Protein AF-A0A838A3Z7-F1 (afdb_monomer_lite)

Radius of gyration: 29.77 Å; chains: 1; bounding box: 67×49×85 Å

Secondary structure (DSSP, 8-state):
--HHHHHHHHTTS-TT-THHHHHHHHHHHHHHHHHHHHHHHHHHS--HHHHHHHHHHHHHHHHHHHHHTGGGS-HHHHHHHHTTHHHHHHHHHHHHHHHHTSS---HHHHHHHHHHHHHHHHHHHHHHHHHT--HHHHHHHHH-TT-----HHHHHHHHHHHHHHHHHHHHHHHHHHTT--SSHHHHHHHHHHHHHHHHHHHIIIIIIS-----TTSHHHIIIIIHHHHHHHHHHHHHHHHHHHHHHHHHHHHHHHHHHHHHHHHHH-GGG-PPPPTT--HHHHHHHHHHHHHHHHHHHHHHTT--SS-SPPPSSHHHHHHHHHHHHTT---TT--HHHHSPPTTS-HHHHHHHHHHHHHHHHHHHHHHT---S---

Sequence (377 aa):
MTLSSVVAAWDQLPPGLGFLPVANAVILVGLLPVMAYRVWRWRQHRSPATAMTAVAAGGLWLWVLLSWCWEFLPPVIQAMEICGGPGVIMVSVLQVFVVSLRRKIQSRQMWLVAAAGSSVLAVMAAAMMVGNATSLDLLSYRFDVAGHPNNAGLIVALVAANLYIAAVLVQVVWLGLRSADNTPTGWGVGLLAVGSASCLVSVAHDGIAMRSTAAGDPGFVWFKAVPAVVAVLCIVAGFTAPPLVLYLQARRKQRQLNPIRQHLIDALPNLDAPLAPGISHTDVVHEWCSQIQDGLTLTAQQRYTPLSGAVPPTMLNERADAVAGWLAGIPEPNLNCQWLTTPEAVTGQAWMLAIAAAYQRYVSEVGLSGSPSAVRR

Foldseek 3Di:
DDPVVVVVVLVPDDPPCNVVLVVLVCVLVVLVVVLVVLVVVCVVPVDPLSVLSNQLSVLVNVLSVCVNCVVVDDPLVLLCVLLCLSLLSNLLSVLLNLQSPPPDDDPVVNVVSVVLSVVLSVLLSVLCVVQVDDPVLSVCSVQVLLDDRPGPSSLRSNQSSLVSSLVSLVVLLVSLVVQLDPAQLNQLSVLQNQLSVLVNLLSVQCRNVVPGDGDVRPVCCVRPVVSNVSNVVSNVCSVPRSVVVVLVVLVVLCVLLVVLLVLLCVVPVVLPDDDDPPDDSVVVLVSSLVSSLVSLVVVCVVVVFAADFDDADPDLLVLLLLSLCVSVVNDDPGDHPVSSDDDPVDDSSVSSSSNSNSNVVVVVVVVVVPDPPVDDD

Structure (mmCIF, N/CA/C/O backbone):
data_AF-A0A838A3Z7-F1
#
_entry.id   AF-A0A838A3Z7-F1
#
loop_
_atom_site.group_PDB
_atom_site.id
_atom_site.type_symbol
_atom_site.label_atom_id
_atom_site.label_alt_id
_atom_site.label_comp_id
_atom_site.label_asym_id
_atom_site.label_entity_id
_atom_site.label_seq_id
_atom_site.pdbx_PDB_ins_code
_atom_site.Cartn_x
_atom_site.Cartn_y
_atom_site.Cartn_z
_atom_site.occupancy
_atom_site.B_iso_or_equiv
_atom_site.auth_seq_id
_atom_site.auth_comp_id
_atom_site.auth_asym_id
_atom_site.auth_atom_id
_atom_site.pdbx_PDB_model_num
ATOM 1 N N . MET A 1 1 ? 6.325 -24.074 -33.991 1.00 44.91 1 MET A N 1
ATOM 2 C CA . MET A 1 1 ? 7.546 -24.395 -33.220 1.00 44.91 1 MET A CA 1
ATOM 3 C C . MET A 1 1 ? 7.177 -25.360 -32.107 1.00 44.91 1 MET A C 1
ATOM 5 O O . MET A 1 1 ? 6.150 -25.155 -31.474 1.00 44.91 1 MET A O 1
ATOM 9 N N . THR A 1 2 ? 7.941 -26.437 -31.930 1.00 42.19 2 THR A N 1
ATOM 10 C CA . THR A 1 2 ? 7.712 -27.489 -30.926 1.00 42.19 2 THR A CA 1
ATOM 11 C C . THR A 1 2 ? 8.409 -27.135 -29.610 1.00 42.19 2 THR A C 1
ATOM 13 O O . THR A 1 2 ? 9.401 -26.417 -29.610 1.00 42.19 2 THR A O 1
ATOM 16 N N . LEU A 1 3 ? 7.941 -27.665 -28.475 1.00 38.59 3 LEU A N 1
ATOM 17 C CA . LEU A 1 3 ? 8.603 -27.506 -27.165 1.00 38.59 3 LEU A CA 1
ATOM 18 C C . LEU A 1 3 ? 10.105 -27.860 -27.212 1.00 38.59 3 LEU A C 1
ATOM 20 O O . LEU A 1 3 ? 10.912 -27.238 -26.529 1.00 38.59 3 LEU A O 1
ATOM 24 N N . SER A 1 4 ? 10.490 -28.786 -28.094 1.00 38.28 4 SER A N 1
ATOM 25 C CA . SER A 1 4 ? 11.884 -29.158 -28.344 1.00 38.28 4 SER A CA 1
ATOM 26 C C . SER A 1 4 ? 12.743 -28.043 -28.955 1.00 38.28 4 SER A C 1
ATOM 28 O O . SER A 1 4 ? 13.924 -27.963 -28.635 1.00 38.28 4 SER A O 1
ATOM 30 N N . SER A 1 5 ? 12.185 -27.153 -29.785 1.00 39.88 5 SER A N 1
ATOM 31 C CA . SER A 1 5 ? 12.951 -26.035 -30.359 1.00 39.88 5 SER A CA 1
ATOM 32 C C . SER A 1 5 ? 13.191 -24.913 -29.349 1.00 39.88 5 SER A C 1
ATOM 34 O O . SER A 1 5 ? 14.165 -24.183 -29.473 1.00 39.88 5 SER A O 1
ATOM 36 N N . VAL A 1 6 ? 12.322 -24.792 -28.342 1.00 44.66 6 VAL A N 1
ATOM 37 C CA . VAL A 1 6 ? 12.483 -23.834 -27.237 1.00 44.66 6 VAL A CA 1
ATOM 38 C C . VAL A 1 6 ? 13.580 -24.302 -26.280 1.00 44.66 6 VAL A C 1
ATOM 40 O O . VAL A 1 6 ? 14.421 -23.509 -25.879 1.00 44.66 6 VAL A O 1
ATOM 43 N N . VAL A 1 7 ? 13.625 -25.604 -25.982 1.00 47.47 7 VAL A N 1
ATOM 44 C CA . VAL A 1 7 ? 14.679 -26.194 -25.142 1.00 47.47 7 VAL A CA 1
ATOM 45 C C . VAL A 1 7 ? 16.051 -26.112 -25.823 1.00 47.47 7 VAL A C 1
ATOM 47 O O . VAL A 1 7 ? 17.028 -25.768 -25.173 1.00 47.47 7 VAL A O 1
ATOM 50 N N . ALA A 1 8 ? 16.130 -26.328 -27.140 1.00 44.00 8 ALA A N 1
ATOM 51 C CA . ALA A 1 8 ? 17.393 -26.220 -27.878 1.00 44.00 8 ALA A CA 1
ATOM 52 C C . ALA A 1 8 ? 17.959 -24.784 -27.937 1.00 44.00 8 ALA A C 1
ATOM 54 O O . ALA A 1 8 ? 19.173 -24.606 -27.993 1.00 44.00 8 ALA A O 1
ATOM 55 N N . ALA A 1 9 ? 17.099 -23.760 -27.903 1.00 44.38 9 ALA A N 1
ATOM 56 C CA . ALA A 1 9 ? 17.523 -22.362 -27.807 1.00 44.38 9 ALA A CA 1
ATOM 57 C C . ALA A 1 9 ? 18.064 -22.008 -26.405 1.00 44.38 9 ALA A C 1
ATOM 59 O O . ALA A 1 9 ? 18.898 -21.114 -26.269 1.00 44.38 9 ALA A O 1
ATOM 60 N N . TRP A 1 10 ? 17.643 -22.732 -25.361 1.00 47.06 10 TRP A N 1
ATOM 61 C CA . TRP A 1 10 ? 18.108 -22.519 -23.985 1.00 47.06 10 TRP A CA 1
ATOM 62 C C . TRP A 1 10 ? 19.544 -22.984 -23.745 1.00 47.06 10 TRP A C 1
ATOM 64 O O . TRP A 1 10 ? 20.252 -22.353 -22.962 1.00 47.06 10 TRP A O 1
ATOM 74 N N . ASP A 1 11 ? 20.000 -24.012 -24.461 1.00 43.59 11 ASP A N 1
ATOM 75 C CA . ASP A 1 11 ? 21.378 -24.516 -24.364 1.00 43.59 11 ASP A CA 1
ATOM 76 C C . ASP A 1 11 ? 22.414 -23.598 -25.046 1.00 43.59 11 ASP A C 1
ATOM 78 O O . ASP A 1 11 ? 23.617 -23.792 -24.880 1.00 43.59 11 ASP A O 1
ATOM 82 N N . GLN A 1 12 ? 21.971 -22.579 -25.796 1.00 49.28 12 GLN A N 1
ATOM 83 C CA . GLN A 1 12 ? 22.845 -21.618 -26.484 1.00 49.28 12 GLN A CA 1
ATOM 84 C C . GLN A 1 12 ? 23.055 -20.301 -25.720 1.00 49.28 12 GLN A C 1
ATOM 86 O O . GLN A 1 12 ? 23.792 -19.431 -26.190 1.00 49.28 12 GLN A O 1
ATOM 91 N N . LEU A 1 13 ? 22.435 -20.125 -24.548 1.00 46.81 13 LEU A N 1
ATOM 92 C CA . LEU A 1 13 ? 22.657 -18.931 -23.734 1.00 46.81 13 LEU A CA 1
ATOM 93 C C . LEU A 1 13 ? 24.088 -18.929 -23.156 1.00 46.81 13 LEU A C 1
ATOM 95 O O . LEU A 1 13 ? 24.562 -19.973 -22.701 1.00 46.81 13 LEU A O 1
ATOM 99 N N . PRO A 1 14 ? 24.777 -17.770 -23.122 1.00 46.84 14 PRO A N 1
ATOM 100 C CA . PRO A 1 14 ? 26.102 -17.648 -22.522 1.00 46.84 14 PRO A CA 1
ATOM 101 C C . PRO A 1 14 ? 26.152 -18.267 -21.113 1.00 46.84 14 PRO A C 1
ATOM 103 O O . PRO A 1 14 ? 25.201 -18.087 -20.336 1.00 46.84 14 PRO A O 1
ATOM 106 N N . PRO A 1 15 ? 27.243 -18.967 -20.746 1.00 42.28 15 PRO A N 1
ATOM 107 C CA . PRO A 1 15 ? 27.371 -19.587 -19.431 1.00 42.28 15 PRO A CA 1
ATOM 108 C C . PRO A 1 15 ? 27.202 -18.523 -18.335 1.00 42.28 15 PRO A C 1
ATOM 110 O O . PRO A 1 15 ? 27.986 -17.584 -18.241 1.00 42.28 15 PRO A O 1
ATOM 113 N N . GLY A 1 16 ? 26.135 -18.653 -17.537 1.00 50.50 16 GLY A N 1
ATOM 114 C CA . GLY A 1 16 ? 25.745 -17.697 -16.487 1.00 50.50 16 GLY A CA 1
ATOM 115 C C . GLY A 1 16 ? 24.329 -17.117 -16.621 1.00 50.50 16 GLY A C 1
ATOM 116 O O . GLY A 1 16 ? 23.761 -16.680 -15.623 1.00 50.50 16 GLY A O 1
ATOM 117 N N . LEU A 1 17 ? 23.709 -17.173 -17.808 1.00 53.09 17 LEU A N 1
ATOM 118 C CA . LEU A 1 17 ? 22.360 -16.627 -18.050 1.00 53.09 17 LEU A CA 1
ATOM 119 C C . LEU A 1 17 ? 21.223 -17.661 -17.935 1.00 53.09 17 LEU A C 1
ATOM 121 O O . LEU A 1 17 ? 20.054 -17.281 -17.958 1.00 53.09 17 LEU A O 1
ATOM 125 N N . GLY A 1 18 ? 21.529 -18.946 -17.719 1.00 58.44 18 GLY A N 1
ATOM 126 C CA . GLY A 1 18 ? 20.524 -20.011 -17.540 1.00 58.44 18 GLY A CA 1
ATOM 127 C C . GLY A 1 18 ? 19.597 -19.834 -16.323 1.00 58.44 18 GLY A C 1
ATOM 128 O O . GLY A 1 18 ? 18.542 -20.459 -16.250 1.00 58.44 18 GLY A O 1
ATOM 129 N N . PHE A 1 19 ? 19.944 -18.948 -15.382 1.00 65.31 19 PHE A N 1
ATOM 130 C CA . PHE A 1 19 ? 19.106 -18.620 -14.223 1.00 65.31 19 PHE A CA 1
ATOM 131 C C . PHE A 1 19 ? 17.980 -17.622 -14.540 1.00 65.31 19 PHE A C 1
ATOM 133 O O . PHE A 1 19 ? 16.937 -17.660 -13.893 1.00 65.31 19 PHE A O 1
ATOM 140 N N . LEU A 1 20 ? 18.150 -16.743 -15.534 1.00 67.00 20 LEU A N 1
ATOM 141 C CA . LEU A 1 20 ? 17.175 -15.693 -15.872 1.00 67.00 20 LEU A CA 1
ATOM 142 C C . LEU A 1 20 ? 15.797 -16.239 -16.284 1.00 67.00 20 LEU A C 1
ATOM 144 O O . LEU A 1 20 ? 14.795 -15.742 -15.766 1.00 67.00 20 LEU A O 1
ATOM 148 N N . PRO A 1 21 ? 15.705 -17.274 -17.143 1.00 68.69 21 PRO A N 1
ATOM 149 C CA . PRO A 1 21 ? 14.430 -17.905 -17.466 1.00 68.69 21 PRO A CA 1
ATOM 150 C C . PRO A 1 21 ? 13.778 -18.506 -16.220 1.00 68.69 21 PRO A C 1
ATOM 152 O O . PRO A 1 21 ? 12.619 -18.237 -15.941 1.00 68.69 21 PRO A O 1
ATOM 155 N N . VAL A 1 22 ? 14.529 -19.247 -15.401 1.00 74.19 22 VAL A N 1
ATOM 156 C CA . VAL A 1 22 ? 13.994 -19.852 -14.169 1.00 74.19 22 VAL A CA 1
ATOM 157 C C . VAL A 1 22 ? 13.486 -18.777 -13.202 1.00 74.19 22 VAL A C 1
ATOM 159 O O . VAL A 1 22 ? 12.375 -18.887 -12.683 1.00 74.19 22 VAL A O 1
ATOM 162 N N . ALA A 1 23 ? 14.249 -17.700 -13.012 1.00 73.19 23 ALA A N 1
ATOM 163 C CA . ALA A 1 23 ? 13.873 -16.574 -12.165 1.00 73.19 23 ALA A CA 1
ATOM 164 C C . ALA A 1 23 ? 12.602 -15.876 -12.667 1.00 73.19 23 ALA A C 1
ATOM 166 O O . ALA A 1 23 ? 11.675 -15.662 -11.886 1.00 73.19 23 ALA A O 1
ATOM 167 N N . ASN A 1 24 ? 12.505 -15.597 -13.970 1.00 74.81 24 ASN A N 1
ATOM 168 C CA . ASN A 1 24 ? 11.306 -15.007 -14.563 1.00 74.81 24 ASN A CA 1
ATOM 169 C C . ASN A 1 24 ? 10.074 -15.910 -14.380 1.00 74.81 24 ASN A C 1
ATOM 171 O O . ASN A 1 24 ? 8.968 -15.398 -14.238 1.00 74.81 24 ASN A O 1
ATOM 175 N N . ALA A 1 25 ? 10.248 -17.234 -14.307 1.00 78.25 25 ALA A N 1
ATOM 176 C CA . ALA A 1 25 ? 9.148 -18.205 -14.189 1.00 78.25 25 ALA A CA 1
ATOM 177 C C . ALA A 1 25 ? 8.613 -18.176 -12.778 1.00 78.25 25 ALA A C 1
ATOM 179 O O . ALA A 1 25 ? 7.410 -18.066 -12.559 1.00 78.25 25 ALA A O 1
ATOM 180 N N . VAL A 1 26 ? 9.537 -18.228 -11.821 1.00 81.94 26 VAL A N 1
ATOM 181 C CA . VAL A 1 26 ? 9.230 -18.098 -10.403 1.00 81.94 26 VAL A CA 1
ATOM 182 C C . VAL A 1 26 ? 8.532 -16.761 -10.143 1.00 81.94 26 VAL A C 1
ATOM 184 O O . VAL A 1 26 ? 7.509 -16.738 -9.460 1.00 81.94 26 VAL A O 1
ATOM 187 N N . ILE A 1 27 ? 9.010 -15.664 -10.739 1.00 80.38 27 ILE A N 1
ATOM 188 C CA . ILE A 1 27 ? 8.384 -14.340 -10.622 1.00 80.38 27 ILE A CA 1
ATOM 189 C C . ILE A 1 27 ? 6.988 -14.326 -11.264 1.00 80.38 27 ILE A C 1
ATOM 191 O O . ILE A 1 27 ? 6.042 -13.873 -10.624 1.00 80.38 27 ILE A O 1
ATOM 195 N N . LEU A 1 28 ? 6.814 -14.848 -12.483 1.00 82.25 28 LEU A N 1
ATOM 196 C CA . LEU A 1 28 ? 5.517 -14.901 -13.176 1.00 82.25 28 LEU A CA 1
ATOM 197 C C . LEU A 1 28 ? 4.479 -15.719 -12.411 1.00 82.25 28 LEU A C 1
ATOM 199 O O . LEU A 1 28 ? 3.352 -15.258 -12.210 1.00 82.25 28 LEU A O 1
ATOM 203 N N . VAL A 1 29 ? 4.862 -16.918 -11.971 1.00 84.56 29 VAL A N 1
ATOM 204 C CA . VAL A 1 29 ? 4.000 -17.815 -11.194 1.00 84.56 29 VAL A CA 1
ATOM 205 C C . VAL A 1 29 ? 3.693 -17.202 -9.829 1.00 84.56 29 VAL A C 1
ATOM 207 O O . VAL A 1 29 ? 2.551 -17.259 -9.385 1.00 84.56 29 VAL A O 1
ATOM 210 N N . GLY A 1 30 ? 4.665 -16.548 -9.188 1.00 81.81 30 GLY A N 1
ATOM 211 C CA . GLY A 1 30 ? 4.474 -15.861 -7.909 1.00 81.81 30 GLY A CA 1
ATOM 212 C C . GLY A 1 30 ? 3.599 -14.605 -8.001 1.00 81.81 30 GLY A C 1
ATOM 213 O O . GLY A 1 30 ? 2.827 -14.320 -7.085 1.00 81.81 30 GLY A O 1
ATOM 214 N N . LEU A 1 31 ? 3.671 -13.859 -9.108 1.00 80.50 31 LEU A N 1
ATOM 215 C CA . LEU A 1 31 ? 2.883 -12.642 -9.331 1.00 80.50 31 LEU A CA 1
ATOM 216 C C . LEU A 1 31 ? 1.455 -12.928 -9.814 1.00 80.50 31 LEU A C 1
ATOM 218 O O . LEU A 1 31 ? 0.570 -12.101 -9.590 1.00 80.50 31 LEU A O 1
ATOM 222 N N . LEU A 1 32 ? 1.194 -14.083 -10.433 1.00 83.31 32 LEU A N 1
ATOM 223 C CA . LEU A 1 32 ? -0.125 -14.431 -10.972 1.00 83.31 32 LEU A CA 1
ATOM 224 C C . LEU A 1 32 ? -1.249 -14.440 -9.909 1.00 83.31 32 LEU A C 1
ATOM 226 O O . LEU A 1 32 ? -2.276 -13.798 -10.148 1.00 83.31 32 LEU A O 1
ATOM 230 N N . PRO A 1 33 ? -1.087 -15.048 -8.714 1.00 83.69 33 PRO A N 1
ATOM 231 C CA . PRO A 1 33 ? -2.078 -14.967 -7.641 1.00 83.69 33 PRO A CA 1
ATOM 232 C C . PRO A 1 33 ? -2.324 -13.530 -7.180 1.00 83.69 33 PRO A C 1
ATOM 234 O O . PRO A 1 33 ? -3.464 -13.144 -6.922 1.00 83.69 33 PRO A O 1
ATOM 237 N N . VAL A 1 34 ? -1.263 -12.718 -7.105 1.00 79.06 34 VAL A N 1
ATOM 238 C CA . VAL A 1 34 ? -1.350 -11.308 -6.705 1.00 79.06 34 VAL A CA 1
ATOM 239 C C . VAL A 1 34 ? -2.155 -10.523 -7.735 1.00 79.06 34 VAL A C 1
ATOM 241 O O . VAL A 1 34 ? -3.073 -9.791 -7.365 1.00 79.06 34 VAL A O 1
ATOM 244 N N . MET A 1 35 ? -1.862 -10.706 -9.022 1.00 85.62 35 MET A N 1
ATOM 245 C CA . MET A 1 35 ? -2.595 -10.084 -10.120 1.00 85.62 35 MET A CA 1
ATOM 246 C C . MET A 1 35 ? -4.070 -10.497 -10.108 1.00 85.62 35 MET A C 1
ATOM 248 O O . MET A 1 35 ? -4.948 -9.633 -10.084 1.00 85.62 35 MET A O 1
ATOM 252 N N . ALA A 1 36 ? -4.352 -11.802 -10.049 1.00 84.56 36 ALA A N 1
ATOM 253 C CA . ALA A 1 36 ? -5.709 -12.339 -10.034 1.00 84.56 36 ALA A CA 1
ATOM 254 C C . ALA A 1 36 ? -6.511 -11.809 -8.838 1.00 84.56 36 ALA A C 1
ATOM 256 O O . ALA A 1 36 ? -7.638 -11.341 -9.006 1.00 84.56 36 ALA A O 1
ATOM 257 N N . TYR A 1 37 ? -5.905 -11.785 -7.648 1.00 83.12 37 TYR A N 1
ATOM 258 C CA . TYR A 1 37 ? -6.519 -11.222 -6.449 1.00 83.12 37 TYR A CA 1
ATOM 259 C C . TYR A 1 37 ? -6.805 -9.722 -6.591 1.00 83.12 37 TYR A C 1
ATOM 261 O O . TYR A 1 37 ? -7.886 -9.266 -6.219 1.00 83.12 37 TYR A O 1
ATOM 269 N N . ARG A 1 38 ? -5.872 -8.933 -7.141 1.00 82.62 38 ARG A N 1
ATOM 270 C CA . ARG A 1 38 ? -6.051 -7.480 -7.322 1.00 82.62 38 ARG A CA 1
ATOM 271 C C . ARG A 1 38 ? -7.143 -7.164 -8.339 1.00 82.62 38 ARG A C 1
ATOM 273 O O . ARG A 1 38 ? -7.969 -6.294 -8.071 1.00 82.62 38 ARG A O 1
ATOM 280 N N . VAL A 1 39 ? -7.196 -7.896 -9.451 1.00 82.88 39 VAL A N 1
ATOM 281 C CA . VAL A 1 39 ? -8.252 -7.766 -10.468 1.00 82.88 39 VAL A CA 1
ATOM 282 C C . VAL A 1 39 ? -9.607 -8.188 -9.902 1.00 82.88 39 VAL A C 1
ATOM 284 O O . VAL A 1 39 ? -10.587 -7.459 -10.050 1.00 82.88 39 VAL A O 1
ATOM 287 N N . TRP A 1 40 ? -9.671 -9.315 -9.189 1.00 86.81 40 TRP A N 1
ATOM 288 C CA . TRP A 1 40 ? -10.890 -9.758 -8.513 1.00 86.81 40 TRP A CA 1
ATOM 289 C C . TRP A 1 40 ? -11.367 -8.731 -7.478 1.00 86.81 40 TRP A C 1
ATOM 291 O O . TRP A 1 40 ? -12.539 -8.355 -7.467 1.00 86.81 40 TRP A O 1
ATOM 301 N N . ARG A 1 41 ? -10.456 -8.194 -6.661 1.00 78.94 41 ARG A N 1
ATOM 302 C CA . ARG A 1 41 ? -10.770 -7.164 -5.665 1.00 78.94 41 ARG A CA 1
ATOM 303 C C . ARG A 1 41 ? -11.249 -5.866 -6.304 1.00 78.94 41 ARG A C 1
ATOM 305 O O . ARG A 1 41 ? -12.175 -5.260 -5.777 1.00 78.94 41 ARG A O 1
ATOM 312 N N . TRP A 1 42 ? -10.654 -5.443 -7.417 1.00 82.56 42 TRP A N 1
ATOM 313 C CA . TRP A 1 42 ? -11.140 -4.298 -8.190 1.00 82.56 42 TRP A CA 1
ATOM 314 C C . TRP A 1 42 ? -12.546 -4.541 -8.749 1.00 82.56 42 TRP A C 1
ATOM 316 O O . TRP A 1 42 ? -13.399 -3.658 -8.671 1.00 82.56 42 TRP A O 1
ATOM 326 N N . ARG A 1 43 ? -12.823 -5.755 -9.242 1.00 84.94 43 ARG A N 1
ATOM 327 C CA . ARG A 1 43 ? -14.155 -6.136 -9.724 1.00 84.94 43 ARG A CA 1
ATOM 328 C C . ARG A 1 43 ? -15.212 -6.055 -8.619 1.00 84.94 43 ARG A C 1
ATOM 330 O O . ARG A 1 43 ? -16.318 -5.605 -8.899 1.00 84.94 43 ARG A O 1
ATOM 337 N N . GLN A 1 44 ? -14.862 -6.460 -7.397 1.00 77.44 44 GLN A N 1
ATOM 338 C CA . GLN A 1 44 ? -15.747 -6.392 -6.227 1.00 77.44 44 GLN A CA 1
ATOM 339 C C . GLN A 1 44 ? -15.906 -4.961 -5.695 1.00 77.44 44 GLN A C 1
ATOM 341 O O . GLN A 1 44 ? -17.009 -4.511 -5.412 1.00 77.44 44 GLN A O 1
ATOM 346 N N . HIS A 1 45 ? -14.802 -4.223 -5.589 1.00 70.94 45 HIS A N 1
ATOM 347 C CA . HIS A 1 45 ? -14.760 -2.871 -5.041 1.00 70.94 45 HIS A CA 1
ATOM 348 C C . HIS A 1 45 ? -14.267 -1.927 -6.134 1.00 70.94 45 HIS A C 1
ATOM 350 O O . HIS A 1 45 ? -13.056 -1.725 -6.277 1.00 70.94 45 HIS A O 1
ATOM 356 N N . ARG A 1 46 ? -15.199 -1.356 -6.911 1.00 76.06 46 ARG A N 1
ATOM 357 C CA . ARG A 1 46 ? -14.924 -0.411 -8.009 1.00 76.06 46 ARG A CA 1
ATOM 358 C C . ARG A 1 46 ? -14.448 0.948 -7.485 1.00 76.06 46 ARG A C 1
ATOM 360 O O . ARG A 1 46 ? -15.136 1.955 -7.616 1.00 76.06 46 ARG A O 1
ATOM 367 N N . SER A 1 47 ? -13.267 0.978 -6.876 1.00 74.31 47 SER A N 1
ATOM 368 C CA . SER A 1 47 ? -12.607 2.210 -6.457 1.00 74.31 47 SER A CA 1
ATOM 369 C C . SER A 1 47 ? -11.431 2.532 -7.389 1.00 74.31 47 SER A C 1
ATOM 371 O O . SER A 1 47 ? -10.820 1.627 -7.965 1.00 74.31 47 SER A O 1
ATOM 373 N N . PRO A 1 48 ? -11.082 3.818 -7.559 1.00 70.69 48 PRO A N 1
ATOM 374 C CA . PRO A 1 48 ? -9.934 4.210 -8.375 1.00 70.69 48 PRO A CA 1
ATOM 375 C C . PRO A 1 48 ? -8.622 3.627 -7.830 1.00 70.69 48 PRO A C 1
ATOM 377 O O . PRO A 1 48 ? -7.774 3.190 -8.601 1.00 70.69 48 PRO A O 1
ATOM 380 N N . ALA A 1 49 ? -8.483 3.526 -6.505 1.00 69.69 49 ALA A N 1
ATOM 381 C CA . ALA A 1 49 ? -7.293 2.965 -5.873 1.00 69.69 49 ALA A CA 1
ATOM 382 C C . ALA A 1 49 ? -7.126 1.462 -6.164 1.00 69.69 49 ALA A C 1
ATOM 384 O O . ALA A 1 49 ? -6.024 1.012 -6.480 1.00 69.69 49 ALA A O 1
ATOM 385 N N . THR A 1 50 ? -8.207 0.671 -6.104 1.00 74.56 50 THR A N 1
ATOM 386 C CA . THR A 1 50 ? -8.138 -0.761 -6.447 1.00 74.56 50 THR A CA 1
ATOM 387 C C . THR A 1 50 ? -7.850 -0.954 -7.932 1.00 74.56 50 THR A C 1
ATOM 389 O O . THR A 1 50 ? -7.013 -1.796 -8.260 1.00 74.56 50 THR A O 1
ATOM 392 N N . ALA A 1 51 ? -8.440 -0.126 -8.802 1.00 78.94 51 ALA A N 1
ATOM 393 C CA . ALA A 1 51 ? -8.165 -0.122 -10.238 1.00 78.94 51 ALA A CA 1
ATOM 394 C C . ALA A 1 51 ? -6.677 0.117 -10.529 1.00 78.94 51 ALA A C 1
ATOM 396 O O . ALA A 1 51 ? -6.057 -0.662 -11.245 1.00 78.94 51 ALA A O 1
ATOM 397 N N . MET A 1 52 ? -6.072 1.134 -9.910 1.00 78.31 52 MET A N 1
ATOM 398 C CA . MET A 1 52 ? -4.656 1.464 -10.109 1.00 78.31 52 MET A CA 1
ATOM 399 C C . MET A 1 52 ? -3.732 0.340 -9.643 1.00 78.31 52 MET A C 1
ATOM 401 O O . MET A 1 52 ? -2.802 -0.020 -10.357 1.00 78.31 52 MET A O 1
ATOM 405 N N . THR A 1 53 ? -4.008 -0.277 -8.487 1.00 77.56 53 THR A N 1
ATOM 406 C CA . THR A 1 53 ? -3.202 -1.422 -8.026 1.00 77.56 53 THR A CA 1
ATOM 407 C C . THR A 1 53 ? -3.361 -2.655 -8.916 1.00 77.56 53 THR A C 1
ATOM 409 O O . THR A 1 53 ? -2.408 -3.414 -9.068 1.00 77.56 53 THR A O 1
ATOM 412 N N . ALA A 1 54 ? -4.538 -2.854 -9.518 1.00 82.44 54 ALA A N 1
ATOM 413 C CA . ALA A 1 54 ? -4.771 -3.931 -10.474 1.00 82.44 54 ALA A CA 1
ATOM 414 C C . ALA A 1 54 ? -4.039 -3.674 -11.798 1.00 82.44 54 ALA A C 1
ATOM 416 O O . ALA A 1 54 ? -3.394 -4.584 -12.309 1.00 82.44 54 ALA A O 1
ATOM 417 N N . VAL A 1 55 ? -4.069 -2.438 -12.308 1.00 83.00 55 VAL A N 1
ATOM 418 C CA . VAL A 1 55 ? -3.323 -2.034 -13.510 1.00 83.00 55 VAL A CA 1
ATOM 419 C C . VAL A 1 55 ? -1.817 -2.141 -13.282 1.00 83.00 55 VAL A C 1
ATOM 421 O O . VAL A 1 55 ? -1.128 -2.682 -14.135 1.00 83.00 55 VAL A O 1
ATOM 424 N N . ALA A 1 56 ? -1.301 -1.706 -12.129 1.00 79.88 56 ALA A N 1
ATOM 425 C CA . ALA A 1 56 ? 0.120 -1.835 -11.803 1.00 79.88 56 ALA A CA 1
ATOM 426 C C . ALA A 1 56 ? 0.559 -3.307 -11.718 1.00 79.88 56 ALA A C 1
ATOM 428 O O . ALA A 1 56 ? 1.564 -3.686 -12.312 1.00 79.88 56 ALA A O 1
ATOM 429 N N . ALA A 1 57 ? -0.204 -4.152 -11.014 1.00 81.44 57 ALA A N 1
ATOM 430 C CA . ALA A 1 57 ? 0.108 -5.577 -10.894 1.00 81.44 57 ALA A CA 1
ATOM 431 C C . ALA A 1 57 ? -0.015 -6.314 -12.239 1.00 81.44 57 ALA A C 1
ATOM 433 O O . ALA A 1 57 ? 0.842 -7.129 -12.567 1.00 81.44 57 ALA A O 1
ATOM 434 N N . GLY A 1 58 ? -1.052 -6.008 -13.024 1.00 83.31 58 GLY A N 1
ATOM 435 C CA . GLY A 1 58 ? -1.249 -6.543 -14.372 1.00 83.31 58 GLY A CA 1
ATOM 436 C C . GLY A 1 58 ? -0.168 -6.090 -15.346 1.00 83.31 58 GLY A C 1
ATOM 437 O O . GLY A 1 58 ? 0.357 -6.912 -16.084 1.00 83.31 58 GLY A O 1
ATOM 438 N N . GLY A 1 59 ? 0.213 -4.813 -15.301 1.00 83.12 59 GLY A N 1
ATOM 439 C CA . GLY A 1 59 ? 1.294 -4.250 -16.106 1.00 83.12 59 GLY A CA 1
ATOM 440 C C . GLY A 1 59 ? 2.648 -4.867 -15.769 1.00 83.12 59 GLY A C 1
ATOM 441 O O . GLY A 1 59 ? 3.364 -5.268 -16.679 1.00 83.12 59 GLY A O 1
ATOM 442 N N . LEU A 1 60 ? 2.967 -5.028 -14.478 1.00 81.75 60 LEU A N 1
ATOM 443 C CA . LEU A 1 60 ? 4.187 -5.711 -14.035 1.00 81.75 60 LEU A CA 1
ATOM 444 C C . LEU A 1 60 ? 4.211 -7.169 -14.507 1.00 81.75 60 LEU A C 1
ATOM 446 O O . LEU A 1 60 ? 5.212 -7.621 -15.049 1.00 81.75 60 LEU A O 1
ATOM 450 N N . TRP A 1 61 ? 3.109 -7.900 -14.319 1.00 85.31 61 TRP A N 1
ATOM 451 C CA . TRP A 1 61 ? 3.012 -9.299 -14.731 1.00 85.31 61 TRP A CA 1
ATOM 452 C C . TRP A 1 61 ? 3.142 -9.453 -16.251 1.00 85.31 61 TRP A C 1
ATOM 454 O O . TRP A 1 61 ? 3.929 -10.272 -16.721 1.00 85.31 61 TRP A O 1
ATOM 464 N N . LEU A 1 62 ? 2.428 -8.620 -17.018 1.00 84.62 62 LEU A N 1
ATOM 465 C CA . LEU A 1 62 ? 2.514 -8.591 -18.477 1.00 84.62 62 LEU A CA 1
ATOM 466 C C . LEU A 1 62 ? 3.924 -8.227 -18.941 1.00 84.62 62 LEU A C 1
ATOM 468 O O . LEU A 1 62 ? 4.402 -8.804 -19.906 1.00 84.62 62 LEU A O 1
ATOM 472 N N . TRP A 1 63 ? 4.604 -7.308 -18.256 1.00 84.06 63 TRP A N 1
ATOM 473 C CA . TRP A 1 63 ? 5.977 -6.949 -18.587 1.00 84.06 63 TRP A CA 1
ATOM 474 C C . TRP A 1 63 ? 6.937 -8.125 -18.399 1.00 84.06 63 TRP A C 1
ATOM 476 O O . TRP A 1 63 ? 7.657 -8.451 -19.335 1.00 84.06 63 TRP A O 1
ATOM 486 N N . VAL A 1 64 ? 6.891 -8.831 -17.263 1.00 83.38 64 VAL A N 1
ATOM 487 C CA . VAL A 1 64 ? 7.729 -10.030 -17.065 1.00 83.38 64 VAL A CA 1
ATOM 488 C C . VAL A 1 64 ? 7.399 -11.108 -18.108 1.00 83.38 64 VAL A C 1
ATOM 490 O O . VAL A 1 64 ? 8.300 -11.789 -18.598 1.00 83.38 64 VAL A O 1
ATOM 493 N N . LEU A 1 65 ? 6.125 -11.236 -18.501 1.00 84.38 65 LEU A N 1
ATOM 494 C CA . LEU A 1 65 ? 5.705 -12.145 -19.571 1.00 84.38 65 LEU A CA 1
ATOM 495 C C . LEU A 1 65 ? 6.288 -11.732 -20.930 1.00 84.38 65 LEU A C 1
ATOM 497 O O . LEU A 1 65 ? 6.772 -12.584 -21.668 1.00 84.38 65 LEU A O 1
ATOM 501 N N . LEU A 1 66 ? 6.265 -10.440 -21.261 1.00 84.75 66 LEU A N 1
ATOM 502 C CA . LEU A 1 66 ? 6.861 -9.907 -22.488 1.00 84.75 66 LEU A CA 1
ATOM 503 C C . LEU A 1 66 ? 8.374 -10.148 -22.504 1.00 84.75 66 LEU A C 1
ATOM 505 O O . LEU A 1 66 ? 8.885 -10.680 -23.485 1.00 84.75 66 LEU A O 1
ATOM 509 N N . SER A 1 67 ? 9.067 -9.886 -21.393 1.00 81.12 67 SER A N 1
ATOM 510 C CA . SER A 1 67 ? 10.502 -10.151 -21.268 1.00 81.12 67 SER A CA 1
ATOM 511 C C . SER A 1 67 ? 10.839 -11.640 -21.414 1.00 81.12 67 SER A C 1
ATOM 513 O O . SER A 1 67 ? 11.886 -11.983 -21.971 1.00 81.12 67 SER A O 1
ATOM 515 N N . TRP A 1 68 ? 9.957 -12.537 -20.953 1.00 81.75 68 TRP A N 1
ATOM 516 C CA . TRP A 1 68 ? 10.069 -13.977 -21.200 1.00 81.75 68 TRP A CA 1
ATOM 517 C C . TRP A 1 68 ? 9.888 -14.307 -22.683 1.00 81.75 68 TRP A C 1
ATOM 519 O O . TRP A 1 68 ? 10.692 -15.027 -23.268 1.00 81.75 68 TRP A O 1
ATOM 529 N N . CYS A 1 69 ? 8.828 -13.793 -23.303 1.00 84.75 69 CYS A N 1
ATOM 530 C CA . CYS A 1 69 ? 8.463 -14.071 -24.692 1.00 84.75 69 CYS A CA 1
ATOM 531 C C . CYS A 1 69 ? 9.201 -13.187 -25.708 1.00 84.75 69 CYS A C 1
ATOM 533 O O . CYS A 1 69 ? 8.766 -13.094 -26.854 1.00 84.75 69 CYS A O 1
ATOM 535 N N . TRP A 1 70 ? 10.307 -12.561 -25.305 1.00 81.56 70 TRP A N 1
ATOM 536 C CA . TRP A 1 70 ? 11.010 -11.536 -26.071 1.00 81.56 70 TRP A CA 1
ATOM 537 C C . TRP A 1 70 ? 11.293 -11.923 -27.522 1.00 81.56 70 TRP A C 1
ATOM 539 O O . TRP A 1 70 ? 11.064 -11.128 -28.428 1.00 81.56 70 TRP A O 1
ATOM 549 N N . GLU A 1 71 ? 11.773 -13.146 -27.755 1.00 81.81 71 GLU A N 1
ATOM 550 C CA . GLU A 1 71 ? 12.155 -13.635 -29.089 1.00 81.81 71 GLU A CA 1
ATOM 551 C C . GLU A 1 71 ? 10.981 -13.671 -30.073 1.00 81.81 71 GLU A C 1
ATOM 553 O O . GLU A 1 71 ? 11.179 -13.580 -31.282 1.00 81.81 71 GLU A O 1
ATOM 558 N N . PHE A 1 72 ? 9.753 -13.757 -29.559 1.00 84.88 72 PHE A N 1
ATOM 559 C CA . PHE A 1 72 ? 8.529 -13.781 -30.354 1.00 84.88 72 PHE A CA 1
ATOM 560 C C . PHE A 1 72 ? 7.927 -12.389 -30.570 1.00 84.88 72 PHE A C 1
ATOM 562 O O . PHE A 1 72 ? 6.936 -12.255 -31.290 1.00 84.88 72 PHE A O 1
ATOM 569 N N . LEU A 1 73 ? 8.479 -11.353 -29.934 1.00 83.50 73 LEU A N 1
ATOM 570 C CA . LEU A 1 73 ? 7.955 -9.999 -30.042 1.00 83.50 73 LEU A CA 1
ATOM 571 C C . LEU A 1 73 ? 8.358 -9.353 -31.377 1.00 83.50 73 LEU A C 1
ATOM 573 O O . LEU A 1 73 ? 9.504 -9.487 -31.808 1.00 83.50 73 LEU A O 1
ATOM 577 N N . PRO A 1 74 ? 7.454 -8.590 -32.020 1.00 86.19 74 PRO A N 1
ATOM 578 C CA . PRO A 1 74 ? 7.813 -7.740 -33.147 1.00 86.19 74 PRO A CA 1
ATOM 579 C C . PRO A 1 74 ? 8.957 -6.776 -32.780 1.00 86.19 74 PRO A C 1
ATOM 581 O O . PRO A 1 74 ? 8.969 -6.273 -31.650 1.00 86.19 74 PRO A O 1
ATOM 584 N N . PRO A 1 75 ? 9.847 -6.416 -33.726 1.00 81.69 75 PRO A N 1
ATOM 585 C CA . PRO A 1 75 ? 10.990 -5.530 -33.466 1.00 81.69 75 PRO A CA 1
ATOM 586 C C . PRO A 1 75 ? 10.609 -4.193 -32.820 1.00 81.69 75 PRO A C 1
ATOM 588 O O . PRO A 1 75 ? 11.337 -3.664 -31.990 1.00 81.69 75 PRO A O 1
ATOM 591 N N . VAL A 1 76 ? 9.425 -3.670 -33.146 1.00 81.19 76 VAL A N 1
ATOM 592 C CA . VAL A 1 76 ? 8.888 -2.433 -32.559 1.00 81.19 76 VAL A CA 1
ATOM 593 C C . VAL A 1 76 ? 8.608 -2.592 -31.061 1.00 81.19 76 VAL A C 1
ATOM 595 O O . VAL A 1 76 ? 8.894 -1.688 -30.282 1.00 81.19 76 VAL A O 1
ATOM 598 N N . ILE A 1 77 ? 8.064 -3.737 -30.638 1.00 84.12 77 ILE A N 1
ATOM 599 C CA . ILE A 1 77 ? 7.768 -4.001 -29.222 1.00 84.12 77 ILE A CA 1
ATOM 600 C C . ILE A 1 77 ? 9.067 -4.248 -28.455 1.00 84.12 77 ILE A C 1
ATOM 602 O O . ILE A 1 77 ? 9.227 -3.720 -27.358 1.00 84.12 77 ILE A O 1
ATOM 606 N N . GLN A 1 78 ? 10.014 -4.967 -29.062 1.00 84.12 78 GLN A N 1
ATOM 607 C CA . GLN A 1 78 ? 11.364 -5.133 -28.523 1.00 84.12 78 GLN A CA 1
ATOM 608 C C . GLN A 1 78 ? 12.035 -3.768 -28.309 1.00 84.12 78 GLN A C 1
ATOM 610 O O . GLN A 1 78 ? 12.472 -3.453 -27.205 1.00 84.12 78 GLN A O 1
ATOM 615 N N . ALA A 1 79 ? 12.030 -2.899 -29.323 1.00 80.75 79 ALA A N 1
ATOM 616 C CA . ALA A 1 79 ? 12.573 -1.546 -29.215 1.00 80.75 79 ALA A CA 1
ATOM 617 C C . ALA A 1 79 ? 11.885 -0.735 -28.114 1.00 80.75 79 ALA A C 1
ATOM 619 O O . ALA A 1 79 ? 12.546 -0.051 -27.334 1.00 80.75 79 ALA A O 1
ATOM 620 N N . MET A 1 80 ? 10.563 -0.854 -27.993 1.00 84.12 80 MET A N 1
ATOM 621 C CA . MET A 1 80 ? 9.807 -0.149 -26.965 1.00 84.12 80 MET A CA 1
ATOM 622 C C . MET A 1 80 ? 10.111 -0.644 -25.550 1.00 84.12 80 MET A C 1
ATOM 624 O O . MET A 1 80 ? 10.177 0.172 -24.631 1.00 84.12 80 MET A O 1
ATOM 628 N N . GLU A 1 81 ? 10.333 -1.943 -25.354 1.00 84.25 81 GLU A N 1
ATOM 629 C CA . GLU A 1 81 ? 10.761 -2.489 -24.064 1.00 84.25 81 GLU A CA 1
ATOM 630 C C . GLU A 1 81 ? 12.177 -2.019 -23.702 1.00 84.25 81 GLU A C 1
ATOM 632 O O . GLU A 1 81 ? 12.386 -1.517 -22.597 1.00 84.25 81 GLU A O 1
ATOM 637 N N . ILE A 1 82 ? 13.113 -2.077 -24.651 1.00 80.69 82 ILE A N 1
ATOM 638 C CA . ILE A 1 82 ? 14.507 -1.638 -24.483 1.00 80.69 82 ILE A CA 1
ATOM 639 C C . ILE A 1 82 ? 14.617 -0.145 -24.156 1.00 80.69 82 ILE A C 1
ATOM 641 O O . ILE A 1 82 ? 15.367 0.243 -23.259 1.00 80.69 82 ILE A O 1
ATOM 645 N N . CYS A 1 83 ? 13.848 0.700 -24.842 1.00 80.00 83 CYS A N 1
ATOM 646 C CA . CYS A 1 83 ? 13.870 2.145 -24.627 1.00 80.00 83 CYS A CA 1
ATOM 647 C C . CYS A 1 83 ? 13.123 2.586 -23.356 1.00 80.00 83 CYS A C 1
ATOM 649 O O . CYS A 1 83 ? 13.027 3.784 -23.101 1.00 80.00 83 CYS A O 1
ATOM 651 N N . GLY A 1 84 ? 12.588 1.658 -22.552 1.00 82.25 84 GLY A N 1
ATOM 652 C CA . GLY A 1 84 ? 11.961 1.972 -21.266 1.00 82.25 84 GLY A CA 1
ATOM 653 C C . GLY A 1 84 ? 10.455 2.243 -21.323 1.00 82.25 84 GLY A C 1
ATOM 654 O O . GLY A 1 84 ? 9.906 2.839 -20.396 1.00 82.25 84 GLY A O 1
ATOM 655 N N . GLY A 1 85 ? 9.755 1.783 -22.363 1.00 86.44 85 GLY A N 1
ATOM 656 C CA . GLY A 1 85 ? 8.297 1.898 -22.497 1.00 86.44 85 GLY A CA 1
ATOM 657 C C . GLY A 1 85 ? 7.512 1.350 -21.292 1.00 86.44 85 GLY A C 1
ATOM 658 O O . GLY A 1 85 ? 6.645 2.059 -20.775 1.00 86.44 85 GLY A O 1
ATOM 659 N N . PRO A 1 86 ? 7.832 0.152 -20.760 1.00 84.88 86 PRO A N 1
ATOM 660 C CA . PRO A 1 86 ? 7.231 -0.344 -19.521 1.00 84.88 86 PRO A CA 1
ATOM 661 C C . PRO A 1 86 ? 7.458 0.600 -18.334 1.00 84.88 86 PRO A C 1
ATOM 663 O O . PRO A 1 86 ? 6.553 0.810 -17.528 1.00 84.88 86 PRO A O 1
ATOM 666 N N . GLY A 1 87 ? 8.638 1.225 -18.259 1.00 86.06 87 GLY A N 1
ATOM 667 C CA . GLY A 1 87 ? 8.966 2.233 -17.253 1.00 86.06 87 GLY A CA 1
ATOM 668 C C . GLY A 1 87 ? 8.052 3.455 -17.338 1.00 86.06 87 GLY A C 1
ATOM 669 O O . GLY A 1 87 ? 7.499 3.863 -16.319 1.00 86.06 87 GLY A O 1
ATOM 670 N N . VAL A 1 88 ? 7.819 3.983 -18.546 1.00 90.56 88 VAL A N 1
ATOM 671 C CA . VAL A 1 88 ? 6.878 5.092 -18.792 1.00 90.56 88 VAL A CA 1
ATOM 672 C C . VAL A 1 88 ? 5.488 4.738 -18.262 1.00 90.56 88 VAL A C 1
ATOM 674 O O . VAL A 1 88 ? 4.937 5.486 -17.459 1.00 90.56 88 VAL A O 1
ATOM 677 N N . ILE A 1 89 ? 4.955 3.566 -18.625 1.00 88.94 89 ILE A N 1
ATOM 678 C CA . ILE A 1 89 ? 3.626 3.110 -18.185 1.00 88.94 89 ILE A CA 1
ATOM 679 C C . ILE A 1 89 ? 3.563 2.992 -16.658 1.00 88.94 89 ILE A C 1
ATOM 681 O O . ILE A 1 89 ? 2.647 3.525 -16.028 1.00 88.94 89 ILE A O 1
ATOM 685 N N . MET A 1 90 ? 4.537 2.316 -16.046 1.00 86.50 90 MET A N 1
ATOM 686 C CA . MET A 1 90 ? 4.550 2.067 -14.602 1.00 86.50 90 MET A CA 1
ATOM 687 C C . MET A 1 90 ? 4.662 3.360 -13.799 1.00 86.50 90 MET A C 1
ATOM 689 O O . MET A 1 90 ? 3.974 3.529 -12.792 1.00 86.50 90 MET A O 1
ATOM 693 N N . VAL A 1 91 ? 5.481 4.298 -14.264 1.00 90.06 91 VAL A N 1
ATOM 694 C CA . VAL A 1 91 ? 5.685 5.588 -13.610 1.00 90.06 91 VAL A CA 1
ATOM 695 C C . VAL A 1 91 ? 4.466 6.503 -13.796 1.00 90.06 91 VAL A C 1
ATOM 697 O O . VAL A 1 91 ? 4.068 7.163 -12.836 1.00 90.06 91 VAL A O 1
ATOM 700 N N . SER A 1 92 ? 3.777 6.461 -14.944 1.00 90.69 92 SER A N 1
ATOM 701 C CA . SER A 1 92 ? 2.469 7.118 -15.112 1.00 90.69 92 SER A CA 1
ATOM 702 C C . SER A 1 92 ? 1.417 6.549 -14.154 1.00 90.69 92 SER A C 1
ATOM 704 O O . SER A 1 92 ? 0.692 7.309 -13.511 1.00 90.69 92 SER A O 1
ATOM 706 N N . VAL A 1 93 ? 1.336 5.220 -14.008 1.00 87.25 93 VAL A N 1
ATOM 707 C CA . VAL A 1 93 ? 0.405 4.565 -13.068 1.00 87.25 93 VAL A CA 1
ATOM 708 C C . VAL A 1 93 ? 0.736 4.942 -11.625 1.00 87.25 93 VAL A C 1
ATOM 710 O O . VAL A 1 93 ? -0.169 5.266 -10.854 1.00 87.25 93 VAL A O 1
ATOM 713 N N . LEU A 1 94 ? 2.021 4.956 -11.263 1.00 85.88 94 LEU A N 1
ATOM 714 C CA . LEU A 1 94 ? 2.484 5.396 -9.951 1.00 85.88 94 LEU A CA 1
ATOM 715 C C . LEU A 1 94 ? 2.092 6.853 -9.688 1.00 85.88 94 LEU A C 1
ATOM 717 O O . LEU A 1 94 ? 1.553 7.156 -8.629 1.00 85.88 94 LEU A O 1
ATOM 721 N N . GLN A 1 95 ? 2.299 7.754 -10.644 1.00 88.31 95 GLN A N 1
ATOM 722 C CA . GLN A 1 95 ? 1.929 9.161 -10.503 1.00 88.31 95 GLN A CA 1
ATOM 723 C C . GLN A 1 95 ? 0.425 9.336 -10.334 1.00 88.31 95 GLN A C 1
ATOM 725 O O . GLN A 1 95 ? -0.008 10.055 -9.437 1.00 88.31 95 GLN A O 1
ATOM 730 N N . VAL A 1 96 ? -0.378 8.645 -11.145 1.00 86.12 96 VAL A N 1
ATOM 731 C CA . VAL A 1 96 ? -1.835 8.635 -11.004 1.00 86.12 96 VAL A CA 1
ATOM 732 C C . VAL A 1 96 ? -2.236 8.120 -9.619 1.00 86.12 96 VAL A C 1
ATOM 734 O O . VAL A 1 96 ? -3.097 8.726 -8.985 1.00 86.12 96 VAL A O 1
ATOM 737 N N . PHE A 1 97 ? -1.578 7.077 -9.106 1.00 82.31 97 PHE A N 1
ATOM 738 C CA . PHE A 1 97 ? -1.807 6.553 -7.760 1.00 82.31 97 PHE A CA 1
ATOM 739 C C . PHE A 1 97 ? -1.458 7.565 -6.664 1.00 82.31 97 PHE A C 1
ATOM 741 O O . PHE A 1 97 ? -2.297 7.844 -5.808 1.00 82.31 97 PHE A O 1
ATOM 748 N N . VAL A 1 98 ? -0.263 8.156 -6.689 1.00 81.00 98 VAL A N 1
ATOM 749 C CA . VAL A 1 98 ? 0.158 9.125 -5.664 1.00 81.00 98 VAL A CA 1
ATOM 750 C C . VAL A 1 98 ? -0.710 10.379 -5.725 1.00 81.00 98 VAL A C 1
ATOM 752 O O . VAL A 1 98 ? -1.109 10.895 -4.681 1.00 81.00 98 VAL A O 1
ATOM 755 N N . VAL A 1 99 ? -1.077 10.827 -6.931 1.00 81.50 99 VAL A N 1
ATOM 756 C CA . VAL A 1 99 ? -2.069 11.885 -7.106 1.00 81.50 99 VAL A CA 1
ATOM 757 C C . VAL A 1 99 ? -3.364 11.443 -6.440 1.00 81.50 99 VAL A C 1
ATOM 759 O O . VAL A 1 99 ? -3.752 12.162 -5.531 1.00 81.50 99 VAL A O 1
ATOM 762 N N . SER A 1 100 ? -3.933 10.263 -6.769 1.00 78.06 100 SER A N 1
ATOM 763 C CA . SER A 1 100 ? -5.205 9.684 -6.253 1.00 78.06 100 SER A CA 1
ATOM 764 C C . SER A 1 100 ? -5.369 9.712 -4.731 1.00 78.06 100 SER A C 1
ATOM 766 O O . SER A 1 100 ? -6.487 9.831 -4.228 1.00 78.06 100 SER A O 1
ATOM 768 N N . LEU A 1 101 ? -4.262 9.639 -3.988 1.00 73.31 101 LEU A N 1
ATOM 769 C CA . LEU A 1 101 ? -4.267 9.651 -2.527 1.00 73.31 101 LEU A CA 1
ATOM 770 C C . LEU A 1 101 ? -4.632 11.020 -1.937 1.00 73.31 101 LEU A C 1
ATOM 772 O O . LEU A 1 101 ? -5.090 11.098 -0.794 1.00 73.31 101 LEU A O 1
ATOM 776 N N . ARG A 1 102 ? -4.484 12.115 -2.690 1.00 73.38 102 ARG A N 1
ATOM 777 C CA . ARG A 1 102 ? -4.938 13.434 -2.239 1.00 73.38 102 ARG A CA 1
ATOM 778 C C . ARG A 1 102 ? -6.459 13.518 -2.353 1.00 73.38 102 ARG A C 1
ATOM 780 O O . ARG A 1 102 ? -7.013 13.562 -3.434 1.00 73.38 102 ARG A O 1
ATOM 787 N N . ARG A 1 103 ? -7.169 13.637 -1.230 1.00 56.44 103 ARG A N 1
ATOM 788 C CA . ARG A 1 103 ? -8.652 13.678 -1.155 1.00 56.44 103 ARG A CA 1
ATOM 789 C C . ARG A 1 103 ? -9.363 14.802 -1.958 1.00 56.44 103 ARG A C 1
ATOM 791 O O . ARG A 1 103 ? -10.574 14.940 -1.846 1.00 56.44 103 ARG A O 1
ATOM 798 N N . LYS A 1 104 ? -8.656 15.604 -2.766 1.00 56.03 104 LYS A N 1
ATOM 799 C CA . LYS A 1 104 ? -9.186 16.689 -3.616 1.00 56.03 104 LYS A CA 1
ATOM 800 C C . LYS A 1 104 ? -8.631 16.619 -5.047 1.00 56.03 104 LYS A C 1
ATOM 802 O O . LYS A 1 104 ? -7.903 17.517 -5.463 1.00 56.03 104 LYS A O 1
ATOM 807 N N . ILE A 1 105 ? -8.939 15.569 -5.805 1.00 53.84 105 ILE A N 1
ATOM 808 C CA . ILE A 1 105 ? -8.445 15.457 -7.189 1.00 53.84 105 ILE A CA 1
ATOM 809 C C . ILE A 1 105 ? -9.575 15.621 -8.177 1.00 53.84 105 ILE A C 1
ATOM 811 O O . ILE A 1 105 ? -10.560 14.885 -8.176 1.00 53.84 105 ILE A O 1
ATOM 815 N N . GLN A 1 106 ? -9.363 16.577 -9.072 1.00 66.19 106 GLN A N 1
ATOM 816 C CA . GLN A 1 106 ? -10.112 16.731 -10.302 1.00 66.19 106 GLN A CA 1
ATOM 817 C C . GLN A 1 106 ? -9.693 15.644 -11.295 1.00 66.19 106 GLN A C 1
ATOM 819 O O . GLN A 1 106 ? -8.505 15.499 -11.585 1.00 66.19 106 GLN A O 1
ATOM 824 N N . SER A 1 107 ? -10.676 14.964 -11.894 1.00 72.88 107 SER A N 1
ATOM 825 C CA . SER A 1 107 ? -10.532 14.064 -13.057 1.00 72.88 107 SER A CA 1
ATOM 826 C C . SER A 1 107 ? -9.508 14.563 -14.096 1.00 72.88 107 SER A C 1
ATOM 828 O O . SER A 1 107 ? -8.720 13.791 -14.640 1.00 72.88 107 SER A O 1
ATOM 830 N N . ARG A 1 108 ? -9.429 15.888 -14.278 1.00 80.19 108 ARG A N 1
ATOM 831 C CA . ARG A 1 108 ? -8.476 16.584 -15.148 1.00 80.19 108 ARG A CA 1
ATOM 832 C C . ARG A 1 108 ? -7.003 16.216 -14.919 1.00 80.19 108 ARG A C 1
ATOM 834 O O . ARG A 1 108 ? -6.276 16.078 -15.894 1.00 80.19 108 ARG A O 1
ATOM 841 N N . GLN A 1 109 ? -6.544 16.049 -13.677 1.00 82.06 109 GLN A N 1
ATOM 842 C CA . GLN A 1 109 ? -5.134 15.722 -13.407 1.00 82.06 109 GLN A CA 1
ATOM 843 C C . GLN A 1 109 ? -4.780 14.296 -13.839 1.00 82.06 109 GLN A C 1
ATOM 845 O O . GLN A 1 109 ? -3.709 14.081 -14.395 1.00 82.06 109 GLN A O 1
ATOM 850 N N . MET A 1 110 ? -5.694 13.339 -13.653 1.00 81.94 110 MET A N 1
ATOM 851 C CA . MET A 1 110 ? -5.497 11.962 -14.123 1.00 81.94 110 MET A CA 1
ATOM 852 C C . MET A 1 110 ? -5.408 11.910 -15.653 1.00 81.94 110 MET A C 1
ATOM 854 O O . MET A 1 110 ? -4.517 11.258 -16.193 1.00 81.94 110 MET A O 1
ATOM 858 N N . TRP A 1 111 ? -6.270 12.663 -16.345 1.00 85.69 111 TRP A N 1
ATOM 859 C CA . TRP A 1 111 ? -6.219 12.796 -17.802 1.00 85.69 111 TRP A CA 1
ATOM 860 C C . TRP A 1 111 ? -4.921 13.426 -18.300 1.00 85.69 111 TRP A C 1
ATOM 862 O O . TRP A 1 111 ? -4.378 12.962 -19.295 1.00 85.69 111 TRP A O 1
ATOM 872 N N . LEU A 1 112 ? -4.396 14.442 -17.609 1.00 88.38 112 LEU A N 1
ATOM 873 C CA . LEU A 1 112 ? -3.120 15.063 -17.976 1.00 88.38 112 LEU A CA 1
ATOM 874 C C . LEU A 1 112 ? -1.949 14.079 -17.870 1.00 88.38 112 LEU A C 1
ATOM 876 O O . LEU A 1 112 ? -1.118 14.039 -18.773 1.00 88.38 112 LEU A O 1
ATOM 880 N N . VAL A 1 113 ? -1.899 13.263 -16.812 1.00 88.12 113 VAL A N 1
ATOM 881 C CA . VAL A 1 113 ? -0.849 12.241 -16.659 1.00 88.12 113 VAL A CA 1
ATOM 882 C C . VAL A 1 113 ? -0.957 11.177 -17.750 1.00 88.12 113 VAL A C 1
ATOM 884 O O . VAL A 1 113 ? 0.049 10.842 -18.372 1.00 88.12 113 VAL A O 1
ATOM 887 N N . ALA A 1 114 ? -2.171 10.688 -18.023 1.00 86.81 114 ALA A N 1
ATOM 888 C CA . ALA A 1 114 ? -2.409 9.708 -19.079 1.00 86.81 114 ALA A CA 1
ATOM 889 C C . ALA A 1 114 ? -2.050 10.263 -20.468 1.00 86.81 114 ALA A C 1
ATOM 891 O O . ALA A 1 114 ? -1.360 9.595 -21.235 1.00 86.81 114 ALA A O 1
ATOM 892 N N . ALA A 1 115 ? -2.455 11.502 -20.766 1.00 91.44 115 ALA A N 1
ATOM 893 C CA . ALA A 1 115 ? -2.131 12.178 -22.016 1.00 91.44 115 ALA A CA 1
ATOM 894 C C . ALA A 1 115 ? -0.615 12.348 -22.183 1.00 91.44 115 ALA A C 1
ATOM 896 O O . ALA A 1 115 ? -0.084 12.004 -23.235 1.00 91.44 115 ALA A O 1
ATOM 897 N N . ALA A 1 116 ? 0.091 12.792 -21.138 1.00 92.56 116 ALA A N 1
ATOM 898 C CA . ALA A 1 1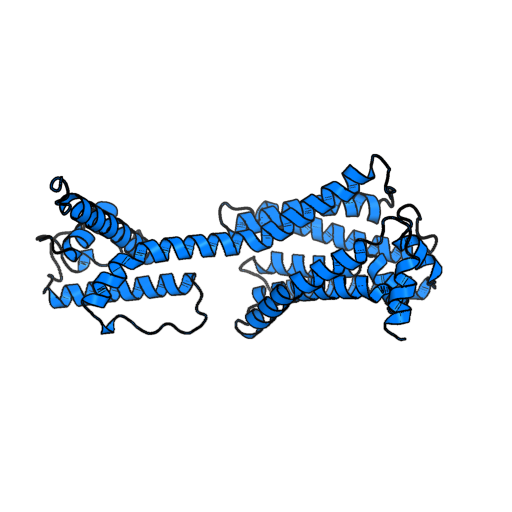16 ? 1.544 12.953 -21.165 1.00 92.56 116 ALA A CA 1
ATOM 899 C C . ALA A 1 116 ? 2.289 11.617 -21.338 1.00 92.56 116 ALA A C 1
ATOM 901 O O . ALA A 1 116 ? 3.227 11.536 -22.122 1.00 92.56 116 ALA A O 1
ATOM 902 N N . GLY A 1 117 ? 1.858 10.550 -20.656 1.00 90.69 117 GLY A N 1
ATOM 903 C CA . GLY A 1 11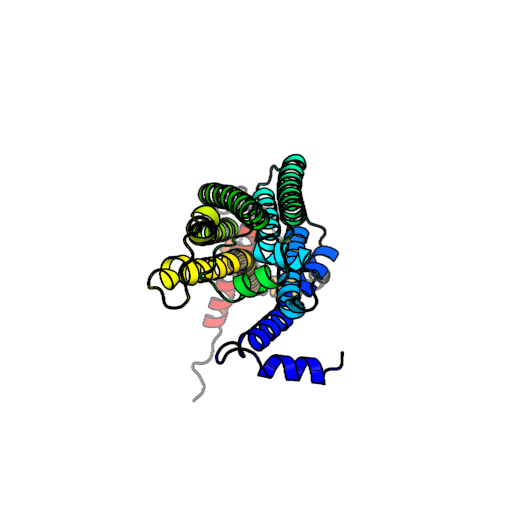7 ? 2.429 9.216 -20.864 1.00 90.69 117 GLY A CA 1
ATOM 904 C C . GLY A 1 117 ? 2.188 8.712 -22.291 1.00 90.69 117 GLY A C 1
ATOM 905 O O . GLY A 1 117 ? 3.107 8.226 -22.947 1.00 90.69 117 GLY A O 1
ATOM 906 N N . SER A 1 118 ? 0.970 8.895 -22.812 1.00 90.62 118 SER A N 1
ATOM 907 C CA . SER A 1 118 ? 0.616 8.484 -24.176 1.00 90.62 118 SER A CA 1
ATOM 908 C C . SER A 1 118 ? 1.374 9.259 -25.256 1.00 90.62 118 SER A C 1
ATOM 910 O O . SER A 1 118 ? 1.783 8.663 -26.250 1.00 90.62 118 SER A O 1
ATOM 912 N N . SER A 1 119 ? 1.616 10.560 -25.059 1.00 93.00 119 SER A N 1
ATOM 913 C CA . SER A 1 119 ? 2.365 11.370 -26.019 1.00 93.00 119 SER A CA 1
ATOM 914 C C . SER A 1 119 ? 3.833 10.963 -26.067 1.00 93.00 119 SER A C 1
ATOM 916 O O . SER A 1 119 ? 4.393 10.866 -27.154 1.00 93.00 119 SER A O 1
ATOM 918 N N . VAL A 1 120 ? 4.445 10.645 -24.922 1.00 92.50 120 VAL A N 1
ATOM 919 C CA . VAL A 1 120 ? 5.824 10.138 -24.869 1.00 92.50 120 VAL A CA 1
ATOM 920 C C . VAL A 1 120 ? 5.933 8.789 -25.570 1.00 92.50 120 VAL A C 1
ATOM 922 O O . VAL A 1 120 ? 6.814 8.620 -26.407 1.00 92.50 120 VAL A O 1
ATOM 925 N N . LEU A 1 121 ? 5.006 7.860 -25.316 1.00 91.00 121 LEU A N 1
ATOM 926 C CA . LEU A 1 121 ? 4.971 6.575 -26.026 1.00 91.00 121 LEU A CA 1
ATOM 927 C C . LEU A 1 121 ? 4.795 6.755 -27.543 1.00 91.00 121 LEU A C 1
ATOM 929 O O . LEU A 1 121 ? 5.444 6.061 -28.322 1.00 91.00 121 LEU A O 1
ATOM 933 N N . ALA A 1 122 ? 3.968 7.710 -27.975 1.00 91.75 122 ALA A N 1
ATOM 934 C CA . ALA A 1 122 ? 3.802 8.027 -29.392 1.00 91.75 122 ALA A CA 1
ATOM 935 C C . ALA A 1 122 ? 5.089 8.598 -30.014 1.00 91.75 122 ALA A C 1
ATOM 937 O O . ALA A 1 122 ? 5.470 8.188 -31.109 1.00 91.75 122 ALA A O 1
ATOM 938 N N . VAL A 1 123 ? 5.790 9.494 -29.307 1.00 91.69 123 VAL A N 1
ATOM 939 C CA . VAL A 1 123 ? 7.090 10.039 -29.738 1.00 91.69 123 VAL A CA 1
ATOM 940 C C . VAL A 1 123 ? 8.141 8.933 -29.834 1.00 91.69 123 VAL A C 1
ATOM 942 O O . VAL A 1 123 ? 8.866 8.876 -30.824 1.00 91.69 123 VAL A O 1
ATOM 945 N N . MET A 1 124 ? 8.191 8.025 -28.856 1.00 89.56 124 MET A N 1
ATOM 946 C CA . MET A 1 124 ? 9.076 6.858 -28.883 1.00 89.56 124 MET A CA 1
ATOM 947 C C . MET A 1 124 ? 8.809 5.985 -30.112 1.00 89.56 124 MET A C 1
ATOM 949 O O . MET A 1 124 ? 9.736 5.682 -30.859 1.00 89.56 124 MET A O 1
ATOM 953 N N . ALA A 1 125 ? 7.546 5.624 -30.355 1.00 87.44 125 ALA A N 1
ATOM 954 C CA . ALA A 1 125 ? 7.164 4.804 -31.500 1.00 87.44 125 ALA A CA 1
ATOM 955 C C . ALA A 1 125 ? 7.514 5.486 -32.834 1.00 87.44 125 ALA A C 1
ATOM 957 O O . ALA A 1 125 ? 8.084 4.850 -33.718 1.00 87.44 125 ALA A O 1
ATOM 958 N N . ALA A 1 126 ? 7.237 6.786 -32.969 1.00 89.19 126 ALA A N 1
ATOM 959 C CA . ALA A 1 126 ? 7.583 7.550 -34.165 1.00 89.19 126 ALA A CA 1
ATOM 960 C C . ALA A 1 126 ? 9.103 7.603 -34.400 1.00 89.19 126 ALA A C 1
ATOM 962 O O . ALA A 1 126 ? 9.557 7.367 -35.518 1.00 89.19 126 ALA A O 1
ATOM 963 N N . ALA A 1 127 ? 9.895 7.849 -33.352 1.00 86.94 127 ALA A N 1
ATOM 964 C CA . ALA A 1 127 ? 11.355 7.889 -33.441 1.00 86.94 127 ALA A CA 1
ATOM 965 C C . ALA A 1 127 ? 11.949 6.535 -33.865 1.00 86.94 127 ALA A C 1
ATOM 967 O O . ALA A 1 127 ? 12.855 6.496 -34.698 1.00 86.94 127 ALA A O 1
ATOM 968 N N . MET A 1 128 ? 11.405 5.425 -33.358 1.00 83.81 128 MET A N 1
ATOM 969 C CA . MET A 1 128 ? 11.824 4.074 -33.751 1.00 83.81 128 MET A CA 1
ATOM 970 C C . MET A 1 128 ? 11.496 3.767 -35.215 1.00 83.81 128 MET A C 1
ATOM 972 O O . MET A 1 128 ? 12.330 3.201 -35.918 1.00 83.81 128 MET A O 1
ATOM 976 N N . MET A 1 129 ? 10.306 4.163 -35.680 1.00 85.25 129 MET A N 1
ATOM 977 C CA . MET A 1 129 ? 9.876 3.953 -37.068 1.00 85.25 129 MET A CA 1
ATOM 978 C C . MET A 1 129 ? 10.730 4.750 -38.057 1.00 85.25 129 MET A C 1
ATOM 980 O O . MET A 1 129 ? 11.095 4.231 -39.104 1.00 85.25 129 MET A O 1
ATOM 984 N N . VAL A 1 130 ? 11.088 5.992 -37.719 1.00 86.56 130 VAL A N 1
ATOM 985 C CA . VAL A 1 130 ? 11.965 6.831 -38.555 1.00 86.56 130 VAL A CA 1
ATOM 986 C C . VAL A 1 130 ? 13.413 6.329 -38.530 1.00 86.56 130 VAL A C 1
ATOM 988 O O . VAL A 1 130 ? 14.114 6.420 -39.533 1.00 86.56 130 VAL A O 1
ATOM 991 N N . GLY A 1 131 ? 13.862 5.782 -37.398 1.00 78.50 131 GLY A N 1
ATOM 992 C CA . GLY A 1 131 ? 15.227 5.291 -37.221 1.00 78.50 131 GLY A CA 1
ATOM 993 C C . GLY A 1 131 ? 15.544 3.967 -37.920 1.00 78.50 131 GLY A C 1
ATOM 994 O O . GLY A 1 131 ? 16.718 3.617 -37.988 1.00 78.50 131 GLY A O 1
ATOM 995 N N . ASN A 1 132 ? 14.554 3.220 -38.431 1.00 78.75 132 ASN A N 1
ATOM 996 C CA . ASN A 1 132 ? 14.743 1.878 -39.011 1.00 78.75 132 ASN A CA 1
ATOM 997 C C . ASN A 1 132 ? 15.567 0.936 -38.106 1.00 78.75 132 ASN A C 1
ATOM 999 O O . ASN A 1 132 ? 16.497 0.272 -38.564 1.00 78.75 132 ASN A O 1
ATOM 1003 N N . ALA A 1 133 ? 15.256 0.894 -36.806 1.00 68.06 133 ALA A N 1
ATOM 1004 C CA . ALA A 1 133 ? 15.957 0.025 -35.861 1.00 68.06 133 ALA A CA 1
ATOM 1005 C C . ALA A 1 133 ? 15.840 -1.453 -36.275 1.00 68.06 133 ALA A C 1
ATOM 1007 O O . ALA A 1 133 ? 14.735 -1.969 -36.466 1.00 68.06 133 ALA A O 1
ATOM 1008 N N . THR A 1 134 ? 16.977 -2.135 -36.421 1.00 68.50 134 THR A N 1
ATOM 1009 C CA . THR A 1 134 ? 17.015 -3.542 -36.839 1.00 68.50 134 THR A CA 1
ATOM 1010 C C . THR A 1 134 ? 17.050 -4.483 -35.634 1.00 68.50 134 THR A C 1
ATOM 1012 O O . THR A 1 134 ? 17.465 -4.104 -34.541 1.00 68.50 134 THR A O 1
ATOM 1015 N N . SER A 1 135 ? 16.655 -5.747 -35.822 1.00 62.50 135 SER A N 1
ATOM 1016 C CA . SER A 1 135 ? 16.731 -6.785 -34.777 1.00 62.50 135 SER A CA 1
ATOM 1017 C C . SER A 1 135 ? 18.153 -7.020 -34.253 1.00 62.50 135 SER A C 1
ATOM 1019 O O . SER A 1 135 ? 18.321 -7.465 -33.120 1.00 62.50 135 SER A O 1
ATOM 1021 N N . LEU A 1 136 ? 19.175 -6.704 -35.057 1.00 59.62 136 LEU A N 1
ATOM 1022 C CA . LEU A 1 136 ? 20.582 -6.830 -34.679 1.00 59.62 136 LEU A CA 1
ATOM 1023 C C . LEU A 1 136 ? 20.996 -5.758 -33.654 1.00 59.62 136 LEU A C 1
ATOM 1025 O O . LEU A 1 136 ? 21.673 -6.082 -32.682 1.00 59.62 136 LEU A O 1
ATOM 1029 N N . ASP A 1 137 ? 20.516 -4.519 -33.826 1.00 62.50 137 ASP A N 1
ATOM 1030 C CA . ASP A 1 137 ? 20.740 -3.404 -32.888 1.00 62.50 137 ASP A CA 1
ATOM 1031 C C . ASP A 1 137 ? 20.059 -3.641 -31.527 1.00 62.50 137 ASP A C 1
ATOM 1033 O O . ASP A 1 137 ? 20.475 -3.118 -30.495 1.00 62.50 137 ASP A O 1
ATOM 1037 N N . LEU A 1 138 ? 18.987 -4.436 -31.523 1.00 65.62 138 LEU A N 1
ATOM 1038 C CA . LEU A 1 138 ? 18.189 -4.759 -30.338 1.00 65.62 138 LEU A CA 1
ATOM 1039 C C . LEU A 1 138 ? 18.822 -5.877 -29.496 1.00 65.62 138 LEU A C 1
ATOM 1041 O O . LEU A 1 138 ? 18.762 -5.845 -28.267 1.00 65.62 138 LEU A O 1
ATOM 1045 N N . LEU A 1 139 ? 19.440 -6.863 -30.151 1.00 59.34 139 LEU A N 1
ATOM 1046 C CA . LEU A 1 139 ? 20.131 -7.976 -29.494 1.00 59.34 139 LEU A CA 1
ATOM 1047 C C . LEU A 1 139 ? 21.408 -7.524 -28.783 1.00 59.34 139 LEU A C 1
ATOM 1049 O O . LEU A 1 139 ? 21.649 -7.954 -27.655 1.00 59.34 139 LEU A O 1
ATOM 1053 N N . SER A 1 140 ? 22.188 -6.633 -29.404 1.00 58.91 140 SER A N 1
ATOM 1054 C CA . SER A 1 140 ? 23.372 -6.047 -28.772 1.00 58.91 140 SER A CA 1
ATOM 1055 C C . SER A 1 140 ? 22.983 -5.247 -27.534 1.00 58.91 140 SER A C 1
ATOM 1057 O O . SER A 1 140 ? 23.520 -5.500 -26.471 1.00 58.91 140 SER A O 1
ATOM 1059 N N . TYR A 1 141 ? 21.964 -4.393 -27.594 1.00 61.91 141 TYR A N 1
ATOM 1060 C CA . TYR A 1 141 ? 21.560 -3.589 -26.436 1.00 61.91 141 TYR A CA 1
ATOM 1061 C C . TYR A 1 141 ? 20.971 -4.412 -25.270 1.00 61.91 141 TYR A C 1
ATOM 1063 O O . TYR A 1 141 ? 21.085 -4.028 -24.106 1.00 61.91 141 TYR A O 1
ATOM 1071 N N . ARG A 1 142 ? 20.334 -5.560 -25.546 1.00 65.31 142 ARG A N 1
ATOM 1072 C CA . ARG A 1 142 ? 19.764 -6.419 -24.491 1.00 65.31 142 ARG A CA 1
ATOM 1073 C C . ARG A 1 142 ? 20.834 -7.099 -23.634 1.00 65.31 142 ARG A C 1
ATOM 1075 O O . ARG A 1 142 ? 20.612 -7.298 -22.440 1.00 65.31 142 ARG A O 1
ATOM 1082 N N . PHE A 1 143 ? 21.947 -7.497 -24.245 1.00 57.19 143 PHE A N 1
ATOM 1083 C CA . PHE A 1 143 ? 22.977 -8.323 -23.606 1.00 57.19 143 PHE A CA 1
ATOM 1084 C C . PHE A 1 143 ? 24.309 -7.597 -23.405 1.00 57.19 143 PHE A C 1
ATOM 1086 O O . PHE A 1 143 ? 25.035 -7.912 -22.464 1.00 57.19 143 PHE A O 1
ATOM 1093 N N . ASP A 1 144 ? 24.611 -6.609 -24.241 1.00 53.88 144 ASP A N 1
ATOM 1094 C CA . ASP A 1 144 ? 25.788 -5.761 -24.146 1.00 53.88 144 ASP A CA 1
ATOM 1095 C C . ASP A 1 144 ? 25.418 -4.448 -23.457 1.00 53.88 144 ASP A C 1
ATOM 1097 O O . ASP A 1 144 ? 25.009 -3.458 -24.064 1.00 53.88 144 ASP A O 1
ATOM 1101 N N . VAL A 1 145 ? 25.551 -4.463 -22.131 1.00 49.94 145 VAL A N 1
ATOM 1102 C CA . VAL A 1 145 ? 25.267 -3.308 -21.279 1.00 49.94 145 VAL A CA 1
ATOM 1103 C C . VAL A 1 145 ? 26.164 -2.120 -21.656 1.00 49.94 145 VAL A C 1
ATOM 1105 O O . VAL A 1 145 ? 25.795 -0.996 -21.355 1.00 49.94 1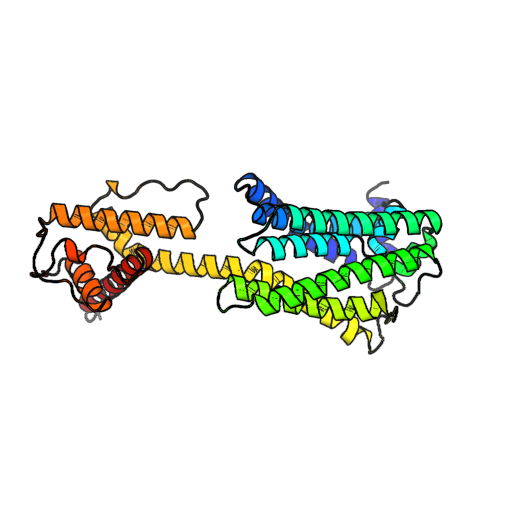45 VAL A O 1
ATOM 1108 N N . ALA A 1 146 ? 27.297 -2.306 -22.341 1.00 45.06 146 ALA A N 1
ATOM 1109 C CA . ALA A 1 146 ? 28.216 -1.222 -22.702 1.00 45.06 146 ALA A CA 1
ATOM 1110 C C . ALA A 1 146 ? 27.927 -0.555 -24.064 1.00 45.06 146 ALA A C 1
ATOM 1112 O O . ALA A 1 146 ? 28.485 0.507 -24.344 1.00 45.06 146 ALA A O 1
ATOM 1113 N N . GLY A 1 147 ? 27.078 -1.144 -24.914 1.00 53.06 147 GLY A N 1
ATOM 1114 C CA . GLY A 1 147 ? 26.844 -0.661 -26.275 1.00 53.06 147 GLY A CA 1
ATOM 1115 C C . GLY A 1 147 ? 25.853 0.502 -26.339 1.00 53.06 147 GLY A C 1
ATOM 1116 O O . GLY A 1 147 ? 24.645 0.307 -26.208 1.00 53.06 147 GLY A O 1
ATOM 1117 N N . HIS A 1 148 ? 26.334 1.723 -26.593 1.00 58.94 148 HIS A N 1
ATOM 1118 C CA . HIS A 1 148 ? 25.455 2.842 -26.948 1.00 58.94 148 HIS A CA 1
ATOM 1119 C C . HIS A 1 148 ? 24.677 2.525 -28.232 1.00 58.94 148 HIS A C 1
ATOM 1121 O O . HIS A 1 148 ? 25.269 2.033 -29.197 1.00 58.94 148 HIS A O 1
ATOM 1127 N N . PRO A 1 149 ? 23.369 2.832 -28.300 1.00 62.88 149 PRO A N 1
ATOM 1128 C CA . PRO A 1 149 ? 22.633 2.676 -29.542 1.00 62.88 149 PRO A CA 1
ATOM 1129 C C . PRO A 1 149 ? 23.218 3.637 -30.584 1.00 62.88 149 PRO A C 1
ATOM 1131 O O . PRO A 1 149 ? 23.070 4.845 -30.459 1.00 62.88 149 PRO A O 1
ATOM 1134 N N . ASN A 1 150 ? 23.848 3.116 -31.640 1.00 71.19 150 ASN A N 1
ATOM 1135 C CA . ASN A 1 150 ? 24.320 3.938 -32.767 1.00 71.19 150 ASN A CA 1
ATOM 1136 C C . ASN A 1 150 ? 23.164 4.507 -33.611 1.00 71.19 150 ASN A C 1
ATOM 1138 O O . ASN A 1 150 ? 23.363 5.377 -34.458 1.00 71.19 150 ASN A O 1
ATOM 1142 N N . ASN A 1 151 ? 21.944 4.018 -33.387 1.00 80.94 151 ASN A N 1
ATOM 1143 C CA . ASN A 1 151 ? 20.758 4.463 -34.092 1.00 80.94 151 ASN A CA 1
ATOM 1144 C C . ASN A 1 151 ? 20.162 5.718 -33.434 1.00 80.94 151 ASN A C 1
ATOM 1146 O O . ASN A 1 151 ? 19.678 5.673 -32.299 1.00 80.94 151 ASN A O 1
ATOM 1150 N N . ALA A 1 152 ? 20.124 6.822 -34.182 1.00 83.62 152 ALA A N 1
ATOM 1151 C CA . ALA A 1 152 ? 19.573 8.095 -33.720 1.00 83.62 152 ALA A CA 1
ATOM 1152 C C . ALA A 1 152 ? 18.110 7.991 -33.241 1.00 83.62 152 ALA A C 1
ATOM 1154 O O . ALA A 1 152 ? 17.733 8.660 -32.280 1.00 83.62 152 ALA A O 1
ATOM 1155 N N . GLY A 1 153 ? 17.293 7.125 -33.851 1.00 84.25 153 GLY A N 1
ATOM 1156 C CA . GLY A 1 153 ? 15.904 6.906 -33.436 1.00 84.25 153 GLY A CA 1
ATOM 1157 C C . GLY A 1 153 ? 15.788 6.255 -32.055 1.00 84.25 153 GLY A C 1
ATOM 1158 O O . GLY A 1 153 ? 14.973 6.683 -31.236 1.00 84.25 153 GLY A O 1
ATOM 1159 N N . LEU A 1 154 ? 16.649 5.273 -31.759 1.00 81.75 154 LEU A N 1
ATOM 1160 C CA . LEU A 1 154 ? 16.711 4.617 -30.445 1.00 81.75 154 LEU A CA 1
ATOM 1161 C C . LEU A 1 154 ? 17.231 5.569 -29.363 1.00 81.75 154 LEU A C 1
ATOM 1163 O O . LEU A 1 154 ? 16.673 5.596 -28.268 1.00 81.75 154 LEU A O 1
ATOM 1167 N N . ILE A 1 155 ? 18.241 6.390 -29.679 1.00 84.25 155 ILE A N 1
ATOM 1168 C CA . ILE A 1 155 ? 18.751 7.444 -28.785 1.00 84.25 155 ILE A CA 1
ATOM 1169 C C . ILE A 1 155 ? 17.615 8.394 -28.394 1.00 84.25 155 ILE A C 1
ATOM 1171 O O . ILE A 1 155 ? 17.381 8.623 -27.208 1.00 84.25 155 ILE A O 1
ATOM 1175 N N . VAL A 1 156 ? 16.884 8.930 -29.376 1.00 87.94 156 VAL A N 1
ATOM 1176 C CA . VAL A 1 156 ? 15.786 9.877 -29.124 1.00 87.94 156 VAL A CA 1
ATOM 1177 C C . VAL A 1 156 ? 14.688 9.229 -28.283 1.00 87.94 156 VAL A C 1
ATOM 1179 O O . VAL A 1 156 ? 14.235 9.834 -27.311 1.00 87.94 156 VAL A O 1
ATOM 1182 N N . ALA A 1 157 ? 14.288 7.997 -28.609 1.00 86.81 157 ALA A N 1
ATOM 1183 C CA . ALA A 1 157 ? 13.280 7.271 -27.843 1.00 86.81 157 ALA A CA 1
ATOM 1184 C C . ALA A 1 157 ? 13.719 7.023 -26.391 1.00 86.81 157 ALA A C 1
ATOM 1186 O O . ALA A 1 157 ? 12.941 7.266 -25.467 1.00 86.81 157 ALA A O 1
ATOM 1187 N N . LEU A 1 158 ? 14.966 6.594 -26.183 1.00 85.88 158 LEU A N 1
ATOM 1188 C CA . LEU A 1 158 ? 15.536 6.340 -24.862 1.00 85.88 158 LEU A CA 1
ATOM 1189 C C . LEU A 1 158 ? 15.596 7.621 -24.021 1.00 85.88 158 LEU A C 1
ATOM 1191 O O . LEU A 1 158 ? 15.157 7.625 -22.871 1.00 85.88 158 LEU A O 1
ATOM 1195 N N . VAL A 1 159 ? 16.100 8.722 -24.584 1.00 88.00 159 VAL A N 1
ATOM 1196 C CA . VAL A 1 159 ? 16.205 10.005 -23.872 1.00 88.00 159 VAL A CA 1
ATOM 1197 C C . VAL A 1 159 ? 14.823 10.556 -23.545 1.00 88.00 159 VAL A C 1
ATOM 1199 O O . VAL A 1 159 ? 14.592 10.972 -22.411 1.00 88.00 159 VAL A O 1
ATOM 1202 N N . ALA A 1 160 ? 13.882 10.524 -24.492 1.00 89.81 160 ALA A N 1
ATOM 1203 C CA . ALA A 1 160 ? 12.519 11.003 -24.269 1.00 89.81 160 ALA A CA 1
ATOM 1204 C C . ALA A 1 160 ? 11.815 10.224 -23.144 1.00 89.81 160 ALA A C 1
ATOM 1206 O O . ALA A 1 160 ? 11.216 10.834 -22.254 1.00 89.81 160 ALA A O 1
ATOM 1207 N N . ALA A 1 161 ? 11.938 8.893 -23.143 1.00 89.31 161 ALA A N 1
ATOM 1208 C CA . ALA A 1 161 ? 11.388 8.037 -22.097 1.00 89.31 161 ALA A CA 1
ATOM 1209 C C . ALA A 1 161 ? 12.001 8.349 -20.726 1.00 89.31 161 ALA A C 1
ATOM 1211 O O . ALA A 1 161 ? 11.274 8.585 -19.760 1.00 89.31 161 ALA A O 1
ATOM 1212 N N . ASN A 1 162 ? 13.333 8.405 -20.642 1.00 90.50 162 ASN A N 1
ATOM 1213 C CA . ASN A 1 162 ? 14.038 8.644 -19.384 1.00 90.50 162 ASN A CA 1
ATOM 1214 C C . ASN A 1 162 ? 13.823 10.063 -18.844 1.00 90.50 162 ASN A C 1
ATOM 1216 O O . ASN A 1 162 ? 13.690 10.227 -17.634 1.00 90.50 162 ASN A O 1
ATOM 1220 N N . LEU A 1 163 ? 13.708 11.080 -19.705 1.00 93.44 163 LEU A N 1
ATOM 1221 C CA . LEU A 1 163 ? 13.339 12.439 -19.293 1.00 93.44 163 LEU A CA 1
ATOM 1222 C C . LEU A 1 163 ? 11.935 12.482 -18.687 1.00 93.44 163 LEU A C 1
ATOM 1224 O O . LEU A 1 163 ? 11.741 13.090 -17.633 1.00 93.44 163 LEU A O 1
ATOM 1228 N N . TYR A 1 164 ? 10.964 11.818 -19.318 1.00 94.00 164 TYR A N 1
ATOM 1229 C CA . TYR A 1 164 ? 9.614 11.716 -18.771 1.00 94.00 164 TYR A CA 1
ATOM 1230 C C . TYR A 1 164 ? 9.607 10.973 -17.432 1.00 94.00 164 TYR A C 1
ATOM 1232 O O . TYR A 1 164 ? 9.068 11.483 -16.448 1.00 94.00 164 TYR A O 1
ATOM 1240 N N . ILE A 1 165 ? 10.253 9.805 -17.371 1.00 93.56 165 ILE A N 1
ATOM 1241 C CA . ILE A 1 165 ? 10.385 9.013 -16.146 1.00 93.56 165 ILE A CA 1
ATOM 1242 C C . ILE A 1 165 ? 11.018 9.862 -15.039 1.00 93.56 165 ILE A C 1
ATOM 1244 O O . ILE A 1 165 ? 10.458 9.943 -13.949 1.00 93.56 165 ILE A O 1
ATOM 1248 N N . ALA A 1 166 ? 12.127 10.551 -15.314 1.00 94.12 166 ALA A N 1
ATOM 1249 C CA . ALA A 1 166 ? 12.792 11.419 -14.348 1.00 94.12 166 ALA A CA 1
ATOM 1250 C C . ALA A 1 166 ? 11.864 12.534 -13.854 1.00 94.12 166 ALA A C 1
ATOM 1252 O O . ALA A 1 166 ? 11.729 12.719 -12.646 1.00 94.12 166 ALA A O 1
ATOM 1253 N N . ALA A 1 167 ? 11.173 13.238 -14.756 1.00 94.62 167 ALA A N 1
ATOM 1254 C CA . ALA A 1 167 ? 10.246 14.305 -14.386 1.00 94.62 167 ALA A CA 1
ATOM 1255 C C . ALA A 1 167 ? 9.137 13.804 -13.450 1.00 94.62 167 ALA A C 1
ATOM 1257 O O . ALA A 1 167 ? 8.816 14.454 -12.452 1.00 94.62 167 ALA A O 1
ATOM 1258 N N . VAL A 1 168 ? 8.575 12.629 -13.732 1.00 93.25 168 VAL A N 1
ATOM 1259 C CA . VAL A 1 168 ? 7.542 12.034 -12.885 1.00 93.25 168 VAL A CA 1
ATOM 1260 C C . VAL A 1 168 ? 8.112 11.535 -11.557 1.00 93.25 168 VAL A C 1
ATOM 1262 O O . VAL A 1 168 ? 7.502 11.781 -10.517 1.00 93.25 168 VAL A O 1
ATOM 1265 N N . LEU A 1 169 ? 9.284 10.896 -11.546 1.00 93.62 169 LEU A N 1
ATOM 1266 C CA . LEU A 1 169 ? 9.947 10.471 -10.310 1.00 93.62 169 LEU A CA 1
ATOM 1267 C C . LEU A 1 169 ? 10.250 11.672 -9.405 1.00 93.62 169 LEU A C 1
ATOM 1269 O O . LEU A 1 169 ? 9.948 11.608 -8.217 1.00 93.62 169 LEU A O 1
ATOM 1273 N N . VAL A 1 170 ? 10.738 12.794 -9.949 1.00 95.25 170 VAL A N 1
ATOM 1274 C CA . VAL A 1 170 ? 10.918 14.050 -9.192 1.00 95.25 170 VAL A CA 1
ATOM 1275 C C . VAL A 1 170 ? 9.598 14.506 -8.576 1.00 95.25 170 VAL A C 1
ATOM 1277 O O . VAL A 1 170 ? 9.557 14.857 -7.397 1.00 95.25 170 VAL A O 1
ATOM 1280 N N . GLN A 1 171 ? 8.504 14.478 -9.341 1.00 91.81 171 GLN A N 1
ATOM 1281 C CA . GLN A 1 171 ? 7.189 14.849 -8.820 1.00 91.81 171 GLN A CA 1
ATOM 1282 C C . GLN A 1 171 ? 6.719 13.909 -7.708 1.00 91.81 171 GLN A C 1
ATOM 1284 O O . GLN A 1 171 ? 6.197 14.389 -6.705 1.00 91.81 171 GLN A O 1
ATOM 1289 N N . VAL A 1 172 ? 6.920 12.596 -7.848 1.00 90.50 172 VAL A N 1
ATOM 1290 C CA . VAL A 1 172 ? 6.580 11.606 -6.814 1.00 90.50 172 VAL A CA 1
ATOM 1291 C C . VAL A 1 172 ? 7.417 11.825 -5.556 1.00 90.50 172 VAL A C 1
ATOM 1293 O O . VAL A 1 172 ? 6.857 11.832 -4.463 1.00 90.50 172 VAL A O 1
ATOM 1296 N N . VAL A 1 173 ? 8.723 12.069 -5.689 1.00 93.75 173 VAL A N 1
ATOM 1297 C CA . VAL A 1 173 ? 9.621 12.376 -4.564 1.00 93.75 173 VAL A CA 1
ATOM 1298 C C . VAL A 1 173 ? 9.162 13.639 -3.845 1.00 93.75 173 VAL A C 1
ATOM 1300 O O . VAL A 1 173 ? 8.947 13.622 -2.635 1.00 93.75 173 VAL A O 1
ATOM 1303 N N . TRP A 1 174 ? 8.945 14.724 -4.587 1.00 93.44 174 TRP A N 1
ATOM 1304 C CA . TRP A 1 174 ? 8.472 15.993 -4.041 1.00 93.44 174 TRP A CA 1
ATOM 1305 C C . TRP A 1 174 ? 7.136 15.849 -3.310 1.00 93.44 174 TRP A C 1
ATOM 1307 O O . TRP A 1 174 ? 6.948 16.358 -2.202 1.00 93.44 174 TRP A O 1
ATOM 1317 N N . LEU A 1 175 ? 6.198 15.141 -3.935 1.00 87.12 175 LEU A N 1
ATOM 1318 C CA . LEU A 1 175 ? 4.871 14.911 -3.392 1.00 87.12 175 LEU A CA 1
ATOM 1319 C C . LEU A 1 175 ? 4.929 14.033 -2.145 1.00 87.12 175 LEU A C 1
ATOM 1321 O O . LEU A 1 175 ? 4.236 14.323 -1.171 1.00 87.12 175 LEU A O 1
ATOM 1325 N N . GLY A 1 176 ? 5.775 13.006 -2.158 1.00 87.31 176 GLY A N 1
ATOM 1326 C CA . GLY A 1 176 ? 5.930 12.107 -1.033 1.00 87.31 176 GLY A CA 1
ATOM 1327 C C . GLY A 1 176 ? 6.614 12.761 0.160 1.00 87.31 176 GLY A C 1
ATOM 1328 O O . GLY A 1 176 ? 6.121 12.611 1.270 1.00 87.31 176 GLY A O 1
ATOM 1329 N N . LEU A 1 177 ? 7.639 13.592 -0.053 1.00 88.81 177 LEU A N 1
ATOM 1330 C CA . LEU A 1 177 ? 8.255 14.394 1.014 1.00 88.81 177 LEU A CA 1
ATOM 1331 C C . LEU A 1 177 ? 7.250 15.344 1.682 1.00 88.81 177 LEU A C 1
ATOM 1333 O O . LEU A 1 177 ? 7.286 15.532 2.892 1.00 88.81 177 LEU A O 1
ATOM 1337 N N . ARG A 1 178 ? 6.316 15.913 0.910 1.00 87.69 178 ARG A N 1
ATOM 1338 C CA . ARG A 1 178 ? 5.251 16.791 1.430 1.00 87.69 178 ARG A CA 1
ATOM 1339 C C . ARG A 1 178 ? 4.082 16.057 2.083 1.00 87.69 178 ARG A C 1
ATOM 1341 O O . ARG A 1 178 ? 3.178 16.712 2.595 1.00 87.69 178 ARG A O 1
ATOM 1348 N N . SER A 1 179 ? 4.004 14.740 1.959 1.00 83.12 179 SER A N 1
ATOM 1349 C CA . SER A 1 179 ? 2.864 13.941 2.431 1.00 83.12 179 SER A CA 1
ATOM 1350 C C . SER A 1 179 ? 3.295 12.776 3.326 1.00 83.12 179 SER A C 1
ATOM 1352 O O . SER A 1 179 ? 2.474 11.928 3.677 1.00 83.12 179 SER A O 1
ATOM 1354 N N . ALA A 1 180 ? 4.574 12.744 3.699 1.00 82.25 180 ALA A N 1
ATOM 1355 C CA . ALA A 1 180 ? 5.126 11.828 4.674 1.00 82.25 180 ALA A CA 1
ATOM 135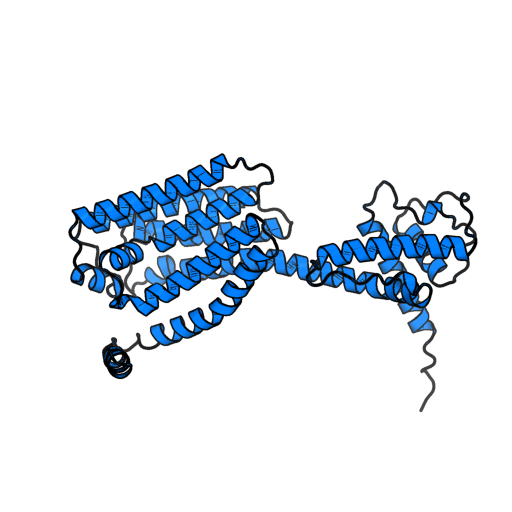6 C C . ALA A 1 180 ? 4.715 12.282 6.081 1.00 82.25 180 ALA A C 1
ATOM 1358 O O . ALA A 1 180 ? 5.358 13.129 6.691 1.00 82.25 180 ALA A O 1
ATOM 1359 N N . ASP A 1 181 ? 3.634 11.688 6.580 1.00 85.88 181 ASP A N 1
ATOM 1360 C CA . ASP A 1 181 ? 3.150 11.867 7.949 1.00 85.88 181 ASP A CA 1
ATOM 1361 C C . ASP A 1 181 ? 3.332 10.575 8.762 1.00 85.88 181 ASP A C 1
ATOM 1363 O O . ASP A 1 181 ? 3.462 9.483 8.206 1.00 85.88 181 ASP A O 1
ATOM 1367 N N . ASN A 1 182 ? 3.199 10.659 10.091 1.00 83.88 182 ASN A N 1
ATOM 1368 C CA . ASN A 1 182 ? 3.239 9.503 11.007 1.00 83.88 182 ASN A CA 1
ATOM 1369 C C . ASN A 1 182 ? 2.040 8.535 10.875 1.00 83.88 182 ASN A C 1
ATOM 1371 O O . ASN A 1 182 ? 1.825 7.672 11.726 1.00 83.88 182 ASN A O 1
ATOM 1375 N N . THR A 1 183 ? 1.242 8.654 9.815 1.00 85.75 183 THR A N 1
ATOM 1376 C CA . THR A 1 183 ? 0.136 7.738 9.523 1.00 85.75 183 THR A CA 1
ATOM 1377 C C . THR A 1 183 ? 0.629 6.545 8.697 1.00 85.75 183 THR A C 1
ATOM 1379 O O . THR A 1 183 ? 1.579 6.692 7.929 1.00 85.75 183 THR A O 1
ATOM 1382 N N . PRO A 1 184 ? -0.019 5.364 8.764 1.00 83.94 184 PRO A N 1
ATOM 1383 C CA . PRO A 1 184 ? 0.383 4.206 7.956 1.00 83.94 184 PRO A CA 1
ATOM 1384 C C . PRO A 1 184 ? 0.475 4.515 6.455 1.00 83.94 184 PRO A C 1
ATOM 1386 O O . PRO A 1 184 ? 1.374 4.033 5.771 1.00 83.94 184 PRO A O 1
ATOM 1389 N N . THR A 1 185 ? -0.428 5.358 5.949 1.00 84.00 185 THR A N 1
ATOM 1390 C CA . THR A 1 185 ? -0.410 5.835 4.561 1.00 84.00 185 THR A CA 1
ATOM 1391 C C . THR A 1 185 ? 0.771 6.768 4.291 1.00 84.00 185 THR A C 1
ATOM 1393 O O . THR A 1 185 ? 1.410 6.631 3.252 1.00 84.00 185 THR A O 1
ATOM 1396 N N . GLY A 1 186 ? 1.091 7.674 5.222 1.00 85.81 186 GLY A N 1
ATOM 1397 C CA . GLY A 1 186 ? 2.237 8.584 5.122 1.00 85.81 186 GLY A CA 1
ATOM 1398 C C . GLY A 1 186 ? 3.574 7.843 5.059 1.00 85.81 186 GLY A C 1
ATOM 1399 O O . GLY A 1 186 ? 4.392 8.141 4.192 1.00 85.81 186 GLY A O 1
ATOM 1400 N N . TRP A 1 187 ? 3.747 6.795 5.871 1.00 87.81 187 TRP A N 1
ATOM 1401 C CA . TRP A 1 187 ? 4.900 5.888 5.787 1.00 87.81 187 TRP A CA 1
ATOM 1402 C C . TRP A 1 187 ? 5.007 5.205 4.419 1.00 87.81 187 TRP A C 1
ATOM 1404 O O . TRP A 1 187 ? 6.086 5.167 3.830 1.00 87.81 187 TRP A O 1
ATOM 1414 N N . GLY A 1 188 ? 3.890 4.701 3.882 1.00 86.75 188 GLY A N 1
ATOM 1415 C CA . GLY A 1 188 ? 3.867 4.083 2.553 1.00 86.75 188 GLY A CA 1
ATOM 1416 C C . GLY A 1 188 ? 4.279 5.049 1.442 1.00 86.75 188 GLY A C 1
ATOM 1417 O O . GLY A 1 188 ? 5.107 4.715 0.599 1.00 86.75 188 GLY A O 1
ATOM 1418 N N . VAL A 1 189 ? 3.749 6.272 1.476 1.00 87.75 189 VAL A N 1
ATOM 1419 C CA . VAL A 1 189 ? 4.095 7.340 0.528 1.00 87.75 189 VAL A CA 1
ATOM 1420 C C . VAL A 1 189 ? 5.563 7.765 0.666 1.00 87.75 189 VAL A C 1
ATOM 1422 O O . VAL A 1 189 ? 6.237 7.952 -0.346 1.00 87.75 189 VAL A O 1
ATOM 1425 N N . GLY A 1 190 ? 6.084 7.861 1.891 1.00 90.12 190 GLY A N 1
ATOM 1426 C CA . GLY A 1 190 ? 7.496 8.151 2.148 1.00 90.12 190 GLY A CA 1
ATOM 1427 C C . GLY A 1 190 ? 8.429 7.081 1.575 1.00 90.12 190 GLY A C 1
ATOM 1428 O O . GLY A 1 190 ? 9.401 7.409 0.899 1.00 90.12 190 GLY A O 1
ATOM 1429 N N . LEU A 1 191 ? 8.099 5.799 1.754 1.00 90.81 191 LEU A N 1
ATOM 1430 C CA . LEU A 1 191 ? 8.856 4.691 1.160 1.00 90.81 191 LEU A CA 1
ATOM 1431 C C . LEU A 1 191 ? 8.823 4.730 -0.374 1.00 90.81 191 LEU A C 1
ATOM 1433 O O . LEU A 1 191 ? 9.861 4.557 -1.010 1.00 90.81 191 LEU A O 1
ATOM 1437 N N . LEU A 1 192 ? 7.669 5.032 -0.978 1.00 89.75 192 LEU A N 1
ATOM 1438 C CA . LEU A 1 192 ? 7.571 5.224 -2.430 1.00 89.75 192 LEU A CA 1
ATOM 1439 C C . LEU A 1 192 ? 8.454 6.383 -2.917 1.00 89.75 192 LEU A C 1
ATOM 1441 O O . LEU A 1 192 ? 9.067 6.267 -3.978 1.00 89.75 192 LEU A O 1
ATOM 1445 N N . ALA A 1 193 ? 8.563 7.470 -2.149 1.00 92.06 193 ALA A N 1
ATOM 1446 C CA . ALA A 1 193 ? 9.452 8.584 -2.469 1.00 92.06 193 ALA A CA 1
ATOM 1447 C C . ALA A 1 193 ? 10.930 8.179 -2.404 1.00 92.06 193 ALA A C 1
ATOM 1449 O O . ALA A 1 193 ? 11.670 8.467 -3.338 1.00 92.06 193 ALA A O 1
ATOM 1450 N N . VAL A 1 194 ? 11.354 7.458 -1.362 1.00 93.81 194 VAL A N 1
ATOM 1451 C CA . VAL A 1 194 ? 12.736 6.953 -1.254 1.00 93.81 194 VAL A CA 1
ATOM 1452 C C . VAL A 1 194 ? 13.063 6.013 -2.415 1.00 93.81 194 VAL A C 1
ATOM 1454 O O . VAL A 1 194 ? 14.098 6.171 -3.061 1.00 93.81 194 VAL A O 1
ATOM 1457 N N . GLY A 1 195 ? 12.156 5.090 -2.745 1.00 92.12 195 GLY A N 1
ATOM 1458 C CA . GLY A 1 195 ? 12.340 4.195 -3.888 1.00 92.12 195 GLY A CA 1
ATOM 1459 C C . GLY A 1 195 ? 12.414 4.948 -5.219 1.00 92.12 195 GLY A C 1
ATOM 1460 O O . GLY A 1 195 ? 13.268 4.655 -6.050 1.00 92.12 195 GLY A O 1
ATOM 1461 N N . SER A 1 196 ? 11.585 5.981 -5.389 1.00 92.81 196 SER A N 1
ATOM 1462 C CA . SER A 1 196 ? 11.591 6.832 -6.586 1.00 92.81 196 SER A CA 1
ATOM 1463 C C . SER A 1 196 ? 12.877 7.652 -6.715 1.00 92.81 196 SER A C 1
ATOM 1465 O O . SER A 1 196 ? 13.428 7.754 -7.809 1.00 92.81 196 SER A O 1
ATOM 1467 N N . ALA A 1 197 ? 13.387 8.197 -5.607 1.00 94.62 197 ALA A N 1
ATOM 1468 C CA . ALA A 1 197 ? 14.666 8.904 -5.569 1.00 94.62 197 ALA A CA 1
ATOM 1469 C C . ALA A 1 197 ? 15.831 7.970 -5.916 1.00 94.62 197 ALA A C 1
ATOM 1471 O O . ALA A 1 197 ? 16.756 8.367 -6.618 1.00 94.62 197 ALA A O 1
ATOM 1472 N N . SER A 1 198 ? 15.755 6.714 -5.473 1.00 92.44 198 SER A N 1
ATOM 1473 C CA . SER A 1 198 ? 16.741 5.693 -5.805 1.00 92.44 198 SER A CA 1
ATOM 1474 C C . SER A 1 198 ? 16.729 5.349 -7.301 1.00 92.44 198 SER A C 1
ATOM 1476 O O . SER A 1 198 ? 17.769 5.440 -7.948 1.00 92.44 198 SER A O 1
ATOM 1478 N N . CYS A 1 199 ? 15.555 5.094 -7.897 1.00 90.81 199 CYS A N 1
ATOM 1479 C CA . CYS A 1 199 ? 15.420 4.902 -9.350 1.00 90.81 199 CYS A CA 1
ATOM 1480 C C . CYS A 1 199 ? 15.970 6.080 -10.163 1.00 90.81 199 CYS A C 1
ATOM 1482 O O . CYS A 1 199 ? 16.541 5.883 -11.235 1.00 90.81 199 CYS A O 1
ATOM 1484 N N . LEU A 1 200 ? 15.789 7.307 -9.668 1.00 92.06 200 LEU A N 1
ATOM 1485 C CA . LEU A 1 200 ? 16.217 8.513 -10.367 1.00 92.06 200 LEU A CA 1
ATOM 1486 C C . LEU A 1 200 ? 17.736 8.554 -10.584 1.00 92.06 200 LEU A C 1
ATOM 1488 O O . LEU A 1 200 ? 18.174 9.084 -11.602 1.00 92.06 200 LEU A O 1
ATOM 1492 N N . VAL A 1 201 ? 18.527 7.944 -9.693 1.00 89.38 201 VAL A N 1
ATOM 1493 C CA . VAL A 1 201 ? 19.984 7.808 -9.865 1.00 89.38 201 VAL A CA 1
ATOM 1494 C C . VAL A 1 201 ? 20.304 7.019 -11.134 1.00 89.38 201 VAL A C 1
ATOM 1496 O O . VAL A 1 201 ? 21.050 7.507 -11.981 1.00 89.38 201 VAL A O 1
ATOM 1499 N N . SER A 1 202 ? 19.696 5.843 -11.307 1.00 84.81 202 SER A N 1
ATOM 1500 C CA . SER A 1 202 ? 19.930 4.996 -12.482 1.00 84.81 202 SER A CA 1
ATOM 1501 C C . SER A 1 202 ? 19.383 5.626 -13.765 1.00 84.81 202 SER A C 1
ATOM 1503 O O . SER A 1 202 ? 20.048 5.595 -14.795 1.00 84.81 202 SER A O 1
ATOM 1505 N N . VAL A 1 203 ? 18.211 6.267 -13.706 1.00 86.94 203 VAL A N 1
ATOM 1506 C CA . VAL A 1 203 ? 17.613 6.971 -14.858 1.00 86.94 203 VAL A CA 1
ATOM 1507 C C . VAL A 1 203 ? 18.484 8.147 -15.310 1.00 86.94 203 VAL A C 1
ATOM 1509 O O . VAL A 1 203 ? 18.699 8.338 -16.506 1.00 86.94 203 VAL A O 1
ATOM 1512 N N . ALA A 1 204 ? 19.014 8.934 -14.371 1.00 87.50 204 ALA A N 1
ATOM 1513 C CA . ALA A 1 204 ? 19.876 10.066 -14.690 1.00 87.50 204 ALA A CA 1
ATOM 1514 C C . ALA A 1 204 ? 21.237 9.615 -15.240 1.00 87.50 204 ALA A C 1
ATOM 1516 O O . ALA A 1 204 ? 21.715 10.188 -16.219 1.00 87.50 204 ALA A O 1
ATOM 1517 N N . HIS A 1 205 ? 21.844 8.593 -14.633 1.00 84.31 205 HIS A N 1
ATOM 1518 C CA . HIS A 1 205 ? 23.170 8.102 -15.000 1.00 84.31 205 HIS A CA 1
ATOM 1519 C C . HIS A 1 205 ? 23.169 7.318 -16.323 1.00 84.31 205 HIS A C 1
ATOM 1521 O O . HIS A 1 205 ? 23.879 7.688 -17.261 1.00 84.31 205 HIS A O 1
ATOM 1527 N N . ASP A 1 206 ? 22.343 6.276 -16.426 1.00 78.00 206 ASP A N 1
ATOM 1528 C CA . ASP A 1 206 ? 22.337 5.378 -17.586 1.00 78.00 206 ASP A CA 1
ATOM 1529 C C . ASP A 1 206 ? 21.445 5.923 -18.709 1.00 78.00 206 ASP A C 1
ATOM 1531 O O . ASP A 1 206 ? 21.803 5.841 -19.879 1.00 78.00 206 ASP A O 1
ATOM 1535 N N . GLY A 1 207 ? 20.290 6.502 -18.369 1.00 76.44 207 GLY A N 1
ATOM 1536 C CA . GLY A 1 207 ? 19.296 6.935 -19.352 1.00 76.44 207 GLY A CA 1
ATOM 1537 C C . GLY A 1 207 ? 19.597 8.295 -19.981 1.00 76.44 207 GLY A C 1
ATOM 1538 O O . GLY A 1 207 ? 19.628 8.426 -21.202 1.00 76.44 207 GLY A O 1
ATOM 1539 N N . ILE A 1 208 ? 19.800 9.322 -19.149 1.00 80.06 208 ILE A N 1
ATOM 1540 C CA . ILE A 1 208 ? 19.968 10.713 -19.612 1.00 80.06 208 ILE A CA 1
ATOM 1541 C C . ILE A 1 208 ? 21.427 11.013 -19.950 1.00 80.06 208 ILE A C 1
ATOM 1543 O O . ILE A 1 208 ? 21.717 11.523 -21.029 1.00 80.06 208 ILE A O 1
ATOM 1547 N N . ALA A 1 209 ? 22.352 10.711 -19.035 1.00 80.31 209 ALA A N 1
ATOM 1548 C CA . ALA A 1 209 ? 23.774 10.955 -19.261 1.00 80.31 209 ALA A CA 1
ATOM 1549 C C . ALA A 1 209 ? 24.413 9.910 -20.188 1.00 80.31 209 ALA A C 1
ATOM 1551 O O . ALA A 1 209 ? 25.561 10.098 -20.592 1.00 80.31 209 ALA A O 1
ATOM 1552 N N . MET A 1 210 ? 23.687 8.830 -20.513 1.00 72.69 210 MET A N 1
ATOM 1553 C CA . MET A 1 210 ? 24.162 7.717 -21.336 1.00 72.69 210 MET A CA 1
ATOM 1554 C C . MET A 1 210 ? 25.506 7.165 -20.853 1.00 72.69 210 MET A C 1
ATOM 1556 O O . MET A 1 210 ? 26.354 6.769 -21.647 1.00 72.69 210 MET A O 1
ATOM 1560 N N . ARG A 1 211 ? 25.752 7.159 -19.542 1.00 71.19 211 ARG A N 1
ATOM 1561 C CA . ARG A 1 211 ? 26.990 6.628 -18.967 1.00 71.19 211 ARG A CA 1
ATOM 1562 C C . ARG A 1 211 ? 26.761 5.177 -18.597 1.00 71.19 211 ARG A C 1
ATOM 1564 O O . ARG A 1 211 ? 26.599 4.856 -17.429 1.00 71.19 211 ARG A O 1
ATOM 1571 N N . SER A 1 212 ? 26.680 4.304 -19.595 1.00 64.75 212 SER A N 1
ATOM 1572 C CA . SER A 1 212 ? 26.443 2.902 -19.281 1.00 64.75 212 SER A CA 1
ATOM 1573 C C . SER A 1 212 ? 27.643 2.294 -18.556 1.00 64.75 212 SER A C 1
ATOM 1575 O O . SER A 1 212 ? 28.789 2.525 -18.935 1.00 64.75 212 SER A O 1
ATOM 1577 N N . THR A 1 213 ? 27.369 1.547 -17.490 1.00 65.38 213 THR A N 1
ATOM 1578 C CA . THR A 1 213 ? 28.370 0.794 -16.721 1.00 65.38 213 THR A CA 1
ATOM 1579 C C . THR A 1 213 ? 28.202 -0.685 -17.023 1.00 65.38 213 THR A C 1
ATOM 1581 O O . THR A 1 213 ? 27.092 -1.216 -16.923 1.00 65.38 213 THR A O 1
ATOM 1584 N N . ALA A 1 214 ? 29.281 -1.357 -17.419 1.00 64.94 214 ALA A N 1
ATOM 1585 C CA . ALA A 1 214 ? 29.250 -2.778 -17.733 1.00 64.94 214 ALA A CA 1
ATOM 1586 C C . ALA A 1 214 ? 29.217 -3.622 -16.451 1.00 64.94 214 ALA A C 1
ATOM 1588 O O . ALA A 1 214 ? 29.678 -3.202 -15.386 1.00 64.94 214 ALA A O 1
ATOM 1589 N N . ALA A 1 215 ? 28.693 -4.846 -16.545 1.00 60.12 215 ALA A N 1
ATOM 1590 C CA . ALA A 1 215 ? 28.780 -5.803 -15.448 1.00 60.12 215 ALA A CA 1
ATOM 1591 C C . ALA A 1 215 ? 30.262 -6.137 -15.181 1.00 60.12 215 ALA A C 1
ATOM 1593 O O . ALA A 1 215 ? 30.918 -6.758 -16.012 1.00 60.12 215 ALA A O 1
ATOM 1594 N N . GLY A 1 216 ? 30.786 -5.692 -14.035 1.00 63.12 216 GLY A N 1
ATOM 1595 C CA . GLY A 1 216 ? 32.210 -5.782 -13.686 1.00 63.12 216 GLY A CA 1
ATOM 1596 C C . GLY A 1 216 ? 32.871 -4.425 -13.434 1.00 63.12 216 GLY A C 1
ATOM 1597 O O . GLY A 1 216 ? 33.894 -4.372 -12.753 1.00 63.12 216 GLY A O 1
ATOM 1598 N N . ASP A 1 217 ? 32.258 -3.326 -13.884 1.00 72.06 217 ASP A N 1
ATOM 1599 C CA . ASP A 1 217 ? 32.742 -1.984 -13.571 1.00 72.06 217 ASP A CA 1
ATOM 1600 C C . ASP A 1 217 ? 32.458 -1.619 -12.105 1.00 72.06 217 ASP A C 1
ATOM 1602 O O . ASP A 1 217 ? 31.356 -1.874 -11.602 1.00 72.06 217 ASP A O 1
ATOM 1606 N N . PRO A 1 218 ? 33.377 -0.909 -11.422 1.00 72.88 218 PRO A N 1
ATOM 1607 C CA . PRO A 1 218 ? 33.152 -0.433 -10.056 1.00 72.88 218 PRO A CA 1
ATOM 1608 C C . PRO A 1 218 ? 31.890 0.434 -9.919 1.00 72.88 218 PRO A C 1
ATOM 1610 O O . PRO A 1 218 ? 31.238 0.438 -8.875 1.00 72.88 218 PRO A O 1
ATOM 1613 N N . GLY A 1 219 ? 31.527 1.161 -10.983 1.00 76.06 219 GLY A N 1
ATOM 1614 C CA . GLY A 1 219 ? 30.340 2.016 -11.027 1.00 76.06 219 GLY A CA 1
ATOM 1615 C C . GLY A 1 219 ? 29.015 1.251 -11.124 1.00 76.06 219 GLY A C 1
ATOM 1616 O O . GLY A 1 219 ? 28.001 1.746 -10.636 1.00 76.06 219 GLY A O 1
ATOM 1617 N N . PHE A 1 220 ? 29.008 0.034 -11.677 1.00 75.31 220 PHE A N 1
ATOM 1618 C CA . PHE A 1 220 ? 27.781 -0.744 -11.895 1.00 75.31 220 PHE A CA 1
ATOM 1619 C C . PHE A 1 220 ? 27.038 -1.028 -10.588 1.00 75.31 220 PHE A C 1
ATOM 1621 O O . PHE A 1 220 ? 25.815 -0.887 -10.497 1.00 75.31 220 PHE A O 1
ATOM 1628 N N . VAL A 1 221 ? 27.782 -1.386 -9.539 1.00 78.38 221 VAL A N 1
ATOM 1629 C CA . VAL A 1 221 ? 27.200 -1.694 -8.230 1.00 78.38 221 VAL A CA 1
ATOM 1630 C C . VAL A 1 221 ? 26.488 -0.467 -7.657 1.00 78.38 221 VAL A C 1
ATOM 1632 O O . VAL A 1 221 ? 25.344 -0.570 -7.222 1.00 78.38 221 VAL A O 1
ATOM 1635 N N . TRP A 1 222 ? 27.129 0.701 -7.705 1.00 83.12 222 TRP A N 1
ATOM 1636 C CA . TRP A 1 222 ? 26.644 1.913 -7.040 1.00 83.12 222 TRP A CA 1
ATOM 1637 C C . TRP A 1 222 ? 25.586 2.686 -7.825 1.00 83.12 222 TRP A C 1
ATOM 1639 O O . TRP A 1 222 ? 24.697 3.272 -7.211 1.00 83.12 222 TRP A O 1
ATOM 1649 N N . PHE A 1 223 ? 25.645 2.680 -9.158 1.00 80.69 223 PHE A N 1
ATOM 1650 C CA . PHE A 1 223 ? 24.717 3.445 -9.999 1.00 80.69 223 PHE A CA 1
ATOM 1651 C C . PHE A 1 223 ? 23.549 2.615 -10.536 1.00 80.69 223 PHE A C 1
ATOM 1653 O O . PHE A 1 223 ? 22.513 3.183 -10.892 1.00 80.69 223 PHE A O 1
ATOM 1660 N N . LYS A 1 224 ? 23.668 1.280 -10.539 1.00 77.19 224 LYS A N 1
ATOM 1661 C CA . LYS A 1 224 ? 22.665 0.386 -11.131 1.00 77.19 224 LYS A CA 1
ATOM 1662 C C . LYS A 1 224 ? 22.127 -0.645 -10.148 1.00 77.19 224 LYS A C 1
ATOM 1664 O O . LYS A 1 224 ? 20.930 -0.649 -9.876 1.00 77.19 224 LYS A O 1
ATOM 1669 N N . ALA A 1 225 ? 22.986 -1.483 -9.568 1.00 76.88 225 ALA A N 1
ATOM 1670 C CA . ALA A 1 225 ? 22.530 -2.596 -8.733 1.00 76.88 225 ALA A CA 1
ATOM 1671 C C . ALA A 1 225 ? 21.925 -2.129 -7.398 1.00 76.88 225 ALA A C 1
ATOM 1673 O O . ALA A 1 225 ? 20.785 -2.469 -7.081 1.00 76.88 225 ALA A O 1
ATOM 1674 N N . VAL A 1 226 ? 22.662 -1.326 -6.624 1.00 83.69 226 VAL A N 1
ATOM 1675 C CA . VAL A 1 226 ? 22.208 -0.832 -5.315 1.00 83.69 226 VAL A CA 1
ATOM 1676 C C . VAL A 1 226 ? 20.941 0.018 -5.451 1.00 83.69 226 VAL A C 1
ATOM 1678 O O . VAL A 1 226 ? 19.978 -0.279 -4.739 1.00 83.69 226 VAL A O 1
ATOM 1681 N N . PRO A 1 227 ? 20.860 1.005 -6.368 1.00 86.88 227 PRO A N 1
ATOM 1682 C CA . PRO A 1 227 ? 19.647 1.799 -6.501 1.00 86.88 227 PRO A CA 1
ATOM 1683 C C . PRO A 1 227 ? 18.439 0.978 -6.963 1.00 86.88 227 PRO A C 1
ATOM 1685 O O . PRO A 1 227 ? 17.340 1.166 -6.447 1.00 86.88 227 PRO A O 1
ATOM 1688 N N . ALA A 1 228 ? 18.630 0.007 -7.862 1.00 80.06 228 ALA A N 1
ATOM 1689 C CA . ALA A 1 228 ? 17.550 -0.887 -8.273 1.00 80.06 228 ALA A CA 1
ATOM 1690 C C . ALA A 1 228 ? 17.024 -1.733 -7.102 1.00 80.06 228 ALA A C 1
ATOM 1692 O O . ALA A 1 228 ? 15.812 -1.829 -6.907 1.00 80.06 228 ALA A O 1
ATOM 1693 N N . VAL A 1 229 ? 17.911 -2.308 -6.283 1.00 79.25 229 VAL A N 1
ATOM 1694 C CA . VAL A 1 229 ? 17.512 -3.105 -5.110 1.00 79.25 229 VAL A CA 1
ATOM 1695 C C . VAL A 1 229 ? 16.776 -2.243 -4.085 1.00 79.25 229 VAL A C 1
ATOM 1697 O O . VAL A 1 229 ? 15.700 -2.626 -3.623 1.00 79.25 229 VAL A O 1
ATOM 1700 N N . VAL A 1 230 ? 17.313 -1.065 -3.754 1.00 87.62 230 VAL A N 1
ATOM 1701 C CA . VAL A 1 230 ? 16.671 -0.125 -2.823 1.00 87.62 230 VAL A CA 1
ATOM 1702 C C . VAL A 1 230 ? 15.306 0.300 -3.355 1.00 87.62 230 VAL A C 1
ATOM 1704 O O . VAL A 1 230 ? 14.325 0.254 -2.615 1.00 87.62 230 VAL A O 1
ATOM 1707 N N . ALA A 1 231 ? 15.208 0.640 -4.641 1.00 85.75 231 ALA A N 1
ATOM 1708 C CA . ALA A 1 231 ? 13.947 0.993 -5.270 1.00 85.75 231 ALA A CA 1
ATOM 1709 C C . ALA A 1 231 ? 12.905 -0.122 -5.164 1.00 85.75 231 ALA A C 1
ATOM 1711 O O . ALA A 1 231 ? 11.790 0.135 -4.711 1.00 85.75 231 ALA A O 1
ATOM 1712 N N . VAL A 1 232 ? 13.260 -1.358 -5.524 1.00 82.31 232 VAL A N 1
ATOM 1713 C CA . VAL A 1 232 ? 12.346 -2.506 -5.454 1.00 82.31 232 VAL A CA 1
ATOM 1714 C C . VAL A 1 232 ? 11.871 -2.731 -4.020 1.00 82.31 232 VAL A C 1
ATOM 1716 O O . VAL A 1 232 ? 10.664 -2.814 -3.788 1.00 82.31 232 VAL A O 1
ATOM 1719 N N . LEU A 1 233 ? 12.787 -2.770 -3.048 1.00 84.00 233 LEU A N 1
ATOM 1720 C CA . LEU A 1 233 ? 12.439 -2.975 -1.641 1.00 84.00 233 LEU A CA 1
ATOM 1721 C C . LEU A 1 233 ? 11.527 -1.863 -1.115 1.00 84.00 233 LEU A C 1
ATOM 1723 O O . LEU A 1 233 ? 10.494 -2.149 -0.511 1.00 84.00 233 LEU A O 1
ATOM 1727 N N . CYS A 1 234 ? 11.864 -0.602 -1.382 1.00 89.38 234 CYS A N 1
ATOM 1728 C CA . CYS A 1 234 ? 11.085 0.548 -0.938 1.00 89.38 234 CYS A CA 1
ATOM 1729 C C . CYS A 1 234 ? 9.711 0.622 -1.612 1.00 89.38 234 CYS A C 1
ATOM 1731 O O . CYS A 1 234 ? 8.728 0.927 -0.940 1.00 89.38 234 CYS A O 1
ATOM 1733 N N . ILE A 1 235 ? 9.603 0.308 -2.906 1.00 83.88 235 ILE A N 1
ATOM 1734 C CA . ILE A 1 235 ? 8.322 0.306 -3.622 1.00 83.88 235 ILE A CA 1
ATOM 1735 C C . ILE A 1 235 ? 7.422 -0.819 -3.106 1.00 83.88 235 ILE A C 1
ATOM 1737 O O . ILE A 1 235 ? 6.260 -0.576 -2.771 1.00 83.88 235 ILE A O 1
ATOM 1741 N N . VAL A 1 236 ? 7.954 -2.039 -2.976 1.00 81.56 236 VAL A N 1
ATOM 1742 C CA . VAL A 1 236 ? 7.211 -3.183 -2.426 1.00 81.56 236 VAL A CA 1
ATOM 1743 C C . VAL A 1 236 ? 6.767 -2.885 -0.996 1.00 81.56 236 VAL A C 1
ATOM 1745 O O . VAL A 1 236 ? 5.590 -3.062 -0.673 1.00 81.56 236 VAL A O 1
ATOM 1748 N N . ALA A 1 237 ? 7.660 -2.370 -0.149 1.00 82.94 237 ALA A N 1
ATOM 1749 C CA . ALA A 1 237 ? 7.327 -1.965 1.213 1.00 82.94 237 ALA A CA 1
ATOM 1750 C C . ALA A 1 237 ? 6.279 -0.837 1.235 1.00 82.94 237 ALA A C 1
ATOM 1752 O O . ALA A 1 237 ? 5.321 -0.910 2.000 1.00 82.94 237 ALA A O 1
ATOM 1753 N N . GLY A 1 238 ? 6.387 0.158 0.354 1.00 84.69 238 GLY A N 1
ATOM 1754 C CA . GLY A 1 238 ? 5.452 1.280 0.258 1.00 84.69 238 GLY A 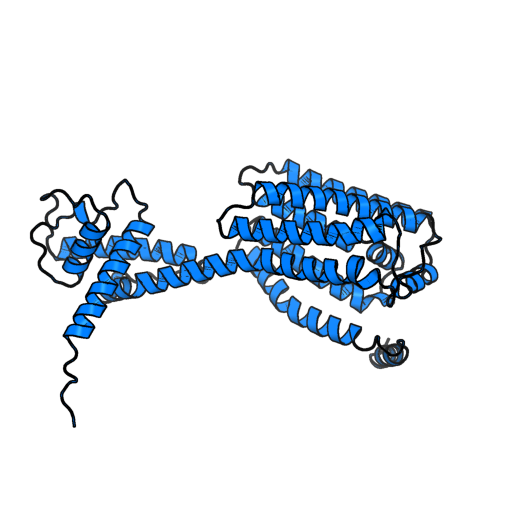CA 1
ATOM 1755 C C . GLY A 1 238 ? 4.020 0.859 -0.084 1.00 84.69 238 GLY A C 1
ATOM 1756 O O . GLY A 1 238 ? 3.066 1.409 0.467 1.00 84.69 238 GLY A O 1
ATOM 1757 N N . PHE A 1 239 ? 3.849 -0.167 -0.924 1.00 78.75 239 PHE A N 1
ATOM 1758 C CA . PHE A 1 239 ? 2.531 -0.723 -1.256 1.00 78.75 239 PHE A CA 1
ATOM 1759 C C . PHE A 1 239 ? 1.996 -1.735 -0.232 1.00 78.75 239 PHE A C 1
ATOM 1761 O O . PHE A 1 239 ? 0.778 -1.911 -0.125 1.00 78.75 239 PHE A O 1
ATOM 1768 N N . THR A 1 240 ? 2.870 -2.429 0.501 1.00 79.44 240 THR A N 1
ATOM 1769 C CA . THR A 1 240 ? 2.482 -3.521 1.413 1.00 79.44 240 THR A CA 1
ATOM 1770 C C . THR A 1 240 ? 2.354 -3.085 2.869 1.00 79.44 240 THR A C 1
ATOM 1772 O O . THR A 1 240 ? 1.463 -3.572 3.567 1.00 79.44 240 THR A O 1
ATOM 1775 N N . ALA A 1 241 ? 3.169 -2.136 3.331 1.00 83.12 241 ALA A N 1
ATOM 1776 C CA . ALA A 1 241 ? 3.176 -1.700 4.722 1.00 83.12 241 ALA A CA 1
ATOM 1777 C C . ALA A 1 241 ? 1.858 -1.029 5.154 1.00 83.12 241 ALA A C 1
ATOM 1779 O O . ALA A 1 241 ? 1.317 -1.452 6.178 1.00 83.12 241 ALA A O 1
ATOM 1780 N N . PRO A 1 242 ? 1.259 -0.075 4.406 1.00 82.12 242 PRO A N 1
ATOM 1781 C CA . PRO A 1 242 ? -0.002 0.542 4.821 1.00 82.12 242 PRO A CA 1
ATOM 1782 C C . PRO A 1 242 ? -1.152 -0.459 5.038 1.00 82.12 242 PRO A C 1
ATOM 1784 O O . PRO A 1 242 ? -1.741 -0.444 6.123 1.00 82.12 242 PRO A O 1
ATOM 1787 N N . PRO A 1 243 ? -1.484 -1.365 4.089 1.00 80.25 243 PRO A N 1
ATOM 1788 C CA . PRO A 1 243 ? -2.558 -2.328 4.311 1.00 80.25 243 PRO A CA 1
ATOM 1789 C C . PRO A 1 243 ? -2.215 -3.335 5.412 1.00 80.25 243 PRO A C 1
ATOM 1791 O O . PRO A 1 243 ? -3.115 -3.729 6.152 1.00 80.25 243 PRO A O 1
ATOM 1794 N N . LEU A 1 244 ? -0.944 -3.724 5.564 1.00 82.25 244 LEU A N 1
ATOM 1795 C CA . LEU A 1 244 ? -0.520 -4.629 6.631 1.00 82.25 244 LEU A CA 1
ATOM 1796 C C . LEU A 1 244 ? -0.696 -3.990 8.012 1.00 82.25 244 LEU A C 1
ATOM 1798 O O . LEU A 1 244 ? -1.261 -4.611 8.909 1.00 82.25 244 LEU A O 1
ATOM 1802 N N . VAL A 1 245 ? -0.263 -2.741 8.186 1.00 86.19 245 VAL A N 1
ATOM 1803 C CA . VAL A 1 245 ? -0.415 -2.010 9.449 1.00 86.19 245 VAL A CA 1
ATOM 1804 C C . VAL A 1 245 ? -1.893 -1.810 9.779 1.00 86.19 245 VAL A C 1
ATOM 1806 O O . VAL A 1 245 ? -2.295 -2.084 10.908 1.00 86.19 245 VAL A O 1
ATOM 1809 N N . LEU A 1 246 ? -2.722 -1.415 8.806 1.00 84.00 246 LEU A N 1
ATOM 1810 C CA . LEU A 1 246 ? -4.171 -1.280 9.002 1.00 84.00 246 LEU A CA 1
ATOM 1811 C C . LEU A 1 246 ? -4.828 -2.614 9.372 1.00 84.00 246 LEU A C 1
ATOM 1813 O O . LEU A 1 246 ? -5.655 -2.661 10.281 1.00 84.00 246 LEU A O 1
ATOM 1817 N N . TYR A 1 247 ? -4.425 -3.707 8.721 1.00 85.81 247 TYR A N 1
ATOM 1818 C CA . TYR A 1 247 ? -4.891 -5.053 9.045 1.00 85.81 247 TYR A CA 1
ATOM 1819 C C . TYR A 1 247 ? -4.512 -5.454 10.475 1.00 85.81 247 TYR A C 1
ATOM 1821 O O . TYR A 1 247 ? -5.365 -5.901 11.240 1.00 85.81 247 TYR A O 1
ATOM 1829 N N . LEU A 1 248 ? -3.252 -5.257 10.870 1.00 89.25 248 LEU A N 1
ATOM 1830 C CA . LEU A 1 248 ? -2.781 -5.571 12.219 1.00 89.25 248 LEU A CA 1
ATOM 1831 C C . LEU A 1 248 ? -3.485 -4.715 13.276 1.00 89.25 248 LEU A C 1
ATOM 1833 O O . LEU A 1 248 ? -3.873 -5.240 14.319 1.00 89.25 248 LEU A O 1
ATOM 1837 N N . GLN A 1 249 ? -3.688 -3.423 13.012 1.00 89.69 249 GLN A N 1
ATOM 1838 C CA . GLN A 1 249 ? -4.438 -2.528 13.894 1.00 89.69 249 GLN A CA 1
ATOM 1839 C C . GLN A 1 249 ? -5.893 -2.977 14.041 1.00 89.69 249 GLN A C 1
ATOM 1841 O O . GLN A 1 249 ? -6.382 -3.079 15.165 1.00 89.69 249 GLN A O 1
ATOM 1846 N N . ALA A 1 250 ? -6.573 -3.303 12.940 1.00 88.81 250 ALA A N 1
ATOM 1847 C CA . ALA A 1 250 ? -7.942 -3.805 12.978 1.00 88.81 250 ALA A CA 1
ATOM 1848 C C . ALA A 1 250 ? -8.027 -5.141 13.729 1.00 88.81 250 ALA A C 1
ATOM 1850 O O . ALA A 1 250 ? -8.869 -5.296 14.605 1.00 88.81 250 ALA A O 1
ATOM 1851 N N . ARG A 1 251 ? -7.097 -6.072 13.487 1.00 91.00 251 ARG A N 1
ATOM 1852 C CA . ARG A 1 251 ? -7.047 -7.366 14.181 1.00 91.00 251 ARG A CA 1
ATOM 1853 C C . ARG A 1 251 ? -6.784 -7.219 15.679 1.00 91.00 251 ARG A C 1
ATOM 1855 O O . ARG A 1 251 ? -7.373 -7.946 16.473 1.00 91.00 251 ARG A O 1
ATOM 1862 N N . ARG A 1 252 ? -5.917 -6.285 16.086 1.00 92.50 252 ARG A N 1
ATOM 1863 C CA . ARG A 1 252 ? -5.698 -5.956 17.506 1.00 92.50 252 ARG A CA 1
ATOM 1864 C C . ARG A 1 252 ? -6.974 -5.412 18.145 1.00 92.50 252 ARG A C 1
ATOM 1866 O O . ARG A 1 252 ? -7.361 -5.907 19.195 1.00 92.50 252 ARG A O 1
ATOM 1873 N N . LYS A 1 253 ? -7.656 -4.472 17.483 1.00 92.88 253 LYS A N 1
ATOM 1874 C CA . LYS A 1 253 ? -8.940 -3.924 17.947 1.00 92.88 253 LYS A CA 1
ATOM 1875 C C . LYS A 1 253 ? -10.027 -4.997 18.040 1.00 92.88 253 LYS A C 1
ATOM 1877 O O . LYS A 1 253 ? -10.718 -5.060 19.043 1.00 92.88 253 LYS A O 1
ATOM 1882 N N . GLN A 1 254 ? -10.125 -5.893 17.057 1.00 92.75 254 GLN A N 1
ATOM 1883 C CA . GLN A 1 254 ? -11.027 -7.049 17.118 1.00 92.75 254 GLN A CA 1
ATOM 1884 C C . GLN A 1 254 ? -10.712 -7.923 18.335 1.00 92.75 254 GLN A C 1
ATOM 1886 O O . GLN A 1 254 ? -11.595 -8.195 19.136 1.00 92.75 254 GLN A O 1
ATOM 1891 N N . ARG A 1 255 ? -9.445 -8.302 18.546 1.00 92.75 255 ARG A N 1
ATOM 1892 C CA . ARG A 1 255 ? -9.048 -9.073 19.738 1.00 92.75 255 ARG A CA 1
ATOM 1893 C C . ARG A 1 255 ? -9.394 -8.363 21.049 1.00 92.75 255 ARG A C 1
ATOM 1895 O O . ARG A 1 255 ? -9.741 -9.038 22.009 1.00 92.75 255 ARG A O 1
ATOM 1902 N N . GLN A 1 256 ? -9.302 -7.034 21.088 1.00 93.12 256 GLN A N 1
ATOM 1903 C CA . GLN A 1 256 ? -9.687 -6.236 22.254 1.00 93.12 256 GLN A CA 1
ATOM 1904 C C . GLN A 1 256 ? -11.202 -6.251 22.500 1.00 93.12 256 GLN A C 1
ATOM 1906 O O . GLN A 1 256 ? -11.639 -6.450 23.626 1.00 93.12 256 GLN A O 1
ATOM 1911 N N . LEU A 1 257 ? -12.005 -6.110 21.446 1.00 94.50 257 LEU A N 1
ATOM 1912 C CA . LEU A 1 257 ? -13.470 -6.097 21.526 1.00 94.50 257 LEU A CA 1
ATOM 1913 C C . LEU A 1 257 ? -14.086 -7.498 21.706 1.00 94.50 257 LEU A C 1
ATOM 1915 O O . LEU A 1 257 ? -15.216 -7.614 22.168 1.00 94.50 257 LEU A O 1
ATOM 1919 N N . ASN A 1 258 ? -13.369 -8.567 21.350 1.00 94.12 258 ASN A N 1
ATOM 1920 C CA . ASN A 1 258 ? -13.923 -9.922 21.323 1.00 94.12 258 ASN A CA 1
ATOM 1921 C C . ASN A 1 258 ? -14.485 -10.410 22.675 1.00 94.12 258 ASN A C 1
ATOM 1923 O O . ASN A 1 258 ? -15.584 -10.955 22.668 1.00 94.12 258 ASN A O 1
ATOM 1927 N N . PRO A 1 259 ? -13.812 -10.222 23.831 1.00 94.12 259 PRO A N 1
ATOM 1928 C CA . PRO A 1 259 ? -14.308 -10.769 25.097 1.00 94.12 259 PRO A CA 1
ATOM 1929 C C . PRO A 1 259 ? -15.620 -10.131 25.553 1.00 94.12 259 PRO A C 1
ATOM 1931 O O . PRO A 1 259 ? -16.544 -10.840 25.933 1.00 94.12 259 PRO A O 1
ATOM 1934 N N . ILE A 1 260 ? -15.722 -8.801 25.463 1.00 94.19 260 ILE A N 1
ATOM 1935 C CA . ILE A 1 260 ? -16.947 -8.082 25.831 1.00 94.19 260 ILE A CA 1
ATOM 1936 C C . ILE A 1 260 ? -18.085 -8.397 24.853 1.00 94.19 260 ILE A C 1
ATOM 1938 O O . ILE A 1 260 ? -19.218 -8.598 25.276 1.00 94.19 260 ILE A O 1
ATOM 1942 N N . ARG A 1 261 ? -17.779 -8.519 23.552 1.00 94.12 261 ARG A N 1
ATOM 1943 C CA . ARG A 1 261 ? -18.756 -8.927 22.537 1.00 94.12 261 ARG A CA 1
ATOM 1944 C C . ARG A 1 261 ? -19.297 -10.325 22.825 1.00 94.12 261 ARG A C 1
ATOM 1946 O O . ARG A 1 261 ? -20.507 -10.500 22.799 1.00 94.12 261 ARG A O 1
ATOM 1953 N N . GLN A 1 262 ? -18.426 -11.293 23.112 1.00 93.56 262 GLN A N 1
ATOM 1954 C CA . GLN A 1 262 ? -18.853 -12.659 23.411 1.00 93.56 262 GLN A CA 1
ATOM 1955 C C . GLN A 1 262 ? -19.741 -12.695 24.655 1.00 93.56 262 GLN A C 1
ATOM 1957 O O . GLN A 1 262 ? -20.816 -13.275 24.605 1.00 93.56 262 GLN A O 1
ATOM 1962 N N . HIS A 1 263 ? -19.351 -11.989 25.718 1.00 93.44 263 HIS A N 1
ATOM 1963 C CA . HIS A 1 263 ? -20.163 -11.885 26.927 1.00 93.44 263 HIS A CA 1
ATOM 1964 C C . HIS A 1 263 ? -21.563 -11.312 26.654 1.00 93.44 263 HIS A C 1
ATOM 1966 O O . HIS A 1 263 ? -22.557 -11.833 27.157 1.00 93.44 263 HIS A O 1
ATOM 1972 N N . LEU A 1 264 ? -21.653 -10.262 25.830 1.00 93.69 264 LEU A N 1
ATOM 1973 C CA . LEU A 1 264 ? -22.934 -9.676 25.439 1.00 93.69 264 LEU A CA 1
ATOM 1974 C C . LEU A 1 264 ? -23.756 -10.614 24.548 1.00 93.69 264 LEU A C 1
ATOM 1976 O O . LEU A 1 264 ? -24.961 -10.681 24.734 1.00 93.69 264 LEU A O 1
ATOM 1980 N N . ILE A 1 265 ? -23.138 -11.350 23.621 1.00 94.44 265 ILE A N 1
ATOM 1981 C CA . ILE A 1 265 ? -23.834 -12.321 22.758 1.00 94.44 265 ILE A CA 1
ATOM 1982 C C . ILE A 1 265 ? -24.353 -13.512 23.565 1.00 94.44 265 ILE A C 1
ATOM 1984 O O . ILE A 1 265 ? -25.479 -13.948 23.341 1.00 94.44 265 ILE A O 1
ATOM 1988 N N . ASP A 1 266 ? -23.578 -14.003 24.530 1.00 93.81 266 ASP A N 1
ATOM 1989 C CA . ASP A 1 266 ? -23.996 -15.101 25.403 1.00 93.81 266 ASP A CA 1
ATOM 1990 C C . ASP A 1 266 ? -25.234 -14.705 26.235 1.00 93.81 266 ASP A C 1
ATOM 1992 O O . ASP A 1 266 ? -26.115 -15.531 26.476 1.00 93.81 266 ASP A O 1
ATOM 1996 N N . ALA A 1 267 ? -25.336 -13.430 26.635 1.00 92.06 267 ALA A N 1
ATOM 1997 C CA . ALA A 1 267 ? -26.504 -12.881 27.330 1.00 92.06 267 ALA A CA 1
ATOM 1998 C C . ALA A 1 267 ? -27.657 -12.471 26.385 1.00 92.06 267 ALA A C 1
ATOM 2000 O O . ALA A 1 267 ? -28.828 -12.537 26.763 1.00 92.06 267 ALA A O 1
ATOM 2001 N N . LEU A 1 268 ? -27.339 -12.027 25.166 1.00 93.88 268 LEU A N 1
ATOM 2002 C CA . LEU A 1 268 ? -28.253 -11.468 24.167 1.00 93.88 268 LEU A CA 1
ATOM 2003 C C . LEU A 1 268 ? -27.969 -12.104 22.792 1.00 93.88 268 LEU A C 1
ATOM 2005 O O . LEU A 1 268 ? -27.359 -11.467 21.930 1.00 93.88 268 LEU A O 1
ATOM 2009 N N . PRO A 1 269 ? -28.442 -13.335 22.526 1.00 90.94 269 PRO A N 1
ATOM 2010 C CA . PRO A 1 269 ? -28.078 -14.069 21.309 1.00 90.94 269 PRO A CA 1
ATOM 2011 C C . PRO A 1 269 ? -28.525 -13.370 20.016 1.00 90.94 269 PRO A C 1
ATOM 2013 O O . PRO A 1 269 ? -27.879 -13.501 18.982 1.00 90.94 269 PRO A O 1
ATOM 2016 N N . ASN A 1 270 ? -29.585 -12.556 20.077 1.00 90.75 270 ASN A N 1
ATOM 2017 C CA . ASN A 1 270 ? -30.079 -11.777 18.934 1.00 90.75 270 ASN A CA 1
ATOM 2018 C C . ASN A 1 270 ? -29.126 -10.648 18.490 1.00 90.75 270 ASN A C 1
ATOM 2020 O O . ASN A 1 270 ? -29.368 -10.027 17.457 1.00 90.75 270 ASN A O 1
ATOM 2024 N N . LEU A 1 271 ? -28.069 -10.362 19.258 1.00 89.50 271 LEU A N 1
ATOM 2025 C CA . LEU A 1 271 ? -27.056 -9.359 18.928 1.00 89.50 271 LEU A CA 1
ATOM 2026 C C . LEU A 1 271 ? -26.078 -9.847 17.840 1.00 89.50 271 LEU A C 1
ATOM 2028 O O . LEU A 1 271 ? -25.399 -9.035 17.210 1.00 89.50 271 LEU A O 1
ATOM 2032 N N . ASP A 1 272 ? -25.991 -11.163 17.607 1.00 88.19 272 ASP A N 1
ATOM 2033 C CA . ASP A 1 272 ? -25.081 -11.757 16.622 1.00 88.19 272 ASP A CA 1
ATOM 2034 C C . ASP A 1 272 ? -25.657 -11.682 15.198 1.00 88.19 272 ASP A C 1
ATOM 2036 O O . ASP A 1 272 ? -26.105 -12.667 14.608 1.00 88.19 272 ASP A O 1
ATOM 2040 N N . ALA A 1 273 ? -25.672 -10.473 14.634 1.00 83.81 273 ALA A N 1
ATOM 2041 C CA . ALA A 1 273 ? -26.070 -10.268 13.248 1.00 83.81 273 ALA A CA 1
ATOM 2042 C C . ALA A 1 273 ? -25.008 -10.845 12.283 1.00 83.81 273 ALA A C 1
ATOM 2044 O O . ALA A 1 273 ? -23.818 -10.522 12.415 1.00 83.81 273 ALA A O 1
ATOM 2045 N N . PRO A 1 274 ? -25.401 -11.659 11.280 1.00 82.88 274 PRO A N 1
ATOM 2046 C CA . PRO A 1 274 ? -24.459 -12.235 10.331 1.00 82.88 274 PRO A CA 1
ATOM 2047 C C . PRO A 1 274 ? -23.811 -11.141 9.477 1.00 82.88 274 PRO A C 1
ATOM 2049 O O . PRO A 1 274 ? -24.481 -10.365 8.796 1.00 82.88 274 PRO A O 1
ATOM 2052 N N . LEU A 1 275 ? -22.479 -11.103 9.490 1.00 83.62 275 LEU A N 1
ATOM 2053 C CA . LEU A 1 275 ? -21.693 -10.172 8.684 1.00 83.62 275 LEU A CA 1
ATOM 2054 C C . LEU A 1 275 ? -21.687 -10.600 7.212 1.00 83.62 275 LEU A C 1
ATOM 2056 O O . LEU A 1 275 ? -21.532 -11.781 6.894 1.00 83.62 275 LEU A O 1
ATOM 2060 N N . ALA A 1 276 ? -21.784 -9.629 6.301 1.00 79.00 276 ALA A N 1
ATOM 2061 C CA . ALA A 1 276 ? -21.688 -9.899 4.871 1.00 79.00 276 ALA A CA 1
ATOM 2062 C C . ALA A 1 276 ? -20.314 -10.509 4.506 1.00 79.00 276 ALA A C 1
ATOM 2064 O O . ALA A 1 276 ? -19.275 -10.046 4.997 1.00 79.00 276 ALA A O 1
ATOM 2065 N N . PRO A 1 277 ? -20.266 -11.520 3.618 1.00 70.81 277 PRO A N 1
ATOM 2066 C CA . PRO A 1 277 ? -19.008 -12.125 3.203 1.00 70.81 277 PRO A CA 1
ATOM 2067 C C . PRO A 1 277 ? -18.119 -11.096 2.489 1.00 70.81 277 PRO A C 1
ATOM 2069 O O . PRO A 1 277 ? -18.551 -10.413 1.563 1.00 70.81 277 PRO A O 1
ATOM 2072 N N . GLY A 1 278 ? -16.851 -11.003 2.904 1.00 70.25 278 GLY A N 1
ATOM 2073 C CA . GLY A 1 278 ? -15.855 -10.117 2.284 1.00 70.25 278 GLY A CA 1
ATOM 2074 C C . GLY A 1 278 ? -15.776 -8.695 2.851 1.00 70.25 278 GLY A C 1
ATOM 2075 O O . GLY A 1 278 ? -15.069 -7.866 2.278 1.00 70.25 278 GLY A O 1
ATOM 2076 N N . ILE A 1 279 ? -16.453 -8.414 3.968 1.00 78.19 279 ILE A N 1
ATOM 2077 C CA . ILE A 1 279 ? -16.359 -7.133 4.678 1.00 78.19 279 ILE A CA 1
ATOM 2078 C C . ILE A 1 279 ? -14.915 -6.828 5.133 1.00 78.19 279 ILE A C 1
ATOM 2080 O O . ILE A 1 279 ? -14.163 -7.719 5.541 1.00 78.19 279 ILE A O 1
ATOM 2084 N N . SER A 1 280 ? -14.494 -5.561 5.050 1.00 80.56 280 SER A N 1
ATOM 2085 C CA . SER A 1 280 ? -13.161 -5.147 5.505 1.00 80.56 280 SER A CA 1
ATOM 2086 C C . SER A 1 280 ? -13.029 -5.330 7.018 1.00 80.56 280 SER A C 1
ATOM 2088 O O . SER A 1 280 ? -13.951 -5.023 7.765 1.00 80.56 280 SER A O 1
ATOM 2090 N N . HIS A 1 281 ? -11.848 -5.727 7.506 1.00 82.50 281 HIS A N 1
ATOM 2091 C CA . HIS A 1 281 ? -11.592 -5.813 8.952 1.00 82.50 281 HIS A CA 1
ATOM 2092 C C . HIS A 1 281 ? -11.838 -4.485 9.685 1.00 82.50 281 HIS A C 1
ATOM 2094 O O . HIS A 1 281 ? -12.208 -4.496 10.855 1.00 82.50 281 HIS A O 1
ATOM 2100 N N . THR A 1 282 ? -11.640 -3.344 9.018 1.00 83.69 282 THR A N 1
ATOM 2101 C CA . THR A 1 282 ? -11.964 -2.022 9.580 1.00 83.69 282 THR A CA 1
ATOM 2102 C C . THR A 1 282 ? -13.456 -1.856 9.831 1.00 83.69 282 THR A C 1
ATOM 2104 O O . THR A 1 282 ? -13.841 -1.312 10.862 1.00 83.69 282 THR A O 1
ATOM 2107 N N . ASP A 1 283 ? -14.275 -2.367 8.919 1.00 87.12 283 ASP A N 1
ATOM 2108 C CA . ASP A 1 283 ? -15.726 -2.218 8.948 1.00 87.12 283 ASP A CA 1
ATOM 2109 C C . ASP A 1 283 ? -16.317 -3.212 9.947 1.00 87.12 283 ASP A C 1
ATOM 2111 O O . ASP A 1 283 ? -17.199 -2.855 10.713 1.00 87.12 283 ASP A O 1
ATOM 2115 N N . VAL A 1 284 ? -15.727 -4.409 10.059 1.00 89.56 284 VAL A N 1
ATOM 2116 C CA . VAL A 1 284 ? -16.043 -5.359 11.138 1.00 89.56 284 VAL A CA 1
ATOM 2117 C C . VAL A 1 284 ? -15.802 -4.740 12.512 1.00 89.56 284 VAL A C 1
ATOM 2119 O O . VAL A 1 284 ? -16.604 -4.935 13.412 1.00 89.56 284 VAL A O 1
ATOM 2122 N N . VAL A 1 285 ? -14.709 -3.989 12.702 1.00 92.12 285 VAL A N 1
ATOM 2123 C CA . VAL A 1 285 ? -14.475 -3.295 13.982 1.00 92.12 285 VAL A CA 1
ATOM 2124 C C . VAL A 1 285 ? -15.564 -2.258 14.247 1.00 92.12 285 VAL A C 1
ATOM 2126 O O . VAL A 1 285 ? -16.011 -2.145 15.383 1.00 92.12 285 VAL A O 1
ATOM 2129 N N . HIS A 1 286 ? -15.975 -1.501 13.228 1.00 91.56 286 HIS A N 1
ATOM 2130 C CA . HIS A 1 286 ? -17.047 -0.517 13.369 1.00 91.56 286 HIS A CA 1
ATOM 2131 C C . HIS A 1 286 ? -18.381 -1.182 13.730 1.00 91.56 286 HIS A C 1
ATOM 2133 O O . HIS A 1 286 ? -19.032 -0.763 14.682 1.00 91.56 286 HIS A O 1
ATOM 2139 N N . GLU A 1 287 ? -18.717 -2.270 13.042 1.00 92.88 287 GLU A N 1
ATOM 2140 C CA . GLU A 1 287 ? -19.913 -3.067 13.300 1.00 92.88 287 GLU A CA 1
ATOM 2141 C C . GLU A 1 287 ? -19.898 -3.670 14.709 1.00 92.88 287 GLU A C 1
ATOM 2143 O O . GLU A 1 287 ? -20.871 -3.564 15.444 1.00 92.88 287 GLU A O 1
ATOM 2148 N N . TRP A 1 288 ? -18.761 -4.215 15.153 1.00 94.50 288 TRP A N 1
ATOM 2149 C CA . TRP A 1 288 ? -18.617 -4.727 16.518 1.00 94.50 288 TRP A CA 1
ATOM 2150 C C . TRP A 1 288 ? -18.770 -3.631 17.570 1.00 94.50 288 TRP A C 1
ATOM 2152 O O . TRP A 1 288 ? -19.347 -3.885 18.622 1.00 94.50 288 TRP A O 1
ATOM 2162 N N . CYS A 1 289 ? -18.285 -2.415 17.307 1.00 94.69 289 CYS A N 1
ATOM 2163 C CA . CYS A 1 289 ? -18.540 -1.279 18.190 1.00 94.69 289 CYS A CA 1
ATOM 2164 C C . CYS A 1 289 ? -20.037 -0.944 18.266 1.00 94.69 289 CYS A C 1
ATOM 2166 O O . CYS A 1 289 ? -20.517 -0.682 19.365 1.00 94.69 289 CYS A O 1
ATOM 2168 N N . SER A 1 290 ? -20.763 -0.988 17.142 1.00 93.25 290 SER A N 1
ATOM 2169 C CA . SER A 1 290 ? -22.218 -0.781 17.125 1.00 93.25 290 SER A CA 1
ATOM 2170 C C . SER A 1 290 ? -22.945 -1.867 17.914 1.00 93.25 290 SER A C 1
ATOM 2172 O O . SER A 1 290 ? -23.709 -1.549 18.818 1.00 93.25 290 SER A O 1
ATOM 2174 N N . GLN A 1 291 ? -22.626 -3.141 17.662 1.00 93.88 291 GLN A N 1
ATOM 2175 C CA . GLN A 1 291 ? -23.201 -4.279 18.385 1.00 93.88 291 GLN A CA 1
ATOM 2176 C C . GLN A 1 291 ? -22.965 -4.167 19.892 1.00 93.88 291 GLN A C 1
ATOM 2178 O O . GLN A 1 291 ? -23.883 -4.366 20.677 1.00 93.88 291 GLN A O 1
ATOM 2183 N N . ILE A 1 292 ? -21.748 -3.815 20.316 1.00 95.19 292 ILE A N 1
ATOM 2184 C CA . ILE A 1 292 ? -21.455 -3.620 21.740 1.00 95.19 292 ILE A CA 1
ATOM 2185 C C . ILE A 1 292 ? -22.300 -2.477 22.297 1.00 95.19 292 ILE A C 1
ATOM 2187 O O . ILE A 1 292 ? -22.921 -2.664 23.336 1.00 95.19 292 ILE A O 1
ATOM 2191 N N . GLN A 1 293 ? -22.371 -1.330 21.616 1.00 95.44 293 GLN A N 1
ATOM 2192 C CA . GLN A 1 293 ? -23.181 -0.198 22.063 1.00 95.44 293 GLN A CA 1
ATOM 2193 C C . GLN A 1 293 ? -24.664 -0.578 22.211 1.00 95.44 293 GLN A C 1
ATOM 2195 O O . GLN A 1 293 ? -25.264 -0.274 23.242 1.00 95.44 293 GLN A O 1
ATOM 2200 N N . ASP A 1 294 ? -25.230 -1.306 21.250 1.00 94.56 294 ASP A N 1
ATOM 2201 C CA . ASP A 1 294 ? -26.601 -1.817 21.331 1.00 94.56 294 ASP A CA 1
ATOM 2202 C C . ASP A 1 294 ? -26.753 -2.799 22.502 1.00 94.56 294 ASP A C 1
ATOM 2204 O O . ASP A 1 294 ? -27.676 -2.673 23.309 1.00 94.56 294 ASP A O 1
ATOM 2208 N N . GLY A 1 295 ? -25.789 -3.703 22.689 1.00 95.12 295 GLY A N 1
ATOM 2209 C CA . GLY A 1 295 ? -25.737 -4.621 23.826 1.00 95.12 295 GLY A CA 1
ATOM 2210 C C . GLY A 1 295 ? -25.700 -3.901 25.178 1.00 95.12 295 GLY A C 1
ATOM 2211 O O . GLY A 1 295 ? -26.394 -4.319 26.107 1.00 95.12 295 GLY A O 1
ATOM 2212 N N . LEU A 1 296 ? -24.972 -2.782 25.295 1.00 95.00 296 LEU A N 1
ATOM 2213 C CA . LEU A 1 296 ? -24.980 -1.941 26.499 1.00 95.00 296 LEU A CA 1
ATOM 2214 C C . LEU A 1 296 ? -26.372 -1.362 26.762 1.00 95.00 296 LEU A C 1
ATOM 2216 O O . LEU A 1 296 ? -26.843 -1.402 27.897 1.00 95.00 296 LEU A O 1
ATOM 2220 N N . THR A 1 297 ? -27.044 -0.850 25.727 1.00 94.31 297 THR A N 1
ATOM 2221 C CA . THR A 1 297 ? -28.389 -0.272 25.878 1.00 94.31 297 THR A CA 1
ATOM 2222 C C . THR A 1 297 ? -29.430 -1.320 26.270 1.00 94.31 297 THR A C 1
ATOM 2224 O O . THR A 1 297 ? -30.225 -1.078 27.178 1.00 94.31 297 THR A O 1
ATOM 2227 N N . LEU A 1 298 ? -29.386 -2.511 25.667 1.00 95.12 298 LEU A N 1
ATOM 2228 C CA . LEU A 1 298 ? -30.274 -3.624 26.005 1.00 95.12 298 LEU A CA 1
ATOM 2229 C C . LEU A 1 298 ? -30.012 -4.144 27.423 1.00 95.12 298 LEU A C 1
ATOM 2231 O O . LEU A 1 298 ? -30.954 -4.376 28.180 1.00 95.12 298 LEU A O 1
ATOM 2235 N N . THR A 1 299 ? -28.744 -4.254 27.826 1.00 94.19 299 THR A N 1
ATOM 2236 C CA . THR A 1 299 ? -28.373 -4.650 29.195 1.00 94.19 299 THR A CA 1
ATOM 2237 C C . THR A 1 299 ? -28.853 -3.616 30.217 1.00 94.19 299 THR A C 1
ATOM 2239 O O . THR A 1 299 ? -29.353 -3.978 31.283 1.00 94.19 299 THR A O 1
ATOM 2242 N N . ALA A 1 300 ? -28.762 -2.324 29.889 1.00 93.69 300 ALA A N 1
ATOM 2243 C CA . ALA A 1 300 ? -29.255 -1.247 30.743 1.00 93.69 300 ALA A CA 1
ATOM 2244 C C . ALA A 1 300 ? -30.773 -1.328 30.950 1.00 93.69 300 ALA A C 1
ATOM 2246 O O . ALA A 1 300 ? -31.243 -1.172 32.079 1.00 93.69 300 ALA A O 1
ATOM 2247 N N . GLN A 1 301 ? -31.523 -1.637 29.886 1.00 93.31 301 GLN A N 1
ATOM 2248 C CA . GLN A 1 301 ? -32.968 -1.865 29.950 1.00 93.31 301 GLN A CA 1
ATOM 2249 C C . GLN A 1 301 ? -33.316 -3.088 30.808 1.00 93.31 301 GLN A C 1
ATOM 2251 O O . GLN A 1 301 ? -34.166 -2.985 31.688 1.00 93.31 301 GLN A O 1
ATOM 2256 N N . GLN A 1 302 ? -32.633 -4.222 30.614 1.00 92.50 302 GLN A N 1
ATOM 2257 C CA . GLN A 1 302 ? -32.873 -5.447 31.391 1.00 92.50 302 GLN A CA 1
ATOM 2258 C C . GLN A 1 302 ? -32.588 -5.276 32.887 1.00 92.50 302 GLN A C 1
ATOM 2260 O O . GLN A 1 302 ? -33.284 -5.853 33.720 1.00 92.50 302 GLN A O 1
ATOM 2265 N N . ARG A 1 303 ? -31.572 -4.479 33.236 1.00 91.56 303 ARG A N 1
ATOM 2266 C CA . ARG A 1 303 ? -31.189 -4.199 34.628 1.00 91.56 303 ARG A CA 1
ATOM 2267 C C . ARG A 1 303 ? -31.901 -2.981 35.227 1.00 91.56 303 ARG A C 1
ATOM 2269 O O . ARG A 1 303 ? -31.540 -2.572 36.325 1.00 91.56 303 ARG A O 1
ATOM 2276 N N . TYR A 1 304 ? -32.875 -2.396 34.521 1.00 91.44 304 TYR A N 1
ATOM 2277 C CA . TYR A 1 304 ? -33.610 -1.194 34.941 1.00 91.44 304 TYR A CA 1
ATOM 2278 C C . TYR A 1 304 ? -32.688 -0.050 35.392 1.00 91.44 304 TYR A C 1
ATOM 2280 O O . TYR A 1 304 ? -32.924 0.614 36.401 1.00 91.44 304 TYR A O 1
ATOM 2288 N N . THR A 1 305 ? -31.606 0.166 34.643 1.00 91.38 305 THR A N 1
ATOM 2289 C CA . THR A 1 305 ? -30.616 1.202 34.958 1.00 91.38 305 THR A CA 1
ATOM 2290 C C . THR A 1 305 ? -31.282 2.582 34.869 1.00 91.38 305 THR A C 1
ATOM 2292 O O . THR A 1 305 ? -31.975 2.854 33.883 1.00 91.38 305 THR A O 1
ATOM 2295 N N . PRO A 1 306 ? -31.116 3.466 35.871 1.00 91.25 306 PRO A N 1
ATOM 2296 C CA . PRO A 1 306 ? -31.781 4.764 35.880 1.00 91.25 306 PRO A CA 1
ATOM 2297 C C . PRO A 1 306 ? -31.362 5.614 34.673 1.00 91.25 306 PRO A C 1
ATOM 2299 O O . PRO A 1 306 ? -30.205 5.602 34.257 1.00 91.25 306 PRO A O 1
ATOM 2302 N N . LEU A 1 307 ? -32.302 6.378 34.108 1.00 88.25 307 LEU A N 1
ATOM 2303 C CA . LEU A 1 307 ? -32.048 7.219 32.928 1.00 88.25 307 LEU A CA 1
ATOM 2304 C C . LEU A 1 307 ? -31.156 8.429 33.246 1.00 88.25 307 LEU A C 1
ATOM 2306 O O . LEU A 1 307 ? -30.334 8.825 32.423 1.00 88.25 307 LEU A O 1
ATOM 2310 N N . SER A 1 308 ? -31.315 8.985 34.446 1.00 87.12 308 SER A N 1
ATOM 2311 C CA . SER A 1 308 ? -30.597 10.155 34.951 1.00 87.12 308 SER A CA 1
ATOM 2312 C C . SER A 1 308 ? -30.191 9.914 36.402 1.00 87.12 308 SER A C 1
ATOM 2314 O O . SER A 1 308 ? -30.874 9.191 37.126 1.00 87.12 308 SER A O 1
ATOM 2316 N N . GLY A 1 309 ? -29.090 10.523 36.835 1.00 85.94 309 GLY A N 1
ATOM 2317 C CA . GLY A 1 309 ? -28.559 10.340 38.182 1.00 85.94 309 GLY A CA 1
ATOM 2318 C C . GLY A 1 309 ? -27.260 11.112 38.373 1.00 85.94 309 GLY A C 1
ATOM 2319 O O . GLY A 1 309 ? -27.156 12.262 37.952 1.00 85.94 309 GLY A O 1
ATOM 2320 N N . ALA A 1 310 ? -26.268 10.473 38.994 1.00 88.94 310 ALA A N 1
ATOM 2321 C CA . ALA A 1 310 ? -24.948 11.060 39.190 1.00 88.94 310 ALA A CA 1
ATOM 2322 C C . ALA A 1 310 ? -24.293 11.483 37.864 1.00 88.94 310 ALA A C 1
ATOM 2324 O O . ALA A 1 310 ? -24.393 10.796 36.841 1.00 88.94 310 ALA A O 1
ATOM 2325 N N . VAL A 1 311 ? -23.580 12.607 37.901 1.00 89.06 311 VAL A N 1
ATOM 2326 C CA . VAL A 1 311 ? -22.806 13.094 36.755 1.00 89.06 311 VAL A CA 1
ATOM 2327 C C . VAL A 1 311 ? -21.729 12.054 36.409 1.00 89.06 311 VAL A C 1
ATOM 2329 O O . VAL A 1 311 ? -21.060 11.566 37.323 1.00 89.06 311 VAL A O 1
ATOM 2332 N N . PRO A 1 312 ? -21.559 11.682 35.125 1.00 88.50 312 PRO A N 1
ATOM 2333 C CA . PRO A 1 312 ? -20.523 10.739 34.727 1.00 88.50 312 PRO A CA 1
ATOM 2334 C C . PRO A 1 312 ? -19.124 11.261 35.085 1.00 88.50 312 PRO A C 1
ATOM 2336 O O . PRO A 1 312 ? -18.883 12.467 34.961 1.00 88.50 312 PRO A O 1
ATOM 2339 N N . PRO A 1 313 ? -18.185 10.376 35.471 1.00 88.88 313 PRO A N 1
ATOM 2340 C CA . PRO A 1 313 ? -16.804 10.763 35.725 1.00 88.88 313 PRO A CA 1
ATOM 2341 C C . PRO A 1 313 ? -16.211 11.513 34.530 1.00 88.88 313 PRO A C 1
ATOM 2343 O O . PRO A 1 313 ? -16.440 11.152 33.370 1.00 88.88 313 PRO A O 1
ATOM 2346 N N . THR A 1 314 ? -15.442 12.564 34.817 1.00 86.75 314 THR A N 1
ATOM 2347 C CA . THR A 1 314 ? -14.779 13.384 33.792 1.00 86.75 314 THR A CA 1
ATOM 2348 C C . THR A 1 314 ? -13.614 12.642 33.146 1.00 86.75 314 THR A C 1
ATOM 2350 O O . THR A 1 314 ? -13.330 12.840 31.963 1.00 86.75 314 THR A O 1
ATOM 2353 N N . MET A 1 315 ? -12.951 11.759 33.899 1.00 90.31 315 MET A N 1
ATOM 2354 C CA . MET A 1 315 ? -11.878 10.920 33.387 1.00 90.31 315 MET A CA 1
ATOM 2355 C C . MET A 1 315 ? -12.435 9.717 32.620 1.00 90.31 315 MET A C 1
ATOM 2357 O O . MET A 1 315 ? -13.190 8.903 33.150 1.00 90.31 315 MET A O 1
ATOM 2361 N N . LEU A 1 316 ? -12.000 9.578 31.360 1.00 91.50 316 LEU A N 1
ATOM 2362 C CA . LEU A 1 316 ? -12.426 8.503 30.454 1.00 91.50 316 LEU A CA 1
ATOM 2363 C C . LEU A 1 316 ? -12.205 7.108 31.051 1.00 91.50 316 LEU A C 1
ATOM 2365 O O . LEU A 1 316 ? -13.062 6.241 30.910 1.00 91.50 316 LEU A O 1
ATOM 2369 N N . ASN A 1 317 ? -11.059 6.905 31.705 1.00 92.62 317 ASN A N 1
ATOM 2370 C CA . ASN A 1 317 ? -10.676 5.607 32.254 1.00 92.62 317 ASN A CA 1
ATOM 2371 C C . ASN A 1 317 ? -11.579 5.204 33.421 1.00 92.62 317 ASN A C 1
ATOM 2373 O O . ASN A 1 317 ? -12.093 4.097 33.416 1.00 92.62 317 ASN A O 1
ATOM 2377 N N . GLU A 1 318 ? -11.845 6.118 34.358 1.00 92.12 318 GLU A N 1
ATOM 2378 C CA . GLU A 1 318 ? -12.727 5.855 35.504 1.00 92.12 318 GLU A CA 1
ATOM 2379 C C . GLU A 1 318 ? -14.147 5.526 35.051 1.00 92.12 318 GLU A C 1
ATOM 2381 O O . GLU A 1 318 ? -14.769 4.581 35.533 1.00 92.12 318 GLU A O 1
ATOM 2386 N N . ARG A 1 319 ? -14.648 6.272 34.061 1.00 93.50 319 ARG A N 1
ATOM 2387 C CA . ARG A 1 319 ? -15.955 6.004 33.465 1.00 93.50 319 ARG A CA 1
ATOM 2388 C C . ARG A 1 319 ? -15.987 4.644 32.761 1.00 93.50 319 ARG A C 1
ATOM 2390 O O . ARG A 1 319 ? -16.960 3.913 32.909 1.00 93.50 319 ARG A O 1
ATOM 2397 N N . ALA A 1 320 ? -14.948 4.302 31.996 1.00 94.75 320 ALA A N 1
ATOM 2398 C CA . ALA A 1 320 ? -14.842 3.008 31.322 1.00 94.75 320 ALA A CA 1
ATOM 2399 C C . ALA A 1 320 ? -14.750 1.843 32.320 1.00 94.75 320 ALA A C 1
ATOM 2401 O O . ALA A 1 320 ? -15.381 0.810 32.098 1.00 94.75 320 ALA A O 1
ATOM 2402 N N . ASP A 1 321 ? -14.014 2.025 33.418 1.00 93.31 321 ASP A N 1
ATOM 2403 C CA . ASP A 1 321 ? -13.859 1.038 34.486 1.00 93.31 321 ASP A CA 1
ATOM 2404 C C . ASP A 1 321 ? -15.183 0.798 35.221 1.00 93.31 321 ASP A C 1
ATOM 2406 O O . ASP A 1 321 ? -15.590 -0.354 35.355 1.00 93.31 321 ASP A O 1
ATOM 2410 N N . ALA A 1 322 ? -15.932 1.848 35.568 1.00 92.75 322 ALA A N 1
ATOM 2411 C CA . ALA A 1 322 ? -17.255 1.693 36.176 1.00 92.75 322 ALA A CA 1
ATOM 2412 C C . ALA A 1 322 ? -18.253 0.968 35.252 1.00 92.75 322 ALA A C 1
ATOM 2414 O O . ALA A 1 322 ? -18.984 0.079 35.686 1.00 92.75 322 ALA A O 1
ATOM 2415 N N . VAL A 1 323 ? -18.265 1.292 33.952 1.00 94.69 323 VAL A N 1
ATOM 2416 C CA . VAL A 1 323 ? -19.121 0.592 32.975 1.00 94.69 323 VAL A CA 1
ATOM 2417 C C . VAL A 1 323 ? -18.712 -0.878 32.837 1.00 94.69 323 VAL A C 1
ATOM 2419 O O . VAL A 1 323 ? -19.575 -1.754 32.774 1.00 94.69 323 VAL A O 1
ATOM 2422 N N . ALA A 1 324 ? -17.411 -1.168 32.817 1.00 94.31 324 ALA A N 1
ATOM 2423 C CA . ALA A 1 324 ? -16.899 -2.531 32.747 1.00 94.31 324 ALA A CA 1
ATOM 2424 C C . ALA A 1 324 ? -17.210 -3.351 34.011 1.00 94.31 324 ALA A C 1
ATOM 2426 O O . ALA A 1 324 ? -17.636 -4.501 33.891 1.00 94.31 324 ALA A O 1
ATOM 2427 N N . GLY A 1 325 ? -17.052 -2.762 35.200 1.00 91.69 325 GLY A N 1
ATOM 2428 C CA . GLY A 1 325 ? -17.405 -3.376 36.480 1.00 91.69 325 GLY A CA 1
ATOM 2429 C C . GLY A 1 325 ? -18.900 -3.671 36.570 1.00 91.69 325 GLY A C 1
ATOM 2430 O O . GLY A 1 325 ? -19.290 -4.798 36.883 1.00 91.69 325 GLY A O 1
ATOM 2431 N N . TRP A 1 326 ? -19.738 -2.705 36.180 1.00 94.00 326 TRP A N 1
ATOM 2432 C CA . TRP A 1 326 ? -21.180 -2.908 36.064 1.00 94.00 326 TRP A CA 1
ATOM 2433 C C . TRP A 1 326 ? -21.507 -4.064 35.124 1.00 94.00 326 TRP A C 1
ATOM 2435 O O . TRP A 1 326 ? -22.238 -4.966 35.525 1.00 94.00 326 TRP A O 1
ATOM 2445 N N . LEU A 1 327 ? -20.936 -4.119 33.915 1.00 93.62 327 LEU A N 1
ATOM 2446 C CA . LEU A 1 327 ? -21.159 -5.239 32.989 1.00 93.62 327 LEU A CA 1
ATOM 2447 C C . LEU A 1 327 ? -20.797 -6.586 33.613 1.00 93.62 327 LEU A C 1
ATOM 2449 O O . LEU A 1 327 ? -21.602 -7.515 33.547 1.00 93.62 327 LEU A O 1
ATOM 2453 N N . ALA A 1 328 ? -19.651 -6.655 34.294 1.00 89.94 328 ALA A N 1
ATOM 2454 C CA . ALA A 1 328 ? -19.179 -7.838 35.011 1.00 89.94 328 ALA A CA 1
ATOM 2455 C C . ALA A 1 328 ? -20.039 -8.226 36.235 1.00 89.94 328 ALA A C 1
ATOM 2457 O O . ALA A 1 328 ? -19.797 -9.266 36.842 1.00 89.94 328 ALA A O 1
ATOM 2458 N N . GLY A 1 329 ? -21.055 -7.430 36.587 1.00 87.44 329 GLY A N 1
ATOM 2459 C CA . GLY A 1 329 ? -22.002 -7.718 37.666 1.00 87.44 329 GLY A CA 1
ATOM 2460 C C . GLY A 1 329 ? -21.627 -7.106 39.016 1.00 87.44 329 GLY A C 1
ATOM 2461 O O . GLY A 1 329 ? -22.271 -7.417 40.016 1.00 87.44 329 GLY A O 1
ATOM 2462 N N . ILE A 1 330 ? -20.620 -6.231 39.062 1.00 86.44 330 ILE A N 1
ATOM 2463 C CA . ILE A 1 330 ? -20.276 -5.472 40.267 1.00 86.44 330 ILE A CA 1
ATOM 2464 C C . ILE A 1 330 ? -21.333 -4.370 40.452 1.00 86.44 330 ILE A C 1
ATOM 2466 O O . ILE A 1 330 ? -21.649 -3.658 39.493 1.00 86.44 330 ILE A O 1
ATOM 2470 N N . PRO A 1 331 ? -21.921 -4.226 41.651 1.00 82.25 331 PRO A N 1
ATOM 2471 C CA . PRO A 1 331 ? -22.907 -3.186 41.899 1.00 82.25 331 PRO A CA 1
ATOM 2472 C C . PRO A 1 331 ? -22.249 -1.804 41.834 1.00 82.25 331 PRO A C 1
ATOM 2474 O O . PRO A 1 331 ? -21.437 -1.455 42.684 1.00 82.25 331 PRO A O 1
ATOM 2477 N N . GLU A 1 332 ? -22.651 -1.010 40.843 1.00 85.38 332 GLU A N 1
ATOM 2478 C CA . GLU A 1 332 ? -22.242 0.386 40.670 1.00 85.38 332 GLU A CA 1
ATOM 2479 C C . GLU A 1 332 ? -23.442 1.307 40.945 1.00 85.38 332 GLU A C 1
ATOM 2481 O O . GLU A 1 332 ? -24.223 1.598 40.035 1.00 85.38 332 GLU A O 1
ATOM 2486 N N . PRO A 1 333 ? -23.647 1.749 42.202 1.00 78.69 333 PRO A N 1
ATOM 2487 C CA . PRO A 1 333 ? -24.891 2.396 42.632 1.00 78.69 333 PRO A CA 1
ATOM 2488 C C . PRO A 1 333 ? -25.144 3.754 41.966 1.00 78.69 333 PRO A C 1
ATOM 2490 O O . PRO A 1 333 ? -26.277 4.226 41.936 1.00 78.69 333 PRO A O 1
ATOM 2493 N N . ASN A 1 334 ? -24.099 4.379 41.422 1.00 88.06 334 ASN A N 1
ATOM 2494 C CA . ASN A 1 334 ? -24.175 5.694 40.789 1.00 88.06 334 ASN A CA 1
ATOM 2495 C C . ASN A 1 334 ? -24.347 5.623 39.263 1.00 88.06 334 ASN A C 1
ATOM 2497 O O . ASN A 1 334 ? -24.575 6.659 38.627 1.00 88.06 334 ASN A O 1
ATOM 2501 N N . LEU A 1 335 ? -24.236 4.429 38.670 1.00 91.69 335 LEU A N 1
ATOM 2502 C CA . LEU A 1 335 ? -24.269 4.262 37.224 1.00 91.69 335 LEU A CA 1
ATOM 2503 C C . LEU A 1 335 ? -25.685 4.484 36.681 1.00 91.69 335 LEU A C 1
ATOM 2505 O O . LEU A 1 335 ? -26.670 3.943 37.177 1.00 91.69 335 LEU A O 1
ATOM 2509 N N . ASN A 1 336 ? -25.773 5.287 35.626 1.00 92.81 336 ASN A N 1
ATOM 2510 C CA . ASN A 1 336 ? -27.011 5.586 34.914 1.00 92.81 336 ASN A CA 1
ATOM 2511 C C . ASN A 1 336 ? -26.783 5.527 33.394 1.00 92.81 336 ASN A C 1
ATOM 2513 O O . ASN A 1 336 ? -25.646 5.436 32.925 1.00 92.81 336 ASN A O 1
ATOM 2517 N N . CYS A 1 337 ? -27.852 5.609 32.603 1.00 91.44 337 CYS A N 1
ATOM 2518 C CA . CYS A 1 337 ? -27.774 5.509 31.143 1.00 91.44 337 CYS A CA 1
ATOM 2519 C C . CYS A 1 337 ? -26.879 6.582 30.497 1.00 91.44 337 CYS A C 1
ATOM 2521 O O . CYS A 1 337 ? -26.298 6.332 29.440 1.00 91.44 337 CYS A O 1
ATOM 2523 N N . GLN A 1 338 ? -26.697 7.747 31.130 1.00 90.69 338 GLN A N 1
ATOM 2524 C CA . GLN A 1 338 ? -25.798 8.788 30.621 1.00 90.69 338 GLN A CA 1
ATOM 2525 C C . GLN A 1 338 ? -24.328 8.379 30.693 1.00 90.69 338 GLN A C 1
ATOM 2527 O O . GLN A 1 338 ? -23.524 8.967 29.982 1.00 90.69 338 GLN A O 1
ATOM 2532 N N . TRP A 1 339 ? -23.958 7.391 31.516 1.00 93.00 339 TRP A N 1
ATOM 2533 C CA . TRP A 1 339 ? -22.586 6.876 31.601 1.00 93.00 339 TRP A CA 1
ATOM 2534 C C . TRP A 1 339 ? -22.248 5.965 30.415 1.00 93.00 339 TRP A C 1
ATOM 2536 O O . TRP A 1 339 ? -21.079 5.851 30.048 1.00 93.00 339 TRP A O 1
ATOM 2546 N N . LEU A 1 340 ? -23.258 5.375 29.771 1.00 92.12 340 LEU A N 1
ATOM 2547 C CA . LEU A 1 340 ? -23.099 4.449 28.644 1.00 92.12 340 LEU A CA 1
ATOM 2548 C C . LEU A 1 340 ? -22.923 5.168 27.299 1.00 92.12 340 LEU A C 1
ATOM 2550 O O . LEU A 1 340 ? -22.373 4.597 26.355 1.00 92.12 340 LEU A O 1
ATOM 2554 N N . THR A 1 341 ? -23.356 6.428 27.205 1.00 91.50 341 THR A N 1
ATOM 2555 C CA . THR A 1 341 ? -23.211 7.237 25.989 1.00 91.50 341 THR A CA 1
ATOM 2556 C C . THR A 1 341 ? -21.746 7.563 25.698 1.00 91.50 341 THR A C 1
ATOM 2558 O O . THR A 1 341 ? -20.891 7.524 26.581 1.00 91.50 341 THR A O 1
ATOM 2561 N N . THR A 1 342 ? -21.435 7.880 24.440 1.00 91.56 342 THR A N 1
ATOM 2562 C CA . THR A 1 342 ? -20.078 8.302 24.069 1.00 91.56 342 THR A CA 1
ATOM 2563 C C . THR A 1 342 ? -19.804 9.705 24.630 1.00 91.56 342 THR A C 1
ATOM 2565 O O . THR A 1 342 ? -20.596 10.609 24.358 1.00 91.56 342 THR A O 1
ATOM 2568 N N . PRO A 1 343 ? -18.707 9.925 25.381 1.00 92.25 343 PRO A N 1
ATOM 2569 C CA . PRO A 1 343 ? -18.311 11.264 25.819 1.00 92.25 343 PRO A CA 1
ATOM 2570 C C . PRO A 1 343 ? -18.020 12.192 24.629 1.00 92.25 343 PRO A C 1
ATOM 2572 O O . PRO A 1 343 ? -17.361 11.771 23.684 1.00 92.25 343 PRO A O 1
ATOM 2575 N N . GLU A 1 344 ? -18.417 13.467 24.696 1.00 87.94 344 GLU A N 1
ATOM 2576 C CA . GLU A 1 344 ? -18.258 14.429 23.583 1.00 87.94 344 GLU A CA 1
ATOM 2577 C C . GLU A 1 344 ? -16.805 14.601 23.109 1.00 87.94 344 GLU A C 1
ATOM 2579 O O . GLU A 1 344 ? -16.546 14.823 21.928 1.00 87.94 344 GLU A O 1
ATOM 2584 N N . ALA A 1 345 ? -15.841 14.455 24.023 1.00 88.25 345 ALA A N 1
ATOM 2585 C CA . ALA A 1 345 ? -14.417 14.594 23.727 1.00 88.25 345 ALA A CA 1
ATOM 2586 C C . ALA A 1 345 ? -13.810 13.393 22.972 1.00 88.25 345 ALA A C 1
ATOM 2588 O O . ALA A 1 345 ? -12.642 13.442 22.582 1.00 88.25 345 ALA A O 1
ATOM 2589 N N . VAL A 1 346 ? -14.550 12.291 22.798 1.00 92.25 346 VAL A N 1
ATOM 2590 C CA . VAL A 1 346 ? -14.006 11.005 22.343 1.00 92.25 346 VAL A CA 1
ATOM 2591 C C . VAL A 1 346 ? -14.861 10.423 21.218 1.00 92.25 346 VAL A C 1
ATOM 2593 O O . VAL A 1 346 ? -16.080 10.513 21.210 1.00 92.25 346 VAL A O 1
ATOM 2596 N N . THR A 1 347 ? -14.220 9.786 20.236 1.00 92.81 347 THR A N 1
ATOM 2597 C CA . THR A 1 347 ? -14.958 9.069 19.180 1.00 92.81 347 THR A CA 1
ATOM 2598 C C . THR A 1 347 ? -15.641 7.817 19.738 1.00 92.81 347 THR A C 1
ATOM 2600 O O . THR A 1 347 ? -15.070 7.142 20.595 1.00 92.81 347 THR A O 1
ATOM 2603 N N . GLY A 1 348 ? -16.806 7.431 19.203 1.00 91.38 348 GLY A N 1
ATOM 2604 C CA . GLY A 1 348 ? -17.532 6.235 19.667 1.00 91.38 348 GLY A CA 1
ATOM 2605 C C . GLY A 1 348 ? -16.684 4.959 19.639 1.00 91.38 348 GLY A C 1
ATOM 2606 O O . GLY A 1 348 ? -16.691 4.174 20.582 1.00 91.38 348 GLY A O 1
ATOM 2607 N N . GLN A 1 349 ? -15.837 4.801 18.617 1.00 93.12 349 GLN A N 1
ATOM 2608 C CA . GLN A 1 349 ? -14.897 3.681 18.552 1.00 93.12 349 GLN A CA 1
ATOM 2609 C C . GLN A 1 349 ? -13.869 3.703 19.696 1.00 93.12 349 GLN A C 1
ATOM 2611 O O . GLN A 1 349 ? -13.560 2.657 20.262 1.00 93.12 349 GLN A O 1
ATOM 2616 N N . ALA A 1 350 ? -13.306 4.869 20.020 1.00 93.62 350 ALA A N 1
ATOM 2617 C CA . ALA A 1 350 ? -12.342 4.988 21.112 1.00 93.62 350 ALA A CA 1
ATOM 2618 C C . ALA A 1 350 ? -13.006 4.751 22.477 1.00 93.62 350 ALA A C 1
ATOM 2620 O O . ALA A 1 350 ? -12.399 4.113 23.333 1.00 93.62 350 ALA A O 1
ATOM 2621 N N . TRP A 1 351 ? -14.260 5.177 22.644 1.00 95.75 351 TRP A N 1
ATOM 2622 C CA . TRP A 1 351 ? -15.062 4.880 23.830 1.00 95.75 351 TRP A CA 1
ATOM 2623 C C . TRP A 1 351 ? -15.296 3.372 24.005 1.00 95.75 351 TRP A C 1
ATOM 2625 O O . TRP A 1 351 ? -14.958 2.818 25.049 1.00 95.75 351 TRP A O 1
ATOM 2635 N N . MET A 1 352 ? -15.756 2.676 22.960 1.00 96.69 352 MET A N 1
ATOM 2636 C CA . MET A 1 352 ? -15.956 1.219 23.004 1.00 96.69 352 MET A CA 1
ATOM 2637 C C . MET A 1 352 ? -14.656 0.452 23.283 1.00 96.69 352 MET A C 1
ATOM 2639 O O . MET A 1 352 ? -14.655 -0.518 24.037 1.00 96.69 352 MET A O 1
ATOM 2643 N N . LEU A 1 353 ? -13.528 0.889 22.711 1.00 95.75 353 LEU A N 1
ATOM 2644 C CA . LEU A 1 353 ? -12.222 0.282 22.988 1.00 95.75 353 LEU A CA 1
ATOM 2645 C C . LEU A 1 353 ? -11.757 0.522 24.430 1.00 95.75 353 LEU A C 1
ATOM 2647 O O . LEU A 1 353 ? -11.133 -0.369 25.002 1.00 95.75 353 LEU A O 1
ATOM 2651 N N . ALA A 1 354 ? -12.065 1.681 25.021 1.00 95.94 354 ALA A N 1
ATOM 2652 C CA . ALA A 1 354 ? -11.754 1.965 26.421 1.00 95.94 354 ALA A CA 1
ATOM 2653 C C . ALA A 1 354 ? -12.539 1.042 27.365 1.00 95.94 354 ALA A C 1
ATOM 2655 O O . ALA A 1 354 ? -11.935 0.416 28.234 1.00 95.94 354 ALA A O 1
ATOM 2656 N N . ILE A 1 355 ? -13.849 0.875 27.138 1.00 96.00 355 ILE A N 1
ATOM 2657 C CA . ILE A 1 355 ? -14.680 -0.067 27.907 1.00 96.00 355 ILE A CA 1
ATOM 2658 C C . ILE A 1 355 ? -14.169 -1.501 27.734 1.00 96.00 355 ILE A C 1
ATOM 2660 O O . ILE A 1 355 ? -14.032 -2.233 28.708 1.00 96.00 355 ILE A O 1
ATOM 2664 N N . ALA A 1 356 ? -13.849 -1.914 26.506 1.00 95.69 356 ALA A N 1
ATOM 2665 C CA . ALA A 1 356 ? -13.352 -3.262 26.250 1.00 95.69 356 ALA A CA 1
ATOM 2666 C C . ALA A 1 356 ? -12.005 -3.529 26.940 1.00 95.69 356 ALA A C 1
ATOM 2668 O O . ALA A 1 356 ? -11.810 -4.604 27.503 1.00 95.69 356 ALA A O 1
ATOM 2669 N N . ALA A 1 357 ? -11.091 -2.554 26.943 1.00 95.00 357 ALA A N 1
ATOM 2670 C CA . ALA A 1 357 ? -9.825 -2.656 27.664 1.00 95.00 357 ALA A CA 1
ATOM 2671 C C . ALA A 1 357 ? -10.038 -2.744 29.185 1.00 95.00 357 ALA A C 1
ATOM 2673 O O . ALA A 1 357 ? -9.416 -3.581 29.838 1.00 95.00 357 ALA A O 1
ATOM 2674 N N . ALA A 1 358 ? -10.942 -1.932 29.740 1.00 94.31 358 ALA A N 1
ATOM 2675 C CA . ALA A 1 358 ? -11.347 -2.004 31.141 1.00 94.31 358 ALA A CA 1
ATOM 2676 C C . ALA A 1 358 ? -11.929 -3.383 31.494 1.00 94.31 358 ALA A C 1
ATOM 2678 O O . ALA A 1 358 ? -11.455 -4.043 32.415 1.00 94.31 358 ALA A O 1
ATOM 2679 N N . TYR A 1 359 ? -12.874 -3.878 30.694 1.00 93.88 359 TYR A N 1
ATOM 2680 C CA . TYR A 1 359 ? -13.499 -5.188 30.878 1.00 93.88 359 TYR A CA 1
ATOM 2681 C C . TYR A 1 359 ? -12.488 -6.338 30.813 1.00 93.88 359 TYR A C 1
ATOM 2683 O O . TYR A 1 359 ? -12.540 -7.255 31.627 1.00 93.88 359 TYR A O 1
ATOM 2691 N N . GLN A 1 360 ? -11.518 -6.278 29.896 1.00 91.88 360 GLN A N 1
ATOM 2692 C CA . GLN A 1 360 ? -10.439 -7.267 29.837 1.00 91.88 360 GLN A CA 1
ATOM 2693 C C . GLN A 1 360 ? -9.598 -7.301 31.115 1.00 91.88 360 GLN A C 1
ATOM 2695 O O . GLN A 1 360 ? -9.265 -8.394 31.575 1.00 91.88 360 GLN A O 1
ATOM 2700 N N . ARG A 1 361 ? -9.280 -6.135 31.698 1.00 89.75 361 ARG A N 1
ATOM 2701 C CA . ARG A 1 361 ? -8.576 -6.062 32.987 1.00 89.75 361 ARG A CA 1
ATOM 2702 C C . ARG A 1 361 ? -9.394 -6.739 34.082 1.00 89.75 361 ARG A C 1
ATOM 2704 O O . ARG A 1 361 ? -8.879 -7.656 34.716 1.00 89.75 361 ARG A O 1
ATOM 2711 N N . TYR A 1 362 ? -10.683 -6.413 34.190 1.00 86.62 362 TYR A N 1
ATOM 2712 C CA . TYR A 1 362 ? -11.589 -7.055 35.147 1.00 86.62 362 TYR A CA 1
ATOM 2713 C C . TYR A 1 362 ? -11.644 -8.576 34.991 1.00 86.62 362 TYR A C 1
ATOM 2715 O O . TYR A 1 362 ? -11.447 -9.299 35.962 1.00 86.62 362 TYR A O 1
ATOM 2723 N N . VAL A 1 363 ? -11.854 -9.087 33.775 1.00 84.94 363 VAL A N 1
ATOM 2724 C CA . VAL A 1 363 ? -11.898 -10.539 33.532 1.00 84.94 363 VAL A CA 1
ATOM 2725 C C . VAL A 1 363 ? -10.562 -11.201 33.883 1.00 84.94 363 VAL A C 1
ATOM 2727 O O . VAL A 1 363 ? -10.552 -12.291 34.452 1.00 84.94 363 VAL A O 1
ATOM 2730 N N . SER A 1 364 ? -9.433 -10.548 33.593 1.00 83.62 364 SER A N 1
ATOM 2731 C CA . SER A 1 364 ? -8.112 -11.078 33.944 1.00 83.62 364 SER A CA 1
ATOM 2732 C C . SER A 1 364 ? -7.852 -11.093 35.453 1.00 83.62 364 SER A C 1
ATOM 2734 O O . SER A 1 364 ? -7.308 -12.068 35.961 1.00 83.62 364 SER A O 1
ATOM 2736 N N . GLU A 1 365 ? -8.287 -10.068 36.187 1.00 80.38 365 GLU A N 1
ATOM 2737 C CA . GLU A 1 365 ? -8.118 -9.962 37.640 1.00 80.38 365 GLU A CA 1
ATOM 2738 C C . GLU A 1 365 ? -9.051 -10.914 38.394 1.00 80.38 365 GLU A C 1
ATOM 2740 O O . GLU A 1 365 ? -8.617 -11.595 39.323 1.00 80.38 365 GLU A O 1
ATOM 2745 N N . VAL A 1 366 ? -10.303 -11.051 37.950 1.00 67.81 366 VAL A N 1
ATOM 2746 C CA . VAL A 1 366 ? -11.247 -12.045 38.483 1.00 67.81 366 VAL A CA 1
ATOM 2747 C C . VAL A 1 366 ? -10.771 -13.467 38.162 1.00 67.81 366 VAL A C 1
ATOM 2749 O O . VAL A 1 366 ? -10.869 -14.345 39.014 1.00 67.81 366 VAL A O 1
ATOM 2752 N N . GLY A 1 367 ? -10.182 -13.698 36.984 1.00 58.44 367 GLY A N 1
ATOM 2753 C CA . GLY A 1 367 ? -9.568 -14.978 36.615 1.00 58.44 367 GLY A CA 1
ATOM 2754 C C . GLY A 1 367 ? -8.299 -15.320 37.411 1.00 58.44 367 GLY A C 1
ATOM 2755 O O . GLY A 1 367 ? -8.067 -16.488 37.710 1.00 58.44 367 GLY A O 1
ATOM 2756 N N . LEU A 1 368 ? -7.500 -14.320 37.801 1.00 47.81 368 LEU A N 1
ATOM 2757 C CA . LEU A 1 368 ? -6.339 -14.486 38.689 1.00 47.81 368 LEU A CA 1
ATOM 2758 C C . LEU A 1 368 ? -6.753 -14.690 40.156 1.00 47.81 368 LEU A C 1
ATOM 2760 O O . LEU A 1 368 ? -6.133 -15.481 40.863 1.00 47.81 368 LEU A O 1
ATOM 2764 N N . SER A 1 369 ? -7.820 -14.023 40.600 1.00 44.62 369 SER A N 1
ATOM 2765 C CA . SER A 1 369 ? -8.421 -14.183 41.932 1.00 44.62 369 SER A CA 1
ATOM 2766 C C . SER A 1 369 ? -9.169 -15.519 42.080 1.00 44.62 369 SER A C 1
ATOM 2768 O O . SER A 1 369 ? -9.193 -16.124 43.150 1.00 44.62 369 SER A O 1
ATOM 2770 N N . GLY A 1 370 ? -9.721 -16.032 40.979 1.00 41.16 370 GLY A N 1
ATOM 2771 C CA . GLY A 1 370 ? -10.452 -17.294 40.896 1.00 41.16 370 GLY A CA 1
ATOM 2772 C C . GLY A 1 370 ? -9.602 -18.526 40.581 1.00 41.16 370 GLY A C 1
ATOM 2773 O O . GLY A 1 370 ? -10.172 -19.512 40.121 1.00 41.16 370 GLY A O 1
ATOM 2774 N N . SER A 1 371 ? -8.279 -18.502 40.798 1.00 37.22 371 SER A N 1
ATOM 2775 C CA . SER A 1 371 ? -7.423 -19.688 40.646 1.00 37.22 371 SER A CA 1
ATOM 2776 C C . SER A 1 371 ? -7.198 -20.413 41.986 1.00 37.22 371 SER A C 1
ATOM 2778 O O . SER A 1 371 ? -6.236 -20.121 42.702 1.00 37.22 371 SER A O 1
ATOM 2780 N N . PRO A 1 372 ? -8.033 -21.406 42.353 1.00 42.03 372 PRO A N 1
ATOM 2781 C CA . PRO A 1 372 ? -7.710 -22.377 43.385 1.00 42.03 372 PRO A CA 1
ATOM 2782 C C . PRO A 1 372 ? -6.769 -23.435 42.790 1.00 42.03 372 PRO A C 1
ATOM 2784 O O . PRO A 1 372 ? -7.158 -24.572 42.543 1.00 42.03 372 PRO A O 1
ATOM 2787 N N . SER A 1 373 ? -5.511 -23.080 42.537 1.00 40.78 373 SER A N 1
ATOM 2788 C CA . SER A 1 373 ? -4.484 -24.059 42.152 1.00 40.78 373 SER A CA 1
ATOM 2789 C C . SER A 1 373 ? -3.184 -23.869 42.929 1.00 40.78 373 SER A C 1
ATOM 2791 O O . SER A 1 373 ? -2.090 -24.034 42.402 1.00 40.78 373 SER A O 1
ATOM 2793 N N . ALA A 1 374 ? -3.333 -23.571 44.220 1.00 36.31 374 ALA A N 1
ATOM 2794 C CA . ALA A 1 374 ? -2.366 -23.913 45.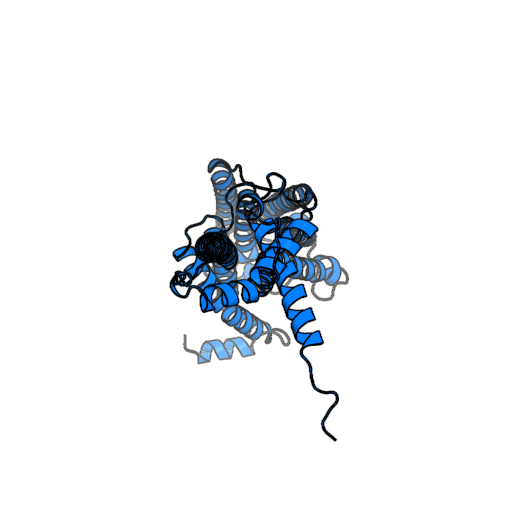254 1.00 36.31 374 ALA A CA 1
ATOM 2795 C C . ALA A 1 374 ? -2.825 -25.153 46.047 1.00 36.31 374 ALA A C 1
ATOM 2797 O O . ALA A 1 374 ? -2.528 -25.262 47.224 1.00 36.31 374 ALA A O 1
ATOM 2798 N N . VAL A 1 375 ? -3.560 -26.098 45.443 1.00 42.31 375 VAL A N 1
ATOM 2799 C CA . VAL A 1 375 ? -3.734 -27.457 45.992 1.00 42.31 375 VAL A CA 1
ATOM 2800 C C . VAL A 1 375 ? -3.899 -28.467 44.851 1.00 42.31 375 VAL A C 1
ATOM 2802 O O . VAL A 1 375 ? -5.008 -28.739 44.402 1.00 42.31 375 VAL A O 1
ATOM 2805 N N . ARG A 1 376 ? -2.798 -29.083 44.421 1.00 35.28 376 ARG A N 1
ATOM 2806 C CA . ARG A 1 376 ? -2.692 -30.548 44.316 1.00 35.28 376 ARG A CA 1
ATOM 2807 C C . ARG A 1 376 ? -1.224 -30.939 44.170 1.00 35.28 376 ARG A C 1
ATOM 2809 O O . ARG A 1 376 ? -0.520 -30.406 43.320 1.00 35.28 376 ARG A O 1
ATOM 2816 N N . ARG A 1 377 ? -0.820 -31.798 45.107 1.00 36.81 377 ARG A N 1
ATOM 2817 C CA . ARG A 1 377 ? 0.468 -32.487 45.209 1.00 36.81 377 ARG A CA 1
ATOM 2818 C C . ARG A 1 377 ? 0.730 -33.378 44.008 1.00 36.81 377 ARG A C 1
ATOM 2820 O O . ARG A 1 377 ? -0.271 -33.905 43.470 1.00 36.81 377 ARG A O 1
#

pLDDT: mean 81.27, std 14.08, range [35.28, 96.69]